Protein AF-A0A1Q5R7B0-F1 (afdb_monomer_lite)

Foldseek 3Di:
DDDDDDDDDPDDDAFKDWDWDWDADPVGDIDDIDGTDIDGDDAAFKDWALWDQQQPQQKTKWKIAAQAFAKKKKWKWKDAQQDPDTDTQDIDIDTYHNPAIDMDMDRRPPGHDANMWMKMWMAGPVGHIDAIETGEAEWEEAAQFWIFQQDADDPDQWKKKKKPPDDQPKDKPDFDQDPVRITIHIRDPSRRIIMHHHLPAAAKDWMWIWIWDQDPVRDIGIYTYIYIYGHHHPPAEIEADAHAHEYEYDPAAYEYEYEPPHAAYEYHPDDQVHYAYEYEPQPDDFVVVQLVQWAADPQQWIWRAGPPRYIYTYPPDHSVSHDRVRYHYNDFGEGEACEEHEQAASHEDEDTGEYQHLEEYEQHHDRIAGEDEAEHQGYAYDNQYEYEYEQDQNDEYEYSALNREDAAQAYEYEHAYEYHPQGYAYADQYHYEDAHQAEHEYHSNAHEHEYQHEDEYPHQNEYEDCEHYADPEEYEFAVYEYEYNHEAHYDYAYEYHAAGEYAYLDAYQHAYEYDQHYLYEYEYQPLQRHNHAYEHAEQNYKYWFAPAADDPQWDWWWDADPVQQWTWIWIHSPVDIGTHTYGHHADRPQWDWDHDPDGTIMIGGHRPPDD

Radius of gyration: 30.28 Å; chains: 1; bounding box: 70×100×82 Å

Structure (mmCIF, N/CA/C/O backbone):
data_AF-A0A1Q5R7B0-F1
#
_entry.id   AF-A0A1Q5R7B0-F1
#
loop_
_atom_site.group_PDB
_atom_site.id
_atom_site.type_symbol
_atom_site.label_atom_id
_atom_site.label_alt_id
_atom_site.label_comp_id
_atom_site.label_asym_id
_atom_site.label_entity_id
_atom_site.label_seq_id
_atom_site.pdbx_PDB_ins_code
_atom_site.Cartn_x
_atom_site.Cartn_y
_atom_site.Cartn_z
_atom_site.occupancy
_atom_site.B_iso_or_equiv
_atom_site.auth_seq_id
_atom_site.auth_comp_id
_atom_site.auth_asym_id
_atom_site.auth_atom_id
_atom_site.pdbx_PDB_model_num
ATOM 1 N N . GLY A 1 1 ? -16.618 59.163 -35.201 1.00 53.06 1 GLY A N 1
ATOM 2 C CA . GLY A 1 1 ? -17.010 57.828 -35.688 1.00 53.06 1 GLY A CA 1
ATOM 3 C C . GLY A 1 1 ? -16.347 56.794 -34.811 1.00 53.06 1 GLY A C 1
ATOM 4 O O . GLY A 1 1 ? -15.244 57.054 -34.352 1.00 53.06 1 GLY A O 1
ATOM 5 N N . SER A 1 2 ? -17.007 55.673 -34.539 1.00 63.25 2 SER A N 1
ATOM 6 C CA . SER A 1 2 ? -16.380 54.517 -33.893 1.00 63.25 2 SER A CA 1
ATOM 7 C C . SER A 1 2 ? -15.452 53.842 -34.904 1.00 63.25 2 SER A C 1
ATOM 9 O O . SER A 1 2 ? -15.922 53.328 -35.917 1.00 63.25 2 SER A O 1
ATOM 11 N N . GLY A 1 3 ? -14.141 53.915 -34.677 1.00 73.44 3 GLY A N 1
ATOM 12 C CA . GLY A 1 3 ? -13.150 53.211 -35.487 1.00 73.44 3 GLY A CA 1
ATOM 13 C C . GLY A 1 3 ? -12.804 51.879 -34.835 1.00 73.44 3 GLY A C 1
ATOM 14 O O . GLY A 1 3 ? -12.399 51.866 -33.676 1.00 73.44 3 GLY A O 1
ATOM 15 N N . ALA A 1 4 ? -12.961 50.776 -35.563 1.00 80.50 4 ALA A N 1
ATOM 16 C CA . ALA A 1 4 ? -12.333 49.516 -35.186 1.00 80.50 4 ALA A CA 1
ATOM 17 C C . ALA A 1 4 ? -10.851 49.576 -35.584 1.00 80.50 4 ALA A C 1
ATOM 19 O O . ALA A 1 4 ? -10.524 50.016 -36.687 1.00 80.50 4 ALA A O 1
ATOM 20 N N . PHE A 1 5 ? -9.967 49.149 -34.688 1.00 82.31 5 PHE A N 1
ATOM 21 C CA . PHE A 1 5 ? -8.540 48.997 -34.955 1.00 82.31 5 PHE A CA 1
ATOM 22 C C . PHE A 1 5 ? -8.116 47.569 -34.609 1.00 82.31 5 PHE A C 1
ATOM 24 O O . PHE A 1 5 ? -8.761 46.907 -33.800 1.00 82.31 5 PHE A O 1
ATOM 31 N N . SER A 1 6 ? -7.032 47.103 -35.222 1.00 84.81 6 SER A N 1
ATOM 32 C CA . SER A 1 6 ? -6.369 45.852 -34.860 1.00 84.81 6 SER A CA 1
ATOM 33 C C . SER A 1 6 ? -4.871 46.113 -34.786 1.00 84.81 6 SER A C 1
ATOM 35 O O . SER A 1 6 ? -4.316 46.767 -35.672 1.00 84.81 6 SER A O 1
ATOM 37 N N . ILE A 1 7 ? -4.241 45.664 -33.704 1.00 84.75 7 ILE A N 1
ATOM 38 C CA . ILE A 1 7 ? -2.798 45.752 -33.473 1.00 84.75 7 ILE A CA 1
ATOM 39 C C . ILE A 1 7 ? -2.354 44.382 -32.971 1.00 84.75 7 ILE A C 1
ATOM 41 O O . ILE A 1 7 ? -2.914 43.868 -32.006 1.00 84.75 7 ILE A O 1
ATOM 45 N N . THR A 1 8 ? -1.341 43.809 -33.611 1.00 86.69 8 THR A N 1
ATOM 46 C CA . THR A 1 8 ? -0.692 42.582 -33.143 1.00 86.69 8 THR A CA 1
ATOM 47 C C . THR A 1 8 ? 0.410 42.965 -32.164 1.00 86.69 8 THR A C 1
ATOM 49 O O . THR A 1 8 ? 1.262 43.797 -32.483 1.00 86.69 8 THR A O 1
ATOM 52 N N . THR A 1 9 ? 0.382 42.400 -30.961 1.00 85.31 9 THR A N 1
ATOM 53 C CA . THR A 1 9 ? 1.448 42.590 -29.973 1.00 85.31 9 THR A CA 1
ATOM 54 C C . THR A 1 9 ? 2.700 41.813 -30.383 1.00 85.31 9 THR A C 1
ATOM 56 O O . THR A 1 9 ? 2.652 40.929 -31.239 1.00 85.31 9 THR A O 1
ATOM 59 N N . SER A 1 10 ? 3.833 42.095 -29.740 1.00 88.56 10 SER A N 1
ATOM 60 C CA . SER A 1 10 ? 4.899 41.093 -29.666 1.00 88.56 10 SER A CA 1
ATOM 61 C C . SER A 1 10 ? 4.379 39.830 -28.971 1.00 88.56 10 SER A C 1
ATOM 63 O O . SER A 1 10 ? 3.390 39.896 -28.231 1.00 88.56 10 SER A O 1
ATOM 65 N N . ALA A 1 11 ? 5.052 38.696 -29.188 1.00 88.69 11 ALA A N 1
ATOM 66 C CA . ALA A 1 11 ? 4.774 37.481 -28.431 1.00 88.69 11 ALA A CA 1
ATOM 67 C C . ALA A 1 11 ? 4.838 37.795 -26.930 1.00 88.69 11 ALA A C 1
ATOM 69 O O . ALA A 1 11 ? 5.793 38.419 -26.457 1.00 88.69 11 ALA A O 1
ATOM 70 N N . LEU A 1 12 ? 3.778 37.429 -26.219 1.00 90.38 12 LEU A N 1
ATOM 71 C CA . LEU A 1 12 ? 3.705 37.555 -24.775 1.00 90.38 12 LEU A CA 1
ATOM 72 C C . LEU A 1 12 ? 4.335 36.302 -24.164 1.00 90.38 12 LEU A C 1
ATOM 74 O O . LEU A 1 12 ? 4.159 35.203 -24.683 1.00 90.38 12 LEU A O 1
ATOM 78 N N . THR A 1 13 ? 5.113 36.480 -23.104 1.00 92.19 13 THR A N 1
ATOM 79 C CA . THR A 1 13 ? 5.734 35.369 -22.369 1.00 92.19 13 THR A CA 1
ATOM 80 C C . THR A 1 13 ? 4.699 34.634 -21.523 1.00 92.19 13 THR A C 1
ATOM 82 O O . THR A 1 13 ? 3.622 35.175 -21.285 1.00 92.19 13 THR A O 1
ATOM 85 N N . GLN A 1 14 ? 5.045 33.456 -21.006 1.00 88.69 14 GLN A N 1
ATOM 86 C CA . GLN A 1 14 ? 4.242 32.742 -20.010 1.00 88.69 14 GLN A CA 1
ATOM 87 C C . GLN A 1 14 ? 3.795 33.661 -18.859 1.00 88.69 14 GLN A C 1
ATOM 89 O O . GLN A 1 14 ? 4.567 34.512 -18.400 1.00 88.69 14 GLN A O 1
ATOM 94 N N . GLY A 1 15 ? 2.563 33.468 -18.386 1.00 87.56 15 GLY A N 1
ATOM 95 C CA . GLY A 1 15 ? 2.024 34.102 -17.185 1.00 87.56 15 GLY A CA 1
ATOM 96 C C . GLY A 1 15 ? 1.007 35.214 -17.444 1.00 87.56 15 GLY A C 1
ATOM 97 O O . GLY A 1 15 ? 0.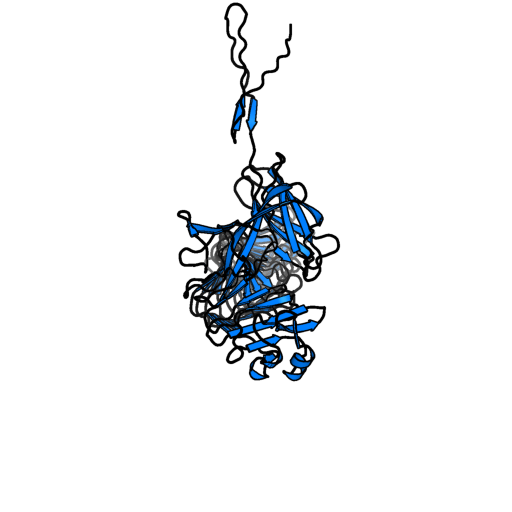485 35.388 -18.546 1.00 87.56 15 GLY A O 1
ATOM 98 N N . ALA A 1 16 ? 0.684 35.954 -16.382 1.00 90.50 16 ALA A N 1
ATOM 99 C CA . ALA A 1 16 ? -0.348 36.984 -16.404 1.00 90.50 16 ALA A CA 1
ATOM 100 C C . ALA A 1 16 ? 0.141 38.288 -17.053 1.00 90.50 16 ALA A C 1
ATOM 102 O O . ALA A 1 16 ? 1.164 38.859 -16.675 1.00 90.50 16 ALA A O 1
ATOM 103 N N . HIS A 1 17 ? -0.663 38.820 -17.970 1.00 93.12 17 HIS A N 1
ATOM 104 C CA . HIS A 1 17 ? -0.467 40.114 -18.616 1.00 93.12 17 HIS A CA 1
ATOM 105 C C . HIS A 1 17 ? -1.707 40.986 -18.454 1.00 93.12 17 HIS A C 1
ATOM 107 O O . HIS A 1 17 ? -2.837 40.512 -18.356 1.00 93.12 17 HIS A O 1
ATOM 113 N N . THR A 1 18 ? -1.502 42.302 -18.465 1.00 94.50 18 THR A N 1
ATOM 114 C CA . THR A 1 18 ? -2.594 43.281 -18.511 1.00 94.50 18 THR A CA 1
ATOM 115 C C . THR A 1 18 ? -2.427 44.170 -19.733 1.00 94.50 18 THR A C 1
ATOM 117 O O . THR A 1 18 ? -1.497 44.973 -19.817 1.00 94.50 18 THR A O 1
ATOM 120 N N . ILE A 1 19 ? -3.354 44.051 -20.679 1.00 92.19 19 ILE A N 1
ATOM 121 C CA . ILE A 1 19 ? -3.355 44.840 -21.909 1.00 92.19 19 ILE A CA 1
ATOM 122 C C . ILE A 1 19 ? -4.134 46.134 -21.667 1.00 92.19 19 ILE A C 1
ATOM 124 O O . ILE A 1 19 ? -5.277 46.117 -21.216 1.00 92.19 19 ILE A O 1
ATOM 128 N N . THR A 1 20 ? -3.524 47.274 -21.995 1.00 92.69 20 THR A N 1
ATOM 129 C CA . THR A 1 20 ? -4.192 48.584 -22.019 1.00 92.69 20 THR A CA 1
ATOM 130 C C . THR A 1 20 ? -3.933 49.281 -23.348 1.00 92.69 20 THR A C 1
ATOM 132 O O . THR A 1 20 ? -2.902 49.066 -23.984 1.00 92.69 20 THR A O 1
ATOM 135 N N . ALA A 1 21 ? -4.862 50.137 -23.769 1.00 89.88 21 ALA A N 1
ATOM 136 C CA . ALA A 1 21 ? -4.734 50.924 -24.990 1.00 89.88 21 ALA A CA 1
ATOM 137 C C . ALA A 1 21 ? -4.803 52.427 -24.691 1.00 89.88 21 ALA A C 1
ATOM 139 O O . ALA A 1 21 ? -5.573 52.865 -23.837 1.00 89.88 21 ALA A O 1
ATOM 140 N N . LYS A 1 22 ? -4.024 53.227 -25.426 1.00 90.88 22 LYS A N 1
ATOM 141 C CA . LYS A 1 22 ? -4.117 54.695 -25.464 1.00 90.88 22 LYS A CA 1
ATOM 142 C C . LYS A 1 22 ? -4.311 55.140 -26.907 1.00 90.88 22 LYS A C 1
ATOM 144 O O . LYS A 1 22 ? -3.739 54.547 -27.817 1.00 90.88 22 LYS A O 1
ATOM 149 N N . ALA A 1 23 ? -5.087 56.198 -27.103 1.00 88.69 23 ALA A N 1
ATOM 150 C CA . ALA A 1 23 ? -5.277 56.818 -28.408 1.00 88.69 23 ALA A CA 1
ATOM 151 C C . ALA A 1 23 ? -4.635 58.208 -28.424 1.00 88.69 23 ALA A C 1
ATOM 153 O O . ALA A 1 23 ? -4.812 58.974 -27.475 1.00 88.69 23 ALA A O 1
ATOM 154 N N . THR A 1 24 ? -3.932 58.532 -29.508 1.00 90.00 24 THR A N 1
ATOM 155 C CA . THR A 1 24 ? -3.346 59.854 -29.757 1.00 90.00 24 THR A CA 1
ATOM 156 C C . THR A 1 24 ? -3.970 60.442 -31.016 1.00 90.00 24 THR A C 1
ATOM 158 O O . THR A 1 24 ? -4.040 59.764 -32.041 1.00 90.00 24 THR A O 1
ATOM 161 N N . ASP A 1 25 ? -4.460 61.678 -30.946 1.00 88.25 25 ASP A N 1
ATOM 162 C CA . ASP A 1 25 ? -5.016 62.359 -32.118 1.00 88.25 25 ASP A CA 1
ATOM 163 C C . ASP A 1 25 ? -3.919 62.918 -33.051 1.00 88.25 25 ASP A C 1
ATOM 165 O O . ASP A 1 25 ? -2.729 62.920 -32.731 1.00 88.25 25 ASP A O 1
ATOM 169 N N . ALA A 1 26 ? -4.315 63.424 -34.225 1.00 88.50 26 ALA A N 1
ATOM 170 C CA . ALA A 1 26 ? -3.383 63.994 -35.205 1.00 88.50 26 ALA A CA 1
ATOM 171 C C . ALA A 1 26 ? -2.675 65.278 -34.722 1.00 88.50 26 ALA A C 1
ATOM 173 O O . ALA A 1 26 ? -1.684 65.688 -35.324 1.00 88.50 26 ALA A O 1
ATOM 174 N N . ALA A 1 27 ? -3.178 65.916 -33.660 1.00 93.19 27 ALA A N 1
ATOM 175 C CA . ALA A 1 27 ? -2.553 67.072 -33.027 1.00 93.19 27 ALA A CA 1
ATOM 176 C C . ALA A 1 27 ? -1.558 66.670 -31.919 1.00 93.19 27 ALA A C 1
ATOM 178 O O . ALA A 1 27 ? -0.901 67.541 -31.352 1.00 93.19 27 ALA A O 1
ATOM 179 N N . GLY A 1 28 ? -1.414 65.370 -31.633 1.00 93.12 28 GLY A N 1
ATOM 180 C CA . GLY A 1 28 ? -0.499 64.833 -30.627 1.00 93.12 28 GLY A CA 1
ATOM 181 C C . GLY A 1 28 ? -1.096 64.712 -29.222 1.00 93.12 28 GLY A C 1
ATOM 182 O O . GLY A 1 28 ? -0.357 64.423 -28.280 1.00 93.12 28 GLY A O 1
ATOM 183 N N . ASN A 1 29 ? -2.407 64.902 -29.044 1.00 92.44 29 ASN A N 1
ATOM 184 C CA . ASN A 1 29 ? -3.045 64.750 -27.736 1.00 92.44 29 ASN A CA 1
ATOM 185 C C . ASN A 1 29 ? -3.308 63.269 -27.451 1.00 92.44 29 ASN A C 1
ATOM 187 O O . ASN A 1 29 ? -4.067 62.626 -28.175 1.00 92.44 29 ASN A O 1
ATOM 191 N N . THR A 1 30 ? -2.713 62.733 -26.383 1.00 94.69 30 THR A N 1
ATOM 192 C CA . THR A 1 30 ? -2.916 61.340 -25.950 1.00 94.69 30 THR A CA 1
ATOM 193 C C . THR A 1 30 ? -3.956 61.267 -24.835 1.00 94.69 30 THR A C 1
ATOM 195 O O . THR A 1 30 ? -3.827 61.948 -23.818 1.00 94.69 30 THR A O 1
ATOM 198 N N . GLY A 1 31 ? -4.978 60.431 -25.014 1.00 93.62 31 GLY A N 1
ATOM 199 C CA . GLY A 1 31 ? -6.008 60.173 -24.008 1.00 93.62 31 GLY A CA 1
ATOM 200 C C . GLY A 1 31 ? -5.534 59.294 -22.843 1.00 93.62 31 GLY A C 1
ATOM 201 O O . GLY A 1 31 ? -4.419 58.766 -22.832 1.00 93.62 31 GLY A O 1
ATOM 202 N N . ALA A 1 32 ? -6.413 59.111 -21.854 1.00 93.38 32 ALA A N 1
ATOM 203 C CA . ALA A 1 32 ? -6.196 58.153 -20.772 1.00 93.38 32 ALA A CA 1
ATOM 204 C C . ALA A 1 32 ? -6.103 56.711 -21.308 1.00 93.38 32 ALA A C 1
ATOM 206 O O . ALA A 1 32 ? -6.630 56.402 -22.378 1.00 93.38 32 ALA A O 1
ATOM 207 N N . ALA A 1 33 ? -5.430 55.834 -20.557 1.00 93.75 33 ALA A N 1
ATOM 208 C CA . ALA A 1 33 ? -5.436 54.406 -20.859 1.00 93.75 33 ALA A CA 1
ATOM 209 C C . ALA A 1 33 ? -6.849 53.825 -20.690 1.00 93.75 33 ALA A C 1
ATOM 211 O O . ALA A 1 33 ? -7.617 54.293 -19.847 1.00 93.75 33 ALA A O 1
ATOM 212 N N . SER A 1 34 ? -7.172 52.794 -21.469 1.00 93.62 34 SER A N 1
ATOM 213 C CA . SER A 1 34 ? -8.351 51.960 -21.232 1.00 93.62 34 SER A CA 1
ATOM 214 C C . SER A 1 34 ? -8.287 51.281 -19.860 1.00 93.62 34 SER A C 1
ATOM 216 O O . SER A 1 34 ? -7.225 51.200 -19.237 1.00 93.62 34 SER A O 1
ATOM 218 N N . SER A 1 35 ? -9.410 50.705 -19.424 1.00 95.00 35 SER A N 1
ATOM 219 C CA . SER A 1 35 ? -9.365 49.655 -18.406 1.00 95.00 35 SER A CA 1
ATOM 220 C C . SER A 1 35 ? -8.443 48.524 -18.870 1.00 95.00 35 SER A C 1
ATOM 222 O O . SER A 1 35 ? -8.365 48.236 -20.071 1.00 95.00 35 SER A O 1
ATOM 224 N N . GLY A 1 36 ? -7.731 47.912 -17.925 1.00 94.12 36 GLY A N 1
ATOM 225 C CA . GLY A 1 36 ? -6.894 46.751 -18.202 1.00 94.12 36 GLY A CA 1
ATOM 226 C C . GLY A 1 36 ? -7.737 45.548 -18.611 1.00 94.12 36 GLY A C 1
ATOM 227 O O . GLY A 1 36 ? -8.756 45.270 -17.983 1.00 94.12 36 GLY A O 1
ATOM 228 N N . TYR A 1 37 ? -7.306 44.848 -19.655 1.00 93.00 37 TYR A N 1
ATOM 229 C CA . TYR A 1 37 ? -7.800 43.525 -20.013 1.00 93.00 37 TYR A CA 1
ATOM 230 C C . TYR A 1 37 ? -6.772 42.493 -19.554 1.00 93.00 37 TYR A C 1
ATOM 232 O O . TYR A 1 37 ? -5.640 42.493 -20.043 1.00 93.00 37 TYR A O 1
ATOM 240 N N . ALA A 1 38 ? -7.144 41.676 -18.572 1.00 92.50 38 ALA A N 1
ATOM 241 C CA . ALA A 1 38 ? -6.288 40.612 -18.071 1.00 92.50 38 ALA A CA 1
ATOM 242 C C . ALA A 1 38 ? -6.282 39.444 -19.065 1.00 92.50 38 ALA A C 1
ATOM 244 O O . ALA A 1 38 ? -7.339 39.020 -19.530 1.00 92.50 38 ALA A O 1
ATOM 245 N N . VAL A 1 39 ? -5.094 38.939 -19.383 1.00 91.12 39 VAL A N 1
ATOM 246 C CA . VAL A 1 39 ? -4.894 37.724 -20.176 1.00 91.12 39 VAL A CA 1
ATOM 247 C C . VAL A 1 39 ? -3.798 36.901 -19.519 1.00 91.12 39 VAL A C 1
ATOM 249 O O . VAL A 1 39 ? -2.779 37.452 -19.112 1.00 91.12 39 VAL A O 1
ATOM 252 N N . THR A 1 40 ? -3.999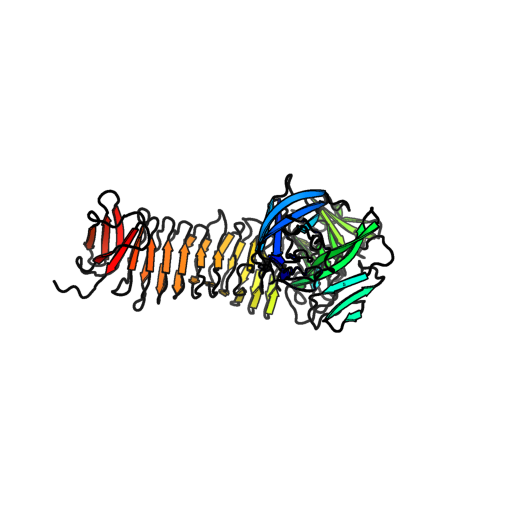 35.596 -19.424 1.00 88.94 40 THR A N 1
ATOM 253 C CA . THR A 1 40 ? -2.959 34.660 -19.000 1.00 88.94 40 THR A CA 1
ATOM 254 C C . THR A 1 40 ? -2.481 33.921 -20.234 1.00 88.94 40 THR A C 1
ATOM 256 O O . THR A 1 40 ? -3.296 33.433 -21.015 1.00 88.94 40 THR A O 1
ATOM 259 N N . ILE A 1 41 ? -1.171 33.917 -20.444 1.00 91.50 41 ILE A N 1
ATOM 260 C CA . ILE A 1 41 ? -0.542 33.148 -21.508 1.00 91.50 41 ILE A CA 1
ATOM 261 C C . ILE A 1 41 ? -0.048 31.857 -20.899 1.00 91.50 41 ILE A C 1
ATOM 263 O O . ILE A 1 41 ? 0.751 31.896 -19.960 1.00 91.50 41 ILE A O 1
ATOM 267 N N . ASP A 1 42 ? -0.531 30.760 -21.463 1.00 89.38 42 ASP A N 1
ATOM 268 C CA . ASP A 1 42 ? -0.159 29.423 -21.063 1.00 89.38 42 ASP A CA 1
ATOM 269 C C . ASP A 1 42 ? 0.371 28.631 -22.256 1.00 89.38 42 ASP A C 1
ATOM 271 O O . ASP A 1 42 ? -0.268 28.558 -23.305 1.00 89.38 42 ASP A O 1
ATOM 275 N N . THR A 1 43 ? 1.582 28.116 -22.101 1.00 89.19 43 THR A N 1
ATOM 276 C CA . THR A 1 43 ? 2.351 27.408 -23.125 1.00 89.19 43 THR A CA 1
ATOM 277 C C . THR A 1 43 ? 2.958 26.110 -22.599 1.00 89.19 43 THR A C 1
ATOM 279 O O . THR A 1 43 ? 3.727 25.469 -23.315 1.00 89.19 43 THR A O 1
ATOM 282 N N . THR A 1 44 ? 2.661 25.740 -21.353 1.00 88.12 44 THR A N 1
ATOM 283 C CA . THR A 1 44 ? 3.178 24.532 -20.707 1.00 88.12 44 THR A CA 1
ATOM 284 C C . THR A 1 44 ? 2.057 23.521 -20.604 1.00 88.12 44 THR A C 1
ATOM 286 O O . THR A 1 44 ? 1.014 23.866 -20.077 1.00 88.12 44 THR A O 1
ATOM 289 N N . GLY A 1 45 ? 2.267 22.302 -21.101 1.00 88.62 45 GLY A N 1
ATOM 290 C CA . GLY A 1 45 ? 1.315 21.217 -20.880 1.00 88.62 45 GLY A CA 1
ATOM 291 C C . GLY A 1 45 ? 1.367 20.679 -19.445 1.00 88.62 45 GLY A C 1
ATOM 292 O O . GLY A 1 45 ? 2.367 20.896 -18.753 1.00 88.62 45 GLY A O 1
ATOM 293 N N . PRO A 1 46 ? 0.325 19.945 -19.030 1.00 91.19 46 PRO A N 1
ATOM 294 C CA . PRO A 1 46 ? 0.261 19.293 -17.725 1.00 91.19 46 PRO A CA 1
ATOM 295 C C . PRO A 1 46 ? 1.241 18.112 -17.633 1.00 91.19 46 PRO A C 1
ATOM 297 O O . PRO A 1 46 ? 1.671 17.564 -18.651 1.00 91.19 46 PRO A O 1
ATOM 300 N N . SER A 1 47 ? 1.553 17.682 -16.414 1.00 87.19 47 SER A N 1
ATOM 301 C CA . SER A 1 47 ? 2.391 16.509 -16.134 1.00 87.19 47 SER A CA 1
ATOM 302 C C . SER A 1 47 ? 1.527 15.347 -15.656 1.00 87.19 47 SER A C 1
ATOM 304 O O . SER A 1 47 ? 0.678 15.535 -14.789 1.00 87.19 47 SER A O 1
ATOM 306 N N . VAL A 1 48 ? 1.751 14.153 -16.207 1.00 86.25 48 VAL A N 1
ATOM 307 C CA . VAL A 1 48 ? 1.161 12.901 -15.708 1.00 86.25 48 VAL A CA 1
ATOM 308 C C . VAL A 1 48 ? 2.269 12.096 -15.029 1.00 86.25 48 VAL A C 1
ATOM 310 O O . VAL A 1 48 ? 3.369 12.016 -15.576 1.00 86.25 48 VAL A O 1
ATOM 313 N N . SER A 1 49 ? 1.979 11.511 -13.871 1.00 81.38 49 SER A N 1
ATOM 314 C CA . SER A 1 49 ? 2.911 10.731 -13.044 1.00 81.38 49 SER A CA 1
ATOM 315 C C . SER A 1 49 ? 2.225 9.485 -12.471 1.00 81.38 49 SER A C 1
ATOM 317 O O . SER A 1 49 ? 1.004 9.336 -12.581 1.00 81.38 49 SER A O 1
ATOM 319 N N . GLY A 1 50 ? 3.015 8.551 -11.927 1.00 70.69 50 GLY A N 1
ATOM 320 C CA . GLY A 1 50 ? 2.505 7.362 -11.233 1.00 70.69 50 GLY A CA 1
ATOM 321 C C . GLY A 1 50 ? 1.560 6.482 -12.061 1.00 70.69 50 GLY A C 1
ATOM 322 O O . GLY A 1 50 ? 0.593 5.960 -11.512 1.00 70.69 50 GLY A O 1
ATOM 323 N N . LEU A 1 51 ? 1.770 6.353 -13.384 1.00 79.88 51 LEU A N 1
ATOM 324 C CA . LEU A 1 51 ? 0.883 5.541 -14.226 1.00 79.88 51 LEU A CA 1
ATOM 325 C C . LEU A 1 51 ? 0.935 4.077 -13.808 1.00 79.88 51 LEU A C 1
ATOM 327 O O . LEU A 1 51 ? 1.927 3.392 -14.023 1.00 79.88 51 LEU A O 1
ATOM 331 N N . GLN A 1 52 ? -0.185 3.584 -13.309 1.00 71.88 52 GLN A N 1
ATOM 332 C CA . GLN A 1 52 ? -0.391 2.187 -12.984 1.00 71.88 52 GLN A CA 1
ATOM 333 C C . GLN A 1 52 ? -1.464 1.601 -13.895 1.00 71.88 52 GLN A C 1
ATOM 335 O O . GLN A 1 52 ? -2.472 2.240 -14.213 1.00 71.88 52 GLN A O 1
ATOM 340 N N . ALA A 1 53 ? -1.248 0.359 -14.316 1.00 70.56 53 ALA A N 1
ATOM 341 C CA . ALA A 1 53 ? -2.201 -0.415 -15.091 1.00 70.56 53 ALA A CA 1
ATOM 342 C C . ALA A 1 53 ? -2.552 -1.685 -14.319 1.00 70.56 53 ALA A C 1
ATOM 344 O O . ALA A 1 53 ? -1.811 -2.662 -14.309 1.00 70.56 53 ALA A O 1
ATOM 345 N N . ALA A 1 54 ? -3.708 -1.676 -13.668 1.00 61.84 54 ALA A N 1
ATOM 346 C CA . ALA A 1 54 ? -4.212 -2.836 -12.961 1.00 61.84 54 ALA A CA 1
ATOM 347 C C . ALA A 1 54 ? -5.003 -3.724 -13.938 1.00 61.84 54 ALA A C 1
ATOM 349 O O . ALA A 1 54 ? -6.154 -3.450 -14.300 1.00 61.84 54 ALA A O 1
ATOM 350 N N . HIS A 1 55 ? -4.372 -4.812 -14.385 1.00 56.28 55 HIS A N 1
ATOM 351 C CA . HIS A 1 55 ? -4.970 -5.768 -15.326 1.00 56.28 55 HIS A CA 1
ATOM 352 C C . HIS A 1 55 ? -6.201 -6.483 -14.737 1.00 56.28 55 HIS A C 1
ATOM 354 O O . HIS A 1 55 ? -7.164 -6.769 -15.445 1.00 56.28 55 HIS A O 1
ATOM 360 N N . ASN A 1 56 ? -6.214 -6.723 -13.423 1.00 42.94 56 ASN A N 1
ATOM 361 C CA . ASN A 1 56 ? -7.279 -7.448 -12.719 1.00 42.94 56 ASN A CA 1
ATOM 362 C C . ASN A 1 56 ? -8.614 -6.674 -12.633 1.00 42.94 56 ASN A C 1
ATOM 364 O O . ASN A 1 56 ? -9.684 -7.285 -12.637 1.00 42.94 56 ASN A O 1
ATOM 368 N N . ASN A 1 57 ? -8.574 -5.342 -12.583 1.00 50.72 57 ASN A N 1
ATOM 369 C CA . ASN A 1 57 ? -9.748 -4.472 -12.479 1.00 50.72 57 ASN A CA 1
ATOM 370 C C . ASN A 1 57 ? -9.958 -3.607 -13.739 1.00 50.72 57 ASN A C 1
ATOM 372 O O . ASN A 1 57 ? -10.910 -2.823 -13.799 1.00 50.72 57 ASN A O 1
ATOM 376 N N . ASN A 1 58 ? -9.120 -3.800 -14.765 1.00 73.44 58 ASN A N 1
ATOM 377 C CA . ASN A 1 58 ? -9.135 -3.089 -16.042 1.00 73.44 58 ASN A CA 1
ATOM 378 C C . ASN A 1 58 ? -9.004 -1.564 -15.905 1.00 73.44 58 ASN A C 1
ATOM 380 O O . ASN A 1 58 ? -9.629 -0.822 -16.673 1.00 73.44 58 ASN A O 1
ATOM 384 N N . LYS A 1 59 ? -8.244 -1.078 -14.920 1.00 77.81 59 LYS A N 1
ATOM 385 C CA . LYS A 1 59 ? -8.046 0.357 -14.699 1.00 77.81 59 LYS A CA 1
ATOM 386 C C . LYS A 1 59 ? -6.636 0.797 -15.056 1.00 77.81 59 LYS A C 1
ATOM 388 O O . LYS A 1 59 ? -5.663 0.138 -14.715 1.00 77.81 59 LYS A O 1
ATOM 393 N N . ALA A 1 60 ? -6.568 1.953 -15.705 1.00 82.81 60 ALA A N 1
ATOM 394 C CA . ALA A 1 60 ? -5.391 2.804 -15.708 1.00 82.81 60 ALA A CA 1
ATOM 395 C C . ALA A 1 60 ? -5.609 3.914 -14.674 1.00 82.81 60 ALA A C 1
ATOM 397 O O . ALA A 1 60 ? -6.706 4.484 -14.609 1.00 82.81 60 ALA A O 1
ATOM 398 N N . SER A 1 61 ? -4.605 4.209 -13.866 1.00 80.75 61 SER A N 1
ATOM 399 C CA . SER A 1 61 ? -4.643 5.281 -12.871 1.00 80.75 61 SER A CA 1
ATOM 400 C C . SER A 1 61 ? -3.291 5.957 -12.751 1.00 80.75 61 SER A C 1
ATOM 402 O O . SER A 1 61 ? -2.297 5.448 -13.254 1.00 80.75 61 SER A O 1
ATOM 404 N N . GLY A 1 62 ? -3.276 7.111 -12.102 1.00 82.25 62 GLY A N 1
ATOM 405 C CA . GLY A 1 62 ? -2.067 7.835 -11.748 1.00 82.25 62 GLY A CA 1
ATOM 406 C C . GLY A 1 62 ? -2.418 9.224 -11.242 1.00 82.25 62 GLY A C 1
ATOM 407 O O . GLY A 1 62 ? -3.584 9.516 -10.963 1.00 82.25 62 GLY A O 1
ATOM 408 N N . SER A 1 63 ? -1.425 10.096 -11.226 1.00 83.88 63 SER A N 1
ATOM 409 C CA . SER A 1 63 ? -1.549 11.492 -10.825 1.00 83.88 63 SER A CA 1
ATOM 410 C C . SER A 1 63 ? -1.444 12.417 -12.031 1.00 83.88 63 SER A C 1
ATOM 412 O O . SER A 1 63 ? -0.847 12.090 -13.062 1.00 83.88 63 SER A O 1
ATOM 414 N N . VAL A 1 64 ? -2.073 13.585 -11.932 1.00 89.38 64 VAL A N 1
ATOM 415 C CA . VAL A 1 64 ? -1.918 14.667 -12.905 1.00 89.38 64 VAL A CA 1
ATOM 416 C C . VAL A 1 64 ? -1.771 16.004 -12.194 1.00 89.38 64 VAL A C 1
ATOM 418 O O . VAL A 1 64 ? -2.494 16.291 -11.243 1.00 89.38 64 VAL A O 1
ATOM 421 N N . SER A 1 65 ? -0.845 16.835 -12.661 1.00 87.56 65 SER A N 1
ATOM 422 C CA . SER A 1 65 ? -0.645 18.202 -12.179 1.00 87.56 65 SER A CA 1
ATOM 423 C C . SER A 1 65 ? -0.550 19.183 -13.344 1.00 87.56 65 SER A C 1
ATOM 425 O O . SER A 1 65 ? -0.234 18.820 -14.478 1.00 87.56 65 SER A O 1
ATOM 427 N N . ASP A 1 66 ? -0.849 20.447 -13.063 1.00 89.56 66 ASP A N 1
ATOM 428 C CA . ASP A 1 66 ? -0.700 21.554 -14.002 1.00 89.56 66 ASP A CA 1
ATOM 429 C C . ASP A 1 66 ? -0.269 22.808 -13.232 1.00 89.56 66 ASP A C 1
ATOM 431 O O . ASP A 1 66 ? -0.528 22.943 -12.037 1.00 89.56 66 ASP A O 1
ATOM 435 N N . ASN A 1 67 ? 0.366 23.749 -13.923 1.00 86.06 67 ASN A N 1
ATOM 436 C CA . ASN A 1 67 ? 0.773 25.037 -13.366 1.00 86.06 67 ASN A CA 1
ATOM 437 C C . ASN A 1 67 ? -0.407 26.010 -13.200 1.00 86.06 67 ASN A C 1
ATOM 439 O O . ASN A 1 67 ? -0.259 27.065 -12.575 1.00 86.06 67 ASN A O 1
ATOM 443 N N . PHE A 1 68 ? -1.564 25.705 -13.795 1.00 86.81 68 PHE A N 1
ATOM 444 C CA . PHE A 1 68 ? -2.776 26.512 -13.695 1.00 86.81 68 PHE A CA 1
ATOM 445 C C . PHE A 1 68 ? -3.945 25.693 -13.177 1.00 86.81 68 PHE A C 1
ATOM 447 O O . PHE A 1 68 ? -4.157 24.550 -13.562 1.00 86.81 68 PHE A O 1
ATOM 454 N N . ALA A 1 69 ? -4.760 26.328 -12.335 1.00 88.88 69 ALA A N 1
ATOM 455 C CA . ALA A 1 69 ? -6.031 25.755 -11.936 1.00 88.88 69 ALA A CA 1
ATOM 456 C C . ALA A 1 69 ? -6.947 25.623 -13.158 1.00 88.88 69 ALA A C 1
ATOM 458 O O . ALA A 1 69 ? -7.154 26.591 -13.901 1.00 88.88 69 ALA A O 1
ATOM 459 N N . GLY A 1 70 ? -7.544 24.452 -13.342 1.00 90.00 70 GLY A N 1
ATOM 460 C CA . GLY A 1 70 ? -8.366 24.194 -14.513 1.00 90.00 70 GLY A CA 1
ATOM 461 C C . GLY A 1 70 ? -8.791 22.744 -14.643 1.00 90.00 70 GLY A C 1
ATOM 462 O O . GLY A 1 70 ? -8.507 21.900 -13.797 1.00 90.00 70 GLY A O 1
ATOM 463 N N . THR A 1 71 ? -9.514 22.463 -15.724 1.00 93.62 71 THR A N 1
ATOM 464 C CA . THR A 1 71 ? -9.801 21.086 -16.116 1.00 93.62 71 THR A CA 1
ATOM 465 C C . THR A 1 71 ? -8.673 20.590 -17.004 1.00 93.62 71 THR A C 1
ATOM 467 O O . THR A 1 71 ? -8.384 21.200 -18.037 1.00 93.62 71 THR A O 1
ATOM 470 N N . VAL A 1 72 ? -8.095 19.462 -16.612 1.00 95.38 72 VAL A N 1
ATOM 471 C CA . VAL A 1 72 ? -7.121 18.704 -17.390 1.00 95.38 72 VAL A CA 1
ATOM 472 C C . VAL A 1 72 ? -7.798 17.438 -17.907 1.00 95.38 72 VAL A C 1
ATOM 474 O O . VAL A 1 72 ? -8.584 16.805 -17.201 1.00 95.38 72 VAL A O 1
ATOM 477 N N . THR A 1 73 ? -7.533 17.080 -19.161 1.00 96.00 73 THR A N 1
ATOM 478 C CA . THR A 1 73 ? -8.055 15.861 -19.794 1.00 96.00 73 THR A CA 1
ATOM 479 C C . THR A 1 73 ? -6.923 14.868 -19.999 1.00 96.00 73 THR A C 1
ATOM 481 O O . THR A 1 73 ? -6.005 15.142 -20.765 1.00 96.00 73 THR A O 1
ATOM 484 N N . VAL A 1 74 ? -7.002 13.717 -19.338 1.00 94.38 74 VAL A N 1
ATOM 485 C CA . VAL A 1 74 ? -6.064 12.601 -19.488 1.00 94.38 74 VAL A CA 1
ATOM 486 C C . VAL A 1 74 ? -6.570 11.671 -20.588 1.00 94.38 74 VAL A C 1
ATOM 488 O O . VAL A 1 74 ? -7.726 11.251 -20.562 1.00 94.38 74 VAL A O 1
ATOM 491 N N . HIS A 1 75 ? -5.706 11.347 -21.544 1.00 92.12 75 HIS A N 1
ATOM 492 C CA . HIS A 1 75 ? -5.910 10.360 -22.600 1.00 92.12 75 HIS A CA 1
ATOM 493 C C . HIS A 1 75 ? -5.199 9.060 -22.234 1.00 92.12 75 HIS A C 1
ATOM 495 O O . HIS A 1 75 ? -4.028 9.099 -21.866 1.00 92.12 75 HIS A O 1
ATOM 501 N N . VAL A 1 76 ? -5.885 7.922 -22.375 1.00 90.00 76 VAL A N 1
ATOM 502 C CA . VAL A 1 76 ? -5.326 6.589 -22.106 1.00 90.00 76 VAL A CA 1
ATOM 503 C C . VAL A 1 76 ? -5.220 5.811 -23.408 1.00 90.00 76 VAL A C 1
ATOM 505 O O . VAL A 1 76 ? -6.215 5.584 -24.100 1.00 90.00 76 VAL A O 1
ATOM 508 N N . LEU A 1 77 ? -4.013 5.363 -23.733 1.00 87.44 77 LEU A N 1
ATOM 509 C CA . LEU A 1 77 ? -3.716 4.577 -24.918 1.00 87.44 77 LEU A CA 1
ATOM 510 C C . LEU A 1 77 ? -3.298 3.170 -24.510 1.00 87.44 77 LEU A C 1
ATOM 512 O O . LEU A 1 77 ? -2.609 2.978 -23.517 1.00 87.44 77 LEU A O 1
ATOM 516 N N . VAL A 1 78 ? -3.709 2.173 -25.288 1.00 83.00 78 VAL A N 1
ATOM 517 C CA . VAL A 1 78 ? -3.376 0.771 -25.017 1.00 83.00 78 VAL A CA 1
ATOM 518 C C . VAL A 1 78 ? -2.808 0.118 -26.262 1.00 83.00 78 VAL A C 1
ATOM 520 O O . VAL A 1 78 ? -3.396 0.210 -27.346 1.00 83.00 78 VAL A O 1
ATOM 523 N N . SER A 1 79 ? -1.685 -0.568 -26.091 1.00 77.62 79 SER A N 1
ATOM 524 C CA . SER A 1 79 ? -1.168 -1.535 -27.050 1.00 77.62 79 SER A CA 1
ATOM 525 C C . SER A 1 79 ? -1.510 -2.945 -26.587 1.00 77.62 79 SER A C 1
ATOM 527 O O . SER A 1 79 ? -1.291 -3.288 -25.430 1.00 77.62 79 SER A O 1
ATOM 529 N N . THR A 1 80 ? -2.049 -3.765 -27.489 1.00 69.88 80 THR A N 1
ATOM 530 C CA . THR A 1 80 ? -2.459 -5.136 -27.162 1.00 69.88 80 THR A CA 1
ATOM 531 C C . THR A 1 80 ? -1.344 -6.144 -27.420 1.00 69.88 80 THR A C 1
ATOM 533 O O . THR A 1 80 ? -0.743 -6.094 -28.499 1.00 69.88 80 THR A O 1
ATOM 536 N N . ASN A 1 81 ? -1.145 -7.105 -26.511 1.00 59.81 81 ASN A N 1
ATOM 537 C CA . ASN A 1 81 ? -0.157 -8.195 -26.631 1.00 59.81 81 ASN A CA 1
ATOM 538 C C . ASN A 1 81 ? 1.274 -7.708 -26.955 1.00 59.81 81 ASN A C 1
ATOM 540 O O . ASN A 1 81 ? 1.908 -8.210 -27.887 1.00 59.81 81 ASN A O 1
ATOM 544 N N . GLY A 1 82 ? 1.757 -6.668 -26.270 1.00 52.53 82 GLY A N 1
ATOM 545 C CA . GLY A 1 82 ? 3.124 -6.163 -26.452 1.00 52.53 82 GLY A CA 1
ATOM 546 C C . GLY A 1 82 ? 3.448 -5.580 -27.838 1.00 52.53 82 GLY A C 1
ATOM 547 O O . GLY A 1 82 ? 4.621 -5.398 -28.170 1.00 52.53 82 GLY A O 1
ATOM 548 N N . GLY A 1 83 ? 2.442 -5.278 -28.669 1.00 57.12 83 GLY A N 1
ATOM 549 C CA . GLY A 1 83 ? 2.648 -4.636 -29.969 1.00 57.12 83 GLY A CA 1
ATOM 550 C C . GLY A 1 83 ? 3.261 -3.230 -29.853 1.00 57.12 83 GLY A C 1
ATOM 551 O O . GLY A 1 83 ? 3.222 -2.594 -28.804 1.00 57.12 83 GLY A O 1
ATOM 552 N N . SER A 1 84 ? 3.792 -2.688 -30.951 1.00 56.72 84 SER A N 1
ATOM 553 C CA . SER A 1 84 ? 4.333 -1.312 -30.978 1.00 56.72 84 SER A CA 1
ATOM 554 C C . SER A 1 84 ? 3.286 -0.239 -31.311 1.00 56.72 84 SER A C 1
ATOM 556 O O . SER A 1 84 ? 3.638 0.917 -31.524 1.00 56.72 84 SER A O 1
ATOM 558 N N . THR A 1 85 ? 2.007 -0.609 -31.437 1.00 68.31 85 THR A N 1
ATOM 559 C CA . THR A 1 85 ? 0.927 0.303 -31.842 1.00 68.31 85 THR A CA 1
ATOM 560 C C . THR A 1 85 ? -0.041 0.548 -30.697 1.00 68.31 85 THR A C 1
ATOM 562 O O . THR A 1 85 ? -0.821 -0.339 -30.351 1.00 68.31 85 THR A O 1
ATOM 565 N N . TYR A 1 86 ? -0.048 1.773 -30.183 1.00 79.25 86 TYR A N 1
ATOM 566 C CA . TYR A 1 86 ? -0.991 2.220 -29.165 1.00 79.25 86 TYR A CA 1
ATOM 567 C C . TYR A 1 86 ? -2.272 2.769 -29.796 1.00 79.25 86 TYR A C 1
ATOM 569 O O . TYR A 1 86 ? -2.242 3.506 -30.783 1.00 79.25 86 TYR A O 1
ATOM 577 N N . THR A 1 87 ? -3.416 2.385 -29.233 1.00 81.25 87 THR A N 1
ATOM 578 C CA . THR A 1 87 ? -4.742 2.873 -29.630 1.00 81.25 87 THR A CA 1
ATOM 579 C C . THR A 1 87 ? -5.357 3.648 -28.475 1.00 81.25 87 THR A C 1
ATOM 581 O O . THR A 1 87 ? -5.450 3.106 -27.378 1.00 81.25 87 THR A O 1
ATOM 584 N N . ASP A 1 88 ? -5.822 4.874 -28.723 1.00 86.88 88 ASP A N 1
ATOM 585 C CA . ASP A 1 88 ? -6.578 5.659 -27.739 1.00 86.88 88 ASP A CA 1
ATOM 586 C C . ASP A 1 88 ? -7.873 4.914 -27.352 1.00 86.88 88 ASP A C 1
ATOM 588 O O . ASP A 1 88 ? -8.698 4.568 -28.209 1.00 86.88 88 ASP A O 1
ATOM 592 N N . LYS A 1 89 ? -8.012 4.608 -26.060 1.00 88.62 89 LYS A N 1
ATOM 593 C CA . LYS A 1 89 ? -9.151 3.896 -25.468 1.00 88.62 89 LYS A CA 1
ATOM 594 C C . LYS A 1 89 ? -10.174 4.838 -24.840 1.00 88.62 89 LYS A C 1
ATOM 596 O O . LYS A 1 89 ? -11.267 4.381 -24.498 1.00 88.62 89 LYS A O 1
ATOM 601 N N . GLY A 1 90 ? -9.857 6.122 -24.721 1.00 91.25 90 GLY A N 1
ATOM 602 C CA . GLY A 1 90 ? -10.727 7.150 -24.177 1.00 91.25 90 GLY A CA 1
ATOM 603 C C . GLY A 1 90 ? -10.006 8.092 -23.220 1.00 91.25 90 GLY A C 1
ATOM 604 O O . GLY A 1 90 ? -8.789 8.058 -23.049 1.00 91.25 90 GLY A O 1
ATOM 605 N N . THR A 1 91 ? -10.807 8.952 -22.594 1.00 93.31 91 THR A N 1
ATOM 606 C CA . THR A 1 91 ? -10.322 10.047 -21.756 1.00 93.31 91 THR A CA 1
ATOM 607 C C . THR A 1 91 ? -11.032 10.100 -20.410 1.00 93.31 91 THR A C 1
ATOM 609 O O . THR A 1 91 ? -12.219 9.774 -20.322 1.00 93.31 91 THR A O 1
ATOM 612 N N . THR A 1 92 ? -10.349 10.622 -19.395 1.00 94.31 92 THR A N 1
ATOM 613 C CA . THR A 1 92 ? -10.947 11.085 -18.133 1.00 94.31 92 THR A CA 1
ATOM 614 C C . THR A 1 92 ? -10.555 12.540 -17.879 1.00 94.31 92 THR A C 1
ATOM 616 O O . THR A 1 92 ? -9.525 12.996 -18.371 1.00 94.31 92 THR A O 1
ATOM 619 N N . SER A 1 93 ? -11.380 13.298 -17.159 1.00 93.25 93 SER A N 1
ATOM 620 C CA . SER A 1 93 ? -11.104 14.706 -16.856 1.00 93.25 93 SER A CA 1
ATOM 621 C C . SER A 1 93 ? -11.019 14.914 -15.355 1.00 93.25 93 SER A C 1
ATOM 623 O O . SER A 1 93 ? -11.885 14.446 -14.617 1.00 93.25 93 SER A O 1
ATOM 625 N N . VAL A 1 94 ? -10.004 15.657 -14.926 1.00 91.31 94 VAL A N 1
ATOM 626 C CA . VAL A 1 94 ? -9.732 15.962 -13.520 1.00 91.31 94 VAL A CA 1
ATOM 627 C C . VAL A 1 94 ? -9.611 17.471 -13.345 1.00 91.31 94 VAL A C 1
ATOM 629 O O . VAL A 1 94 ? -9.178 18.186 -14.250 1.00 91.31 94 VAL A O 1
ATOM 632 N N . SER A 1 95 ? -10.073 17.971 -12.201 1.00 91.62 95 SER A N 1
ATOM 633 C CA . SER A 1 95 ? -9.880 19.366 -11.811 1.00 91.62 95 SER A CA 1
ATOM 634 C C . SER A 1 95 ? -8.604 19.464 -10.993 1.00 91.62 95 SER A C 1
ATOM 636 O O . SER A 1 95 ? -8.519 18.817 -9.957 1.00 91.62 95 SER A O 1
ATOM 638 N N . VAL A 1 96 ? -7.669 20.300 -11.428 1.00 89.50 96 VAL A N 1
ATOM 639 C CA . VAL A 1 96 ? -6.416 20.579 -10.713 1.00 89.50 96 VAL A CA 1
ATOM 640 C C . VAL A 1 96 ? -6.436 22.004 -10.162 1.00 89.50 96 VAL A C 1
ATOM 642 O O . VAL A 1 96 ? -7.108 22.883 -10.715 1.00 89.50 96 VAL A O 1
ATOM 645 N N . ASP A 1 97 ? -5.724 22.246 -9.061 1.00 83.44 97 ASP A N 1
ATOM 646 C CA . ASP A 1 97 ? -5.689 23.546 -8.370 1.00 83.44 97 ASP A CA 1
ATOM 647 C C . ASP A 1 97 ? -4.546 24.474 -8.835 1.00 83.44 97 ASP A C 1
ATOM 649 O O . ASP A 1 97 ? -4.481 25.635 -8.422 1.00 83.44 97 ASP A O 1
ATOM 653 N N . GLY A 1 98 ? -3.685 23.988 -9.735 1.00 80.06 98 GLY A N 1
ATOM 654 C CA . GLY A 1 98 ? -2.524 24.712 -10.254 1.00 80.06 98 GLY A CA 1
ATOM 655 C C . GLY A 1 98 ? -1.266 24.625 -9.382 1.00 80.06 98 GLY A C 1
ATOM 656 O O . GLY A 1 98 ? -0.331 25.398 -9.597 1.00 80.06 98 GLY A O 1
ATOM 657 N N . SER A 1 99 ? -1.257 23.772 -8.355 1.00 70.62 99 SER A N 1
ATOM 658 C CA . SER A 1 99 ? -0.165 23.672 -7.380 1.00 70.62 99 SER A CA 1
ATOM 659 C C . SER A 1 99 ? 0.091 22.276 -6.808 1.00 70.62 99 SER A C 1
ATOM 661 O O . SER A 1 99 ? 1.207 22.035 -6.354 1.00 70.62 99 SER A O 1
ATOM 663 N N . SER A 1 100 ? -0.893 21.376 -6.827 1.00 74.38 100 SER A N 1
ATOM 664 C CA . SER A 1 100 ? -0.792 19.994 -6.350 1.00 74.38 100 SER A CA 1
ATOM 665 C C . SER A 1 100 ? -1.127 18.986 -7.456 1.00 74.38 100 SER A C 1
ATOM 667 O O . SER A 1 100 ? -1.735 19.333 -8.477 1.00 74.38 100 SER A O 1
ATOM 669 N N . SER A 1 101 ? -0.688 17.740 -7.276 1.00 79.88 101 SER A N 1
ATOM 670 C CA . SER A 1 101 ? -1.154 16.607 -8.072 1.00 79.88 101 SER A CA 1
ATOM 671 C C . SER A 1 101 ? -2.585 16.236 -7.684 1.00 79.88 101 SER A C 1
ATOM 673 O O . SER A 1 101 ? -3.081 16.540 -6.601 1.00 79.88 101 SER A O 1
ATOM 675 N N . THR A 1 102 ? -3.303 15.613 -8.611 1.00 80.88 102 THR A N 1
ATOM 676 C CA . THR A 1 102 ? -4.626 15.052 -8.352 1.00 80.88 102 THR A CA 1
ATOM 677 C C . THR A 1 102 ? -4.739 13.693 -9.020 1.00 80.88 102 THR A C 1
ATOM 679 O O . THR A 1 102 ? -4.417 13.548 -10.202 1.00 80.88 102 THR A O 1
ATOM 682 N N . ASN A 1 103 ? -5.251 12.714 -8.280 1.00 82.38 103 ASN A N 1
ATOM 683 C CA . ASN A 1 103 ? -5.439 11.362 -8.785 1.00 82.38 103 ASN A CA 1
ATOM 684 C C . ASN A 1 103 ? -6.488 11.292 -9.895 1.00 82.38 103 ASN A C 1
ATOM 686 O O . ASN A 1 103 ? -7.538 11.944 -9.867 1.00 82.38 103 ASN A O 1
ATOM 690 N N . TRP A 1 104 ? -6.228 10.423 -10.865 1.00 88.69 104 TRP A N 1
ATOM 691 C CA . TRP A 1 104 ? -7.150 10.059 -11.923 1.00 88.69 104 TRP A CA 1
ATOM 692 C C . TRP A 1 104 ? -7.266 8.539 -12.027 1.00 88.69 104 TRP A C 1
ATOM 694 O O . TRP A 1 104 ? -6.333 7.782 -11.776 1.00 88.69 104 TRP A O 1
ATOM 704 N N . SER A 1 105 ? -8.445 8.074 -12.432 1.00 84.31 105 SER A N 1
ATOM 705 C CA . SER A 1 105 ? -8.685 6.673 -12.764 1.00 84.31 105 SER A CA 1
ATOM 706 C C . SER A 1 105 ? -9.551 6.597 -14.011 1.00 84.31 105 SER A C 1
ATOM 708 O O . SER A 1 105 ? -10.490 7.379 -14.195 1.00 84.31 105 SER A O 1
ATOM 710 N N . PHE A 1 106 ? -9.239 5.639 -14.872 1.00 88.69 106 PHE A N 1
ATOM 711 C CA . PHE A 1 106 ? -9.957 5.361 -16.100 1.00 88.69 106 PHE A CA 1
ATOM 712 C C . PHE A 1 106 ? -10.143 3.853 -16.258 1.00 88.69 106 PHE A C 1
ATOM 714 O O . PHE A 1 106 ? -9.185 3.086 -16.265 1.00 88.69 106 PHE A O 1
ATOM 721 N N . THR A 1 107 ? -11.392 3.409 -16.394 1.00 87.44 107 THR A N 1
ATOM 722 C CA . THR A 1 107 ? -11.695 2.007 -16.709 1.00 87.44 107 THR A CA 1
ATOM 723 C C . THR A 1 107 ? -11.593 1.794 -18.212 1.00 87.44 107 THR A C 1
ATOM 725 O O . THR A 1 107 ? -12.362 2.385 -18.970 1.00 87.44 107 THR A O 1
ATOM 728 N N . VAL A 1 108 ? -10.671 0.933 -18.636 1.00 85.00 108 VAL A N 1
ATOM 729 C CA . VAL A 1 108 ? -10.362 0.679 -20.043 1.00 85.00 108 VAL A CA 1
ATOM 730 C C . VAL A 1 108 ? -11.508 -0.099 -20.709 1.00 85.00 108 VAL A C 1
ATOM 732 O O . VAL A 1 108 ? -11.768 -1.254 -20.353 1.00 85.00 108 VAL A O 1
ATOM 735 N N . PRO A 1 109 ? -12.211 0.482 -21.705 1.00 83.31 109 PRO A N 1
ATOM 736 C CA . PRO A 1 109 ? -13.300 -0.209 -22.384 1.00 83.31 109 PRO A CA 1
ATOM 737 C C . PRO A 1 109 ? -12.803 -1.447 -23.138 1.00 83.31 109 PRO A C 1
ATOM 739 O O . PRO A 1 109 ? -11.923 -1.366 -23.996 1.00 83.31 109 PRO A O 1
ATOM 742 N N . GLY A 1 110 ? -13.425 -2.592 -22.849 1.00 77.44 110 GLY A N 1
ATOM 743 C CA . GLY A 1 110 ? -13.034 -3.889 -23.410 1.00 77.44 110 GLY A CA 1
ATOM 744 C C . GLY A 1 110 ? -12.013 -4.663 -22.572 1.00 77.44 110 GLY A C 1
ATOM 745 O O . GLY A 1 110 ? -11.736 -5.806 -22.921 1.00 77.44 110 GLY A O 1
ATOM 746 N N . GLY A 1 111 ? -11.538 -4.085 -21.465 1.00 77.38 111 GLY A N 1
ATOM 747 C CA . GLY A 1 111 ? -10.592 -4.708 -20.543 1.00 77.38 111 GLY A CA 1
ATOM 748 C C . GLY A 1 111 ? -9.122 -4.504 -20.918 1.00 77.38 111 GLY A C 1
ATOM 749 O O . GLY A 1 111 ? -8.816 -3.998 -21.999 1.00 77.38 111 GLY A O 1
ATOM 750 N N . LEU A 1 112 ? -8.241 -4.902 -20.000 1.00 70.44 112 LEU A N 1
ATOM 751 C CA . LEU A 1 112 ? -6.802 -5.063 -20.186 1.00 70.44 112 LEU A CA 1
ATOM 752 C C . LEU A 1 112 ? -6.486 -6.565 -20.142 1.00 70.44 112 LEU A C 1
ATOM 754 O O . LEU A 1 112 ? -6.808 -7.246 -19.171 1.00 70.44 112 LEU A O 1
ATOM 758 N N . GLY A 1 113 ? -5.902 -7.093 -21.213 1.00 59.84 113 GLY A N 1
ATOM 759 C CA . GLY A 1 113 ? -5.367 -8.453 -21.260 1.00 59.84 113 GLY A CA 1
ATOM 760 C C . GLY A 1 113 ? -3.986 -8.551 -20.608 1.00 59.84 113 GLY A C 1
ATOM 761 O O . GLY A 1 113 ? -3.351 -7.535 -20.325 1.00 59.84 113 GLY A O 1
ATOM 762 N N . ASN A 1 114 ? -3.510 -9.780 -20.389 1.00 55.28 114 ASN A N 1
ATOM 763 C CA . ASN A 1 114 ? -2.132 -10.009 -19.951 1.00 55.28 114 ASN A CA 1
ATOM 764 C C . ASN A 1 114 ? -1.153 -9.576 -21.062 1.00 55.28 114 ASN A C 1
ATOM 766 O O . ASN A 1 114 ? -1.368 -9.924 -22.226 1.00 55.28 114 ASN A O 1
ATOM 770 N N . GLY A 1 115 ? -0.118 -8.804 -20.721 1.00 55.12 115 GLY A N 1
ATOM 771 C CA . GLY A 1 115 ? 0.837 -8.238 -21.688 1.00 55.12 115 GLY A CA 1
ATOM 772 C C . GLY A 1 115 ? 0.333 -7.025 -22.492 1.00 55.12 115 GLY A C 1
ATOM 773 O O . GLY A 1 115 ? 0.992 -6.594 -23.447 1.00 55.12 115 GLY A O 1
ATOM 774 N N . ASP A 1 116 ? -0.833 -6.462 -22.156 1.00 68.50 116 ASP A N 1
ATOM 775 C CA . ASP A 1 116 ? -1.242 -5.151 -22.672 1.00 68.50 116 ASP A CA 1
ATOM 776 C C . ASP A 1 116 ? -0.364 -4.047 -22.059 1.00 68.50 116 ASP A C 1
ATOM 778 O O . ASP A 1 116 ? -0.058 -4.068 -20.873 1.00 68.50 116 ASP A O 1
ATOM 782 N N . LYS A 1 117 ? 0.030 -3.055 -22.860 1.00 75.56 117 LYS A N 1
ATOM 783 C CA . LYS A 1 117 ? 0.825 -1.905 -22.399 1.00 75.56 117 LYS A CA 1
ATOM 784 C C . LYS A 1 117 ? -0.038 -0.659 -22.395 1.00 75.56 117 LYS A C 1
ATOM 786 O O . LYS A 1 117 ? -0.729 -0.399 -23.384 1.00 75.56 117 LYS A O 1
ATOM 791 N N . VAL A 1 118 ? 0.015 0.108 -21.312 1.00 79.62 118 VAL A N 1
ATOM 792 C CA . VAL A 1 118 ? -0.754 1.346 -21.153 1.00 79.62 118 VAL A CA 1
ATOM 793 C C . VAL A 1 118 ? 0.177 2.546 -21.259 1.00 79.62 118 VAL A C 1
ATOM 795 O O . VAL A 1 118 ? 1.235 2.572 -20.645 1.00 79.62 118 VAL A O 1
ATOM 798 N N . GLU A 1 119 ? -0.241 3.531 -22.045 1.00 86.62 119 GLU A N 1
ATOM 799 C CA . GLU A 1 119 ? 0.355 4.860 -22.127 1.00 86.62 119 GLU A CA 1
ATOM 800 C C . GLU A 1 119 ? -0.683 5.908 -21.720 1.00 86.62 119 GLU A C 1
ATOM 802 O O . GLU A 1 119 ? -1.888 5.716 -21.921 1.00 86.62 119 GLU A O 1
ATOM 807 N N . ALA A 1 120 ? -0.225 7.041 -21.195 1.00 88.69 120 ALA A N 1
ATOM 808 C CA . ALA A 1 120 ? -1.095 8.173 -20.906 1.00 88.69 120 ALA A CA 1
ATOM 809 C C . ALA A 1 120 ? -0.440 9.513 -21.253 1.00 88.69 120 ALA A C 1
ATOM 811 O O . ALA A 1 120 ? 0.775 9.660 -21.217 1.00 88.69 120 ALA A O 1
ATOM 812 N N . TYR A 1 121 ? -1.247 10.515 -21.584 1.00 91.19 121 TYR A N 1
ATOM 813 C CA . TYR A 1 121 ? -0.822 11.917 -21.616 1.00 91.19 121 TYR A CA 1
ATOM 814 C C . TYR A 1 121 ? -1.990 12.809 -21.218 1.00 91.19 121 TYR A C 1
ATOM 816 O O . TYR A 1 121 ? -3.144 12.386 -21.270 1.00 91.19 121 TYR A O 1
ATOM 824 N N . ALA A 1 122 ? -1.712 14.057 -20.858 1.00 93.12 122 ALA A N 1
ATOM 825 C CA . ALA A 1 122 ? -2.743 15.010 -20.480 1.00 93.12 122 ALA A CA 1
ATOM 826 C C . ALA A 1 122 ? -2.735 16.267 -21.359 1.00 93.12 122 ALA A C 1
ATOM 828 O O . ALA A 1 122 ? -1.706 16.645 -21.921 1.00 93.12 122 ALA A O 1
ATOM 829 N N . VAL A 1 123 ? -3.901 16.900 -21.485 1.00 93.31 123 VAL A N 1
ATOM 830 C CA . VAL A 1 123 ? -4.117 18.162 -22.202 1.00 93.31 123 VAL A CA 1
ATOM 831 C C . VAL A 1 123 ? -4.827 19.144 -21.275 1.00 93.31 123 VAL A C 1
ATOM 833 O O . VAL A 1 123 ? -5.861 18.805 -20.692 1.00 93.31 123 VAL A O 1
ATOM 836 N N . ASP A 1 124 ? -4.281 20.349 -21.134 1.00 93.94 124 ASP A N 1
ATOM 837 C CA . ASP A 1 124 ? -4.867 21.408 -20.305 1.00 93.94 124 ASP A CA 1
ATOM 838 C C . ASP A 1 124 ? -6.038 22.138 -21.001 1.00 93.94 124 ASP A C 1
ATOM 840 O O . ASP A 1 124 ? -6.430 21.859 -22.140 1.00 93.94 124 ASP A O 1
ATOM 844 N N . SER A 1 125 ? -6.603 23.132 -20.312 1.00 90.25 125 SER A N 1
ATOM 845 C CA . SER A 1 125 ? -7.684 23.976 -20.841 1.00 90.25 125 SER A CA 1
ATOM 846 C C . SER A 1 125 ? -7.240 24.955 -21.943 1.00 90.25 125 SER A C 1
ATOM 848 O O . SER A 1 125 ? -8.090 25.472 -22.676 1.00 90.25 125 SER A O 1
ATOM 850 N N . ALA A 1 126 ? -5.940 25.234 -22.069 1.00 89.31 126 ALA A N 1
ATOM 851 C CA . ALA A 1 126 ? -5.357 26.034 -23.146 1.00 89.31 126 ALA A CA 1
ATOM 852 C C . ALA A 1 126 ? -5.068 25.197 -24.413 1.00 89.31 126 ALA A C 1
ATOM 854 O O . ALA A 1 126 ? -4.853 25.764 -25.489 1.00 89.31 126 ALA A O 1
ATOM 855 N N . GLY A 1 127 ? -5.148 23.868 -24.310 1.00 90.94 127 GLY A N 1
ATOM 856 C CA . GLY A 1 127 ? -4.871 22.907 -25.369 1.00 90.94 127 GLY A CA 1
ATOM 857 C C . GLY A 1 127 ? -3.402 22.491 -25.459 1.00 90.94 127 GLY A C 1
ATOM 858 O O . GLY A 1 127 ? -3.021 21.908 -26.477 1.00 90.94 127 GLY A O 1
ATOM 859 N N . ASN A 1 128 ? -2.573 22.789 -24.453 1.00 89.12 128 ASN A N 1
ATOM 860 C CA . ASN A 1 128 ? -1.198 22.303 -24.423 1.00 89.12 128 ASN A CA 1
ATOM 861 C C . ASN A 1 128 ? -1.183 20.839 -23.970 1.00 89.12 128 ASN A C 1
ATOM 863 O O . ASN A 1 128 ? -1.850 20.462 -23.007 1.00 89.12 128 ASN A O 1
ATOM 867 N N . GLN A 1 129 ? -0.412 20.015 -24.677 1.00 92.12 129 GLN A N 1
ATOM 868 C CA . GLN A 1 129 ? -0.238 18.599 -24.368 1.00 92.12 129 GLN A CA 1
ATOM 869 C C . GLN A 1 129 ? 1.034 18.390 -23.537 1.00 92.12 129 GLN A C 1
ATOM 871 O O . GLN A 1 129 ? 2.087 18.940 -23.865 1.00 92.12 129 GLN A O 1
ATOM 876 N N . GLY A 1 130 ? 0.923 17.579 -22.488 1.00 87.31 130 GLY A N 1
ATOM 877 C CA . GLY A 1 130 ? 2.036 17.091 -21.681 1.00 87.31 130 GLY A CA 1
ATOM 878 C C . GLY A 1 130 ? 2.883 16.019 -22.368 1.00 87.31 130 GLY A C 1
ATOM 879 O O . GLY A 1 130 ? 2.594 15.576 -23.484 1.00 87.31 130 GLY A O 1
ATOM 880 N N . ALA A 1 131 ? 3.922 15.559 -21.671 1.00 84.44 131 ALA A N 1
ATOM 881 C CA . ALA A 1 131 ? 4.658 14.369 -22.087 1.00 84.44 131 ALA A CA 1
ATOM 882 C C . ALA A 1 131 ? 3.727 13.144 -22.120 1.00 84.44 131 ALA A C 1
ATOM 884 O O . ALA A 1 131 ? 2.792 13.035 -21.326 1.00 84.44 131 ALA A O 1
ATOM 885 N N . THR A 1 132 ? 3.986 12.223 -23.050 1.00 84.94 132 THR A N 1
ATOM 886 C CA . THR A 1 132 ? 3.380 10.888 -22.982 1.00 84.94 132 THR A CA 1
ATOM 887 C C . THR A 1 132 ? 4.213 10.038 -22.036 1.00 84.94 132 THR A C 1
ATOM 889 O O . THR A 1 132 ? 5.443 10.030 -22.145 1.00 84.94 132 THR A O 1
ATOM 892 N N . ILE A 1 133 ? 3.547 9.360 -21.109 1.00 79.19 133 ILE A N 1
ATOM 893 C CA . ILE A 1 133 ? 4.152 8.413 -20.181 1.00 79.19 133 ILE A CA 1
ATOM 894 C C . ILE A 1 133 ? 3.842 6.979 -20.624 1.00 79.19 133 ILE A C 1
ATOM 896 O O . ILE A 1 133 ? 2.702 6.668 -20.972 1.00 79.19 133 ILE A O 1
ATOM 900 N N . GLY A 1 134 ? 4.889 6.158 -20.681 1.00 76.25 134 GLY A N 1
ATOM 901 C CA . GLY A 1 134 ? 4.922 4.744 -21.058 1.00 76.25 134 GLY A CA 1
ATOM 902 C C . GLY A 1 134 ? 4.470 3.795 -19.950 1.00 76.25 134 GLY A C 1
ATOM 903 O O . GLY A 1 134 ? 4.291 4.239 -18.816 1.00 76.25 134 GLY A O 1
ATOM 904 N N . PRO A 1 135 ? 4.342 2.488 -20.253 1.00 67.75 135 PRO A N 1
ATOM 905 C CA . PRO A 1 135 ? 4.183 1.478 -19.215 1.00 67.75 135 PRO A CA 1
ATOM 906 C C . PRO A 1 135 ? 5.389 1.519 -18.275 1.00 67.75 135 PRO A C 1
ATOM 908 O O . PRO A 1 135 ? 6.519 1.702 -18.733 1.00 67.75 135 PRO A O 1
ATOM 911 N N . VAL A 1 136 ? 5.134 1.330 -16.983 1.00 65.12 136 VAL A N 1
ATOM 912 C CA . VAL A 1 136 ? 6.189 1.204 -15.978 1.00 65.12 136 VAL A CA 1
ATOM 913 C C . VAL A 1 136 ? 6.922 -0.112 -16.212 1.00 65.12 136 VAL A C 1
ATOM 915 O O . VAL A 1 136 ? 6.289 -1.164 -16.306 1.00 65.12 136 VAL A O 1
ATOM 918 N N . THR A 1 137 ? 8.242 -0.053 -16.353 1.00 70.19 137 THR A N 1
ATOM 919 C CA . THR A 1 137 ? 9.094 -1.241 -16.237 1.00 70.19 137 THR A CA 1
ATOM 920 C C . THR A 1 137 ? 9.368 -1.493 -14.755 1.00 70.19 137 THR A C 1
ATOM 922 O O . THR A 1 137 ? 9.526 -0.541 -13.995 1.00 70.19 137 THR A O 1
ATOM 925 N N . ALA A 1 138 ? 9.369 -2.758 -14.331 1.00 80.25 138 ALA A N 1
ATOM 926 C CA . ALA A 1 138 ? 9.621 -3.155 -12.942 1.00 80.25 138 ALA A CA 1
ATOM 927 C C . ALA A 1 138 ? 10.877 -4.039 -12.862 1.00 80.25 138 ALA A C 1
ATOM 929 O O . ALA A 1 138 ? 10.789 -5.267 -12.780 1.00 80.25 138 ALA A O 1
ATOM 930 N N . PRO A 1 139 ? 12.076 -3.455 -13.013 1.00 91.94 139 PRO A N 1
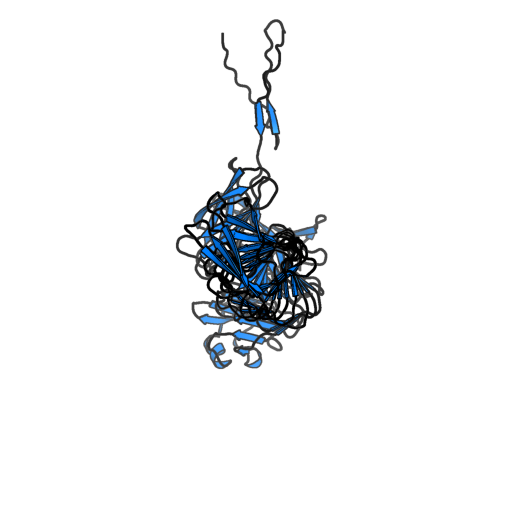ATOM 931 C CA . PRO A 1 139 ? 13.308 -4.191 -12.850 1.00 91.94 139 PRO A CA 1
ATOM 932 C C . PRO A 1 139 ? 13.598 -4.426 -11.371 1.00 91.94 139 PRO A C 1
ATOM 934 O O . PRO A 1 139 ? 13.646 -3.498 -10.562 1.00 91.94 139 PRO A O 1
ATOM 937 N N . ALA A 1 140 ? 13.877 -5.677 -11.037 1.00 96.69 140 ALA A N 1
ATOM 938 C CA . ALA A 1 140 ? 14.161 -6.094 -9.679 1.00 96.69 140 ALA A CA 1
ATOM 939 C C . ALA A 1 140 ? 15.516 -6.784 -9.578 1.00 96.69 140 ALA A C 1
ATOM 941 O O . ALA A 1 140 ? 15.964 -7.473 -10.495 1.00 96.69 140 ALA A O 1
ATOM 942 N N . GLY A 1 141 ? 16.180 -6.638 -8.439 1.00 97.75 141 GLY A N 1
ATOM 943 C CA . GLY A 1 141 ? 17.421 -7.347 -8.174 1.00 97.75 141 GLY A CA 1
ATOM 944 C C . GLY A 1 141 ? 17.963 -7.083 -6.784 1.00 97.75 141 GLY A C 1
ATOM 945 O O . GLY A 1 141 ? 17.222 -6.775 -5.852 1.00 97.75 141 GLY A O 1
ATOM 946 N N . VAL A 1 142 ? 19.276 -7.225 -6.632 1.00 98.19 142 VAL A N 1
ATOM 947 C CA . VAL A 1 142 ? 19.930 -7.178 -5.322 1.00 98.19 142 VAL A CA 1
ATOM 948 C C . VAL A 1 142 ? 20.693 -5.873 -5.131 1.00 98.19 142 VAL A C 1
ATOM 950 O O . VAL A 1 142 ? 21.515 -5.474 -5.957 1.00 98.19 142 VAL A O 1
ATOM 953 N N . ALA A 1 143 ? 20.483 -5.232 -3.987 1.00 97.56 143 ALA A N 1
ATOM 954 C CA . ALA A 1 143 ? 21.204 -4.038 -3.582 1.00 97.56 143 ALA A CA 1
ATOM 955 C C . ALA A 1 143 ? 22.729 -4.231 -3.621 1.00 97.56 143 ALA A C 1
ATOM 957 O O . ALA A 1 143 ? 23.271 -5.208 -3.097 1.00 97.56 143 ALA A O 1
ATOM 958 N N . GLY A 1 144 ? 23.446 -3.266 -4.206 1.00 97.44 144 GLY A N 1
ATOM 959 C CA . GLY A 1 144 ? 24.900 -3.329 -4.376 1.00 97.44 144 GLY A CA 1
ATOM 960 C C . GLY A 1 144 ? 25.377 -4.137 -5.586 1.00 97.44 144 GLY A C 1
ATOM 961 O O . GLY A 1 144 ? 26.587 -4.187 -5.816 1.00 97.44 144 GLY A O 1
ATOM 962 N N . TYR A 1 145 ? 24.464 -4.734 -6.353 1.00 97.94 145 TYR A N 1
ATOM 963 C CA . TYR A 1 145 ? 24.743 -5.431 -7.606 1.00 97.94 145 TYR A CA 1
ATOM 964 C C . TYR A 1 145 ? 24.037 -4.744 -8.774 1.00 97.94 145 TYR A C 1
ATOM 966 O O . TYR A 1 145 ? 23.192 -3.871 -8.584 1.00 97.94 145 TYR A O 1
ATOM 974 N N . ASP A 1 146 ? 24.442 -5.100 -9.988 1.00 97.50 146 ASP A N 1
ATOM 975 C CA . ASP A 1 146 ? 23.831 -4.570 -11.200 1.00 97.50 146 ASP A CA 1
ATOM 976 C C . ASP A 1 146 ? 22.412 -5.126 -11.358 1.00 97.50 146 ASP A C 1
ATOM 978 O O . ASP A 1 146 ? 22.209 -6.333 -11.276 1.00 97.50 146 ASP A O 1
ATOM 982 N N . ILE A 1 147 ? 21.458 -4.242 -11.638 1.00 97.56 147 ILE A N 1
ATOM 983 C CA . ILE A 1 147 ? 20.066 -4.541 -11.969 1.00 97.56 147 ILE A CA 1
ATOM 984 C C . ILE A 1 147 ? 19.834 -4.097 -13.412 1.00 97.56 147 ILE A C 1
ATOM 986 O O . ILE A 1 147 ? 20.093 -2.940 -13.757 1.00 97.56 147 ILE A O 1
ATOM 990 N N . ASN A 1 148 ? 19.394 -5.013 -14.276 1.00 94.75 148 ASN A N 1
ATOM 991 C CA . ASN A 1 148 ? 19.032 -4.686 -15.653 1.00 94.75 148 ASN A CA 1
ATOM 992 C C . ASN A 1 148 ? 17.718 -3.905 -15.670 1.00 94.75 148 ASN A C 1
ATOM 994 O O . ASN A 1 148 ? 16.737 -4.363 -15.105 1.00 94.75 148 ASN A O 1
ATOM 998 N N . LEU A 1 149 ? 17.703 -2.756 -16.348 1.00 89.25 149 LEU A N 1
ATOM 999 C CA . LEU A 1 149 ? 16.539 -1.868 -16.420 1.00 89.25 149 LEU A CA 1
ATOM 1000 C C . LEU A 1 149 ? 15.397 -2.387 -17.315 1.00 89.25 149 LEU A C 1
ATOM 1002 O O . LEU A 1 149 ? 14.378 -1.728 -17.469 1.00 89.25 149 LEU A O 1
ATOM 1006 N N . GLY A 1 150 ? 15.580 -3.507 -18.023 1.00 84.50 150 GLY A N 1
ATOM 1007 C CA . GLY A 1 150 ? 14.543 -4.072 -18.898 1.00 84.50 150 GLY A CA 1
ATOM 1008 C C . GLY A 1 150 ? 14.192 -3.199 -20.115 1.00 84.50 150 GLY A C 1
ATOM 1009 O O . GLY A 1 150 ? 13.227 -3.471 -20.834 1.00 84.50 150 GLY A O 1
ATOM 1010 N N . LEU A 1 151 ? 14.972 -2.144 -20.387 1.00 81.19 151 LEU A N 1
ATOM 1011 C CA . LEU A 1 151 ? 14.682 -1.188 -21.454 1.00 81.19 151 LEU A CA 1
ATOM 1012 C C . LEU A 1 151 ? 14.800 -1.842 -22.832 1.00 81.19 151 LEU A C 1
ATOM 1014 O O . LEU A 1 151 ? 15.857 -2.309 -23.250 1.00 81.19 151 LEU A O 1
ATOM 1018 N N . VAL A 1 152 ? 13.738 -1.794 -23.627 1.00 71.31 152 VAL A N 1
ATOM 1019 C CA . VAL A 1 152 ? 13.779 -2.348 -24.985 1.00 71.31 152 VAL A CA 1
ATOM 1020 C C . VAL A 1 152 ? 14.493 -1.404 -25.955 1.00 71.31 152 VAL A C 1
ATOM 1022 O O . VAL A 1 152 ? 14.144 -0.231 -26.104 1.00 71.31 152 VAL A O 1
ATOM 1025 N N . SER A 1 153 ? 15.492 -1.920 -26.678 1.00 62.97 153 SER A N 1
ATOM 1026 C CA . SER A 1 153 ? 16.138 -1.145 -27.741 1.00 62.97 153 SER A CA 1
ATOM 1027 C C . SER A 1 153 ? 15.154 -0.892 -28.886 1.00 62.97 153 SER A C 1
ATOM 1029 O O . SER A 1 153 ? 14.658 -1.821 -29.527 1.00 62.97 153 SER A O 1
ATOM 1031 N N . SER A 1 154 ? 14.861 0.378 -29.171 1.00 54.88 154 SER A N 1
ATOM 1032 C CA . SER A 1 154 ? 14.191 0.711 -30.427 1.00 54.88 154 SER A CA 1
ATOM 1033 C C . SER A 1 154 ? 15.178 0.466 -31.574 1.00 54.88 154 SER A C 1
ATOM 1035 O O . SER A 1 154 ? 16.374 0.722 -31.447 1.00 54.88 154 SER A O 1
ATOM 1037 N N . THR A 1 155 ? 14.712 0.001 -32.734 1.00 46.19 155 THR A N 1
ATOM 1038 C CA . THR A 1 155 ? 15.564 -0.226 -33.922 1.00 46.19 155 THR A CA 1
ATOM 1039 C C . THR A 1 155 ? 16.196 1.063 -34.490 1.00 46.19 155 THR A C 1
ATOM 1041 O O . THR A 1 155 ? 16.744 1.057 -35.594 1.00 46.19 155 THR A O 1
ATOM 1044 N N . GLN A 1 156 ? 16.086 2.195 -33.787 1.00 49.94 156 GLN A N 1
ATOM 1045 C CA . GLN A 1 156 ? 16.582 3.500 -34.196 1.00 49.94 156 GLN A CA 1
ATOM 1046 C C . GLN A 1 156 ? 18.015 3.706 -33.684 1.00 49.94 156 GLN A C 1
ATOM 1048 O O . GLN A 1 156 ? 18.268 3.954 -32.508 1.00 49.94 156 GLN A O 1
ATOM 1053 N N . SER A 1 157 ? 18.980 3.630 -34.602 1.00 49.84 157 SER A N 1
ATOM 1054 C CA . SER A 1 157 ? 20.369 4.019 -34.340 1.00 49.84 157 SER A CA 1
ATOM 1055 C C . SER A 1 157 ? 20.432 5.484 -33.890 1.00 49.84 157 SER A C 1
ATOM 1057 O O . SER A 1 157 ? 20.019 6.362 -34.644 1.00 49.84 157 SER A O 1
ATOM 1059 N N . GLY A 1 158 ? 21.017 5.755 -32.719 1.00 56.84 158 GLY A N 1
ATOM 1060 C CA . GLY A 1 158 ? 21.226 7.122 -32.220 1.00 56.84 158 GLY A CA 1
ATOM 1061 C C . GLY A 1 158 ? 20.378 7.540 -31.017 1.00 56.84 158 GLY A C 1
ATOM 1062 O O . GLY A 1 158 ? 20.323 8.733 -30.726 1.00 56.84 158 GLY A O 1
ATOM 1063 N N . GLN A 1 159 ? 19.712 6.601 -30.334 1.00 68.69 159 GLN A N 1
ATOM 1064 C CA . GLN A 1 159 ? 18.911 6.911 -29.149 1.00 68.69 159 GLN A CA 1
ATOM 1065 C C . GLN A 1 159 ? 19.783 7.526 -28.039 1.00 68.69 159 GLN A C 1
ATOM 1067 O O . GLN A 1 159 ? 20.885 7.051 -27.740 1.00 68.69 159 GLN A O 1
ATOM 1072 N N . VAL A 1 160 ? 19.278 8.614 -27.459 1.00 78.12 160 VAL A N 1
ATOM 1073 C CA . VAL A 1 160 ? 19.801 9.231 -26.240 1.00 78.12 160 VAL A CA 1
ATOM 1074 C C . VAL A 1 160 ? 18.724 9.083 -25.181 1.00 78.12 160 VAL A C 1
ATOM 1076 O O . VAL A 1 160 ? 17.572 9.443 -25.429 1.00 78.12 160 VAL A O 1
ATOM 1079 N N . VAL A 1 161 ? 19.116 8.538 -24.038 1.00 84.19 161 VAL A N 1
ATOM 1080 C CA . VAL A 1 161 ? 18.270 8.387 -22.861 1.00 84.19 161 VAL A CA 1
ATOM 1081 C C . VAL A 1 161 ? 18.784 9.325 -21.778 1.00 84.19 161 VAL A C 1
ATOM 1083 O O . VAL A 1 161 ? 19.992 9.385 -21.533 1.00 84.19 161 VAL A O 1
ATOM 1086 N N . THR A 1 162 ? 17.874 10.062 -21.152 1.00 88.44 162 THR A N 1
ATOM 1087 C CA . THR A 1 162 ? 18.164 10.845 -19.949 1.00 88.44 162 THR A CA 1
ATOM 1088 C C . THR A 1 162 ? 17.405 10.233 -18.787 1.00 88.44 162 THR A C 1
ATOM 1090 O O . THR A 1 162 ? 16.194 10.079 -18.885 1.00 88.44 162 THR A O 1
ATOM 1093 N N . ILE A 1 163 ? 18.105 9.912 -17.706 1.00 89.75 163 ILE A N 1
ATOM 1094 C CA . ILE A 1 163 ? 17.535 9.306 -16.502 1.00 89.75 163 ILE A CA 1
ATOM 1095 C C . ILE A 1 163 ? 17.587 10.335 -15.379 1.00 89.75 163 ILE A C 1
ATOM 1097 O O . ILE A 1 163 ? 18.648 10.915 -15.124 1.00 89.75 163 ILE A O 1
ATOM 1101 N N . GLN A 1 164 ? 16.450 10.590 -14.745 1.00 89.62 164 GLN A N 1
ATOM 1102 C CA . GLN A 1 164 ? 16.314 11.511 -13.615 1.00 89.62 164 GLN A CA 1
ATOM 1103 C C . GLN A 1 164 ? 15.841 10.764 -12.362 1.00 89.62 164 GLN A C 1
ATOM 1105 O O . GLN A 1 164 ? 15.625 9.555 -12.404 1.00 89.62 164 GLN A O 1
ATOM 1110 N N . ASN A 1 165 ? 15.755 11.484 -11.240 1.00 88.38 165 ASN A N 1
ATOM 1111 C CA . ASN A 1 165 ? 15.409 10.951 -9.913 1.00 88.38 165 ASN A CA 1
ATOM 1112 C C . ASN A 1 165 ? 16.349 9.836 -9.419 1.00 88.38 165 ASN A C 1
ATOM 1114 O O . ASN A 1 165 ? 15.997 9.037 -8.561 1.00 88.38 165 ASN A O 1
ATOM 1118 N N . VAL A 1 166 ? 17.583 9.812 -9.931 1.00 93.38 166 VAL A N 1
ATOM 1119 C CA . VAL A 1 166 ? 18.604 8.839 -9.537 1.00 93.38 166 VAL A CA 1
ATOM 1120 C C . VAL A 1 166 ? 19.120 9.175 -8.131 1.00 93.38 166 VAL A C 1
ATOM 1122 O O . VAL A 1 166 ? 19.637 10.280 -7.929 1.00 93.38 166 VAL A O 1
ATOM 1125 N N . PRO A 1 167 ? 19.053 8.245 -7.160 1.00 94.06 167 PRO A N 1
ATOM 1126 C CA . PRO A 1 167 ? 19.674 8.443 -5.854 1.00 94.06 167 PRO A CA 1
ATOM 1127 C C . PRO A 1 167 ? 21.186 8.689 -5.973 1.00 94.06 167 PRO A C 1
ATOM 1129 O O . PRO A 1 167 ? 21.869 8.087 -6.800 1.00 94.06 167 PRO A O 1
ATOM 1132 N N . THR A 1 168 ? 21.744 9.561 -5.127 1.00 90.00 168 THR A N 1
ATOM 1133 C CA . THR A 1 168 ? 23.097 10.129 -5.323 1.00 90.00 168 THR A CA 1
ATOM 1134 C C . THR A 1 168 ? 24.241 9.116 -5.375 1.00 90.00 168 THR A C 1
ATOM 1136 O O . THR A 1 168 ? 25.279 9.407 -5.968 1.00 90.00 168 THR A O 1
ATOM 1139 N N . ASP A 1 169 ? 24.065 7.950 -4.752 1.00 90.88 169 ASP A N 1
ATOM 1140 C CA . ASP A 1 169 ? 25.099 6.918 -4.613 1.00 90.88 169 ASP A CA 1
ATOM 1141 C C . ASP A 1 169 ? 24.892 5.738 -5.576 1.00 90.88 169 ASP A C 1
ATOM 1143 O O . ASP A 1 169 ? 25.572 4.717 -5.466 1.00 90.88 169 ASP A O 1
ATOM 1147 N N . TRP A 1 170 ? 23.949 5.862 -6.511 1.00 96.31 170 TRP A N 1
ATOM 1148 C CA . TRP A 1 170 ? 23.705 4.860 -7.541 1.00 96.31 170 TRP A CA 1
ATOM 1149 C C . TRP A 1 170 ? 24.570 5.133 -8.769 1.00 96.31 170 TRP A C 1
ATOM 1151 O O . TRP A 1 170 ? 24.879 6.278 -9.116 1.00 96.31 170 TRP A O 1
ATOM 1161 N N . THR A 1 171 ? 24.974 4.064 -9.447 1.00 96.25 171 THR A N 1
ATOM 1162 C CA . THR A 1 171 ? 25.803 4.151 -10.654 1.00 96.25 171 THR A CA 1
ATOM 1163 C C . THR A 1 171 ? 25.180 3.385 -11.801 1.00 96.25 171 THR A C 1
ATOM 1165 O O . THR A 1 171 ? 24.480 2.412 -11.573 1.00 96.25 171 THR A O 1
ATOM 1168 N N . PHE A 1 172 ? 25.482 3.777 -13.036 1.00 95.25 172 PHE A N 1
ATOM 1169 C CA . PHE A 1 172 ? 25.119 3.006 -14.225 1.00 95.25 172 PHE A CA 1
ATOM 1170 C C . PHE A 1 172 ? 26.364 2.401 -14.867 1.00 95.25 172 PHE A C 1
ATOM 1172 O O . PHE A 1 172 ? 27.451 2.989 -14.815 1.00 95.25 172 PHE A O 1
ATOM 1179 N N . ASN A 1 173 ? 26.209 1.258 -15.539 1.00 92.94 173 ASN A N 1
ATOM 1180 C CA . ASN A 1 173 ? 27.312 0.622 -16.271 1.00 92.94 173 ASN A CA 1
ATOM 1181 C C . ASN A 1 173 ? 27.801 1.441 -17.485 1.00 92.94 173 ASN A C 1
ATOM 1183 O O . ASN A 1 173 ? 28.876 1.181 -18.036 1.00 92.94 173 ASN A O 1
ATOM 1187 N N . SER A 1 174 ? 27.027 2.441 -17.913 1.00 90.38 174 SER A N 1
ATOM 1188 C CA . SER A 1 174 ? 27.355 3.352 -19.003 1.00 90.38 174 SER A CA 1
ATOM 1189 C C . SER A 1 174 ? 26.687 4.717 -18.821 1.00 90.38 174 SER A C 1
ATOM 1191 O O . SER A 1 174 ? 25.750 4.871 -18.047 1.00 90.38 174 SER A O 1
ATOM 1193 N N . GLY A 1 175 ? 27.145 5.713 -19.582 1.00 89.50 175 GLY A N 1
ATOM 1194 C CA . GLY A 1 175 ? 26.596 7.071 -19.568 1.00 89.50 175 GLY A CA 1
ATOM 1195 C C . GLY A 1 175 ? 27.461 8.101 -18.844 1.00 89.50 175 GLY A C 1
ATOM 1196 O O . GLY A 1 175 ? 28.579 7.829 -18.404 1.00 89.50 175 GLY A O 1
ATOM 1197 N N . ILE A 1 176 ? 26.949 9.328 -18.795 1.00 92.50 176 ILE A N 1
ATOM 1198 C CA . ILE A 1 176 ? 27.580 10.490 -18.165 1.00 92.50 176 ILE A CA 1
ATOM 1199 C C . ILE A 1 176 ? 26.675 10.965 -17.030 1.00 92.50 176 ILE A C 1
ATOM 1201 O O . ILE A 1 176 ? 25.522 11.307 -17.282 1.00 92.50 176 ILE A O 1
ATOM 1205 N N . HIS A 1 177 ? 27.217 11.035 -15.813 1.00 94.69 177 HIS A N 1
ATOM 1206 C CA . HIS A 1 177 ? 26.569 11.686 -14.675 1.00 94.69 177 HIS A CA 1
ATOM 1207 C C . HIS A 1 177 ? 26.696 13.211 -14.799 1.00 94.69 177 HIS A C 1
ATOM 1209 O O . HIS A 1 177 ? 27.806 13.753 -14.882 1.00 94.69 177 HIS A O 1
ATOM 1215 N N . ASN A 1 178 ? 25.561 13.898 -14.846 1.00 94.56 178 ASN A N 1
ATOM 1216 C CA . ASN A 1 178 ? 25.463 15.338 -15.032 1.00 94.56 178 ASN A CA 1
ATOM 1217 C C . ASN A 1 178 ? 25.535 16.086 -13.691 1.00 94.56 178 ASN A C 1
ATOM 1219 O O . ASN A 1 178 ? 25.374 15.522 -12.613 1.00 94.56 178 ASN A O 1
ATOM 1223 N N . ALA A 1 179 ? 25.780 17.398 -13.748 1.00 92.94 179 ALA A N 1
ATOM 1224 C CA . ALA A 1 179 ? 25.908 18.230 -12.547 1.00 92.94 179 ALA A CA 1
ATOM 1225 C C . ALA A 1 179 ? 24.586 18.426 -11.780 1.00 92.94 179 ALA A C 1
ATOM 1227 O O . ALA A 1 179 ? 24.617 18.860 -10.631 1.00 92.94 179 ALA A O 1
ATOM 1228 N N . ASP A 1 180 ? 23.451 18.148 -12.421 1.00 90.12 180 ASP A N 1
ATOM 1229 C CA . ASP A 1 180 ? 22.110 18.201 -11.836 1.00 90.12 180 ASP A CA 1
ATOM 1230 C C . ASP A 1 180 ? 21.660 16.859 -11.226 1.00 90.12 180 ASP A C 1
ATOM 1232 O O . ASP A 1 180 ? 20.535 16.770 -10.750 1.00 90.12 180 ASP A O 1
ATOM 1236 N N . GLY A 1 181 ? 22.523 15.833 -11.219 1.00 91.44 181 GLY A N 1
ATOM 1237 C CA . GLY A 1 181 ? 22.215 14.492 -10.706 1.00 91.44 181 GLY A CA 1
ATOM 1238 C C . GLY A 1 181 ? 21.618 13.533 -11.744 1.00 91.44 181 GLY A C 1
ATOM 1239 O O . GLY A 1 181 ? 21.545 12.333 -11.497 1.00 91.44 181 GLY A O 1
ATOM 1240 N N . SER A 1 182 ? 21.228 14.025 -12.924 1.00 92.88 182 SER A N 1
ATOM 1241 C CA . SER A 1 182 ? 20.721 13.170 -14.003 1.00 92.88 182 SER A CA 1
ATOM 1242 C C . SER A 1 182 ? 21.839 12.383 -14.693 1.00 92.88 182 SER A C 1
ATOM 1244 O O . SER A 1 182 ? 23.015 12.751 -14.640 1.00 92.88 182 SER A O 1
ATOM 1246 N N . TRP A 1 183 ? 21.474 11.324 -15.411 1.00 93.25 183 TRP A N 1
ATOM 1247 C CA . TRP A 1 183 ? 22.391 10.558 -16.254 1.00 93.25 183 TRP A CA 1
ATOM 1248 C C . TRP A 1 183 ? 22.001 10.660 -17.724 1.00 93.25 183 TRP A C 1
ATOM 1250 O O . TRP A 1 183 ? 20.838 10.498 -18.074 1.00 93.25 183 TRP A O 1
ATOM 1260 N N . THR A 1 184 ? 22.970 10.899 -18.608 1.00 91.19 184 THR A N 1
ATOM 1261 C CA . THR A 1 184 ? 22.757 10.836 -20.063 1.00 91.19 184 THR A CA 1
ATOM 1262 C C . THR A 1 184 ? 23.489 9.643 -20.659 1.00 91.19 184 THR A C 1
ATOM 1264 O O . THR A 1 184 ? 24.717 9.547 -20.589 1.00 91.19 184 THR A O 1
ATOM 1267 N N . VAL A 1 185 ? 22.741 8.763 -21.317 1.00 87.56 185 VAL A N 1
ATOM 1268 C CA . VAL A 1 185 ? 23.246 7.574 -22.003 1.00 87.56 185 VAL A CA 1
ATOM 1269 C C . VAL A 1 185 ? 23.038 7.755 -23.509 1.00 87.56 185 VAL A C 1
ATOM 1271 O O . VAL A 1 185 ? 21.910 7.828 -23.986 1.00 87.56 185 VAL A O 1
ATOM 1274 N N . ALA A 1 186 ? 24.125 7.861 -24.281 1.00 79.75 186 ALA A N 1
ATOM 1275 C CA . ALA A 1 186 ? 24.074 8.121 -25.724 1.00 79.75 186 ALA A CA 1
ATOM 1276 C C . ALA A 1 186 ? 24.569 6.923 -26.544 1.00 79.75 186 ALA A C 1
ATOM 1278 O O . ALA A 1 186 ? 25.627 6.370 -26.246 1.00 79.75 186 ALA A O 1
ATOM 1279 N N . ASN A 1 187 ? 23.863 6.587 -27.633 1.00 66.00 187 ASN A N 1
ATOM 1280 C CA . ASN A 1 187 ? 24.227 5.505 -28.564 1.00 66.00 187 ASN A CA 1
ATOM 1281 C C . ASN A 1 187 ? 24.421 4.133 -27.888 1.00 66.00 187 ASN A C 1
ATOM 1283 O O . ASN A 1 187 ? 25.216 3.320 -28.366 1.00 66.00 187 ASN A O 1
ATOM 1287 N N . ALA A 1 188 ? 23.742 3.882 -26.769 1.00 59.56 188 ALA A N 1
ATOM 1288 C CA . ALA A 1 188 ? 23.869 2.626 -26.045 1.00 59.56 188 ALA A CA 1
ATOM 1289 C C . ALA A 1 188 ? 22.936 1.554 -26.614 1.00 59.56 188 ALA A C 1
ATOM 1291 O O . ALA A 1 188 ? 21.847 1.848 -27.108 1.00 59.56 188 ALA A O 1
ATOM 1292 N N . ASN A 1 189 ? 23.356 0.294 -26.486 1.00 75.62 189 ASN A N 1
ATOM 1293 C CA . ASN A 1 189 ? 22.400 -0.801 -26.415 1.00 75.62 189 ASN A CA 1
ATOM 1294 C C . ASN A 1 189 ? 21.641 -0.643 -25.091 1.00 75.62 189 ASN A C 1
ATOM 1296 O O . ASN A 1 189 ? 22.111 -1.122 -24.063 1.00 75.62 189 ASN A O 1
ATOM 1300 N N . VAL A 1 190 ? 20.527 0.090 -25.108 1.00 79.25 190 VAL A N 1
ATOM 1301 C CA . VAL A 1 190 ? 19.755 0.400 -23.893 1.00 79.25 190 VAL A CA 1
ATOM 1302 C C . VAL A 1 190 ? 19.228 -0.855 -23.190 1.00 79.25 190 VAL A C 1
ATOM 1304 O O . VAL A 1 190 ? 19.084 -0.826 -21.980 1.00 79.25 190 VAL A O 1
ATOM 1307 N N . ALA A 1 191 ? 19.085 -1.977 -23.906 1.00 81.94 191 ALA A N 1
ATOM 1308 C CA . ALA A 1 191 ? 18.715 -3.276 -23.329 1.00 81.94 191 ALA A CA 1
ATOM 1309 C C . ALA A 1 191 ? 19.810 -3.936 -22.479 1.00 81.94 191 ALA A C 1
ATOM 1311 O O . ALA A 1 191 ? 19.557 -4.926 -21.805 1.00 81.94 191 ALA A O 1
ATOM 1312 N N . ALA A 1 192 ? 21.036 -3.412 -22.526 1.00 86.56 192 ALA A N 1
ATOM 1313 C CA . ALA A 1 192 ? 22.131 -3.830 -21.656 1.00 86.56 192 ALA A CA 1
ATOM 1314 C C . ALA A 1 192 ? 22.444 -2.782 -20.575 1.00 86.56 192 ALA A C 1
ATOM 1316 O O . ALA A 1 192 ? 23.479 -2.882 -19.915 1.00 86.56 192 ALA A O 1
ATOM 1317 N N . LEU A 1 193 ? 21.624 -1.733 -20.443 1.00 90.69 193 LEU A N 1
ATOM 1318 C CA . LEU A 1 193 ? 21.824 -0.715 -19.421 1.00 90.69 193 LEU A CA 1
ATOM 1319 C C . LEU A 1 193 ? 21.450 -1.301 -18.058 1.00 90.69 193 LEU A C 1
ATOM 1321 O O . LEU A 1 193 ? 20.348 -1.814 -17.877 1.00 90.69 193 LEU A O 1
ATOM 1325 N N . THR A 1 194 ? 22.382 -1.212 -17.115 1.00 94.44 194 THR A N 1
ATOM 1326 C CA . THR A 1 194 ? 22.170 -1.635 -15.731 1.00 94.44 194 THR A CA 1
ATOM 1327 C C . THR A 1 194 ? 22.383 -0.464 -14.787 1.00 94.44 194 THR A C 1
ATOM 1329 O O . THR A 1 194 ? 23.185 0.439 -15.068 1.00 94.44 194 THR A O 1
ATOM 1332 N N . VAL A 1 195 ? 21.675 -0.500 -13.663 1.00 96.50 195 VAL A N 1
ATOM 1333 C CA . VAL A 1 195 ? 21.886 0.376 -12.511 1.00 96.50 195 VAL A CA 1
ATOM 1334 C C . VAL A 1 195 ? 22.417 -0.443 -11.342 1.00 96.50 195 VAL A C 1
ATOM 1336 O O . VAL A 1 195 ? 22.002 -1.575 -11.140 1.00 96.50 195 VAL A O 1
ATOM 1339 N N . THR A 1 196 ? 23.336 0.117 -10.569 1.00 97.88 196 THR A N 1
ATOM 1340 C CA . THR A 1 196 ? 23.863 -0.477 -9.340 1.00 97.88 196 THR A CA 1
ATOM 1341 C C . THR A 1 196 ? 23.362 0.363 -8.164 1.00 97.88 196 THR A C 1
ATOM 1343 O O . THR A 1 196 ? 23.910 1.449 -7.921 1.00 97.88 196 THR A O 1
ATOM 1346 N N . PRO A 1 197 ? 22.324 -0.083 -7.432 1.00 97.75 197 PRO A N 1
ATOM 1347 C CA . PRO A 1 197 ? 21.904 0.573 -6.204 1.00 97.75 197 PRO A CA 1
ATOM 1348 C C . PRO A 1 197 ? 23.010 0.559 -5.152 1.00 97.75 197 PRO A C 1
ATOM 1350 O O . PRO A 1 197 ? 23.846 -0.348 -5.108 1.00 97.75 197 PRO A O 1
ATOM 1353 N N . ALA A 1 198 ? 22.996 1.536 -4.247 1.00 97.38 198 ALA A N 1
ATOM 1354 C CA . ALA A 1 198 ? 23.892 1.522 -3.096 1.00 97.38 198 ALA A CA 1
ATOM 1355 C C . ALA A 1 198 ? 23.690 0.233 -2.275 1.00 97.38 198 ALA A C 1
ATOM 1357 O O . ALA A 1 198 ? 22.563 -0.157 -1.996 1.00 97.38 198 ALA A O 1
ATOM 1358 N N . ALA A 1 199 ? 24.773 -0.403 -1.819 1.00 95.00 199 ALA A N 1
ATOM 1359 C CA . ALA A 1 199 ? 24.700 -1.694 -1.118 1.00 95.00 199 ALA A CA 1
ATOM 1360 C C . ALA A 1 199 ? 23.887 -1.679 0.195 1.00 95.00 199 ALA A C 1
ATOM 1362 O O . ALA A 1 199 ? 23.529 -2.734 0.705 1.00 95.00 199 ALA A O 1
ATOM 1363 N N . GLY A 1 200 ? 23.650 -0.496 0.771 1.00 94.19 200 GLY A N 1
ATOM 1364 C CA . GLY A 1 200 ? 22.815 -0.321 1.963 1.00 94.19 200 GLY A CA 1
ATOM 1365 C C . GLY A 1 200 ? 21.372 0.094 1.673 1.00 94.19 200 GLY A C 1
ATOM 1366 O O . GLY A 1 200 ? 20.624 0.292 2.622 1.00 94.19 200 GLY A O 1
ATOM 1367 N N . PHE A 1 201 ? 20.999 0.282 0.406 1.00 97.50 201 PHE A N 1
ATOM 1368 C CA . PHE A 1 201 ? 19.636 0.622 0.016 1.00 97.50 201 PHE A CA 1
ATOM 1369 C C . PHE A 1 201 ? 18.811 -0.655 -0.138 1.00 97.50 201 PHE A C 1
ATOM 1371 O O . PHE A 1 201 ? 19.246 -1.573 -0.818 1.00 97.50 201 PHE A O 1
ATOM 1378 N N . VAL A 1 202 ? 17.627 -0.703 0.464 1.00 98.38 202 VAL A N 1
ATOM 1379 C CA . VAL A 1 202 ? 16.647 -1.777 0.272 1.00 98.38 202 VAL A CA 1
ATOM 1380 C C . VAL A 1 202 ? 15.294 -1.114 0.059 1.00 98.38 202 VAL A C 1
ATOM 1382 O O . VAL A 1 202 ? 14.970 -0.169 0.776 1.00 98.38 202 VAL A O 1
ATOM 1385 N N . GLY A 1 203 ? 14.510 -1.598 -0.898 1.00 98.06 203 GLY A N 1
ATOM 1386 C CA . GLY A 1 203 ? 13.187 -1.071 -1.221 1.00 98.06 203 GLY A CA 1
ATOM 1387 C C . GLY A 1 203 ? 13.064 -0.689 -2.692 1.00 98.06 203 GLY A C 1
ATOM 1388 O O . GLY A 1 203 ? 13.668 -1.352 -3.532 1.00 98.06 203 GLY A O 1
ATOM 1389 N N . ALA A 1 204 ? 12.288 0.346 -3.010 1.00 96.25 204 ALA A N 1
ATOM 1390 C CA . ALA A 1 204 ? 11.977 0.713 -4.391 1.00 96.25 204 ALA A CA 1
ATOM 1391 C C . ALA A 1 204 ? 12.101 2.217 -4.666 1.00 96.25 204 ALA A C 1
ATOM 1393 O O . ALA A 1 204 ? 11.838 3.044 -3.789 1.00 96.25 204 ALA A O 1
ATOM 1394 N N . VAL A 1 205 ? 12.500 2.565 -5.893 1.00 92.69 205 VAL A N 1
ATOM 1395 C CA . VAL A 1 205 ? 12.596 3.949 -6.387 1.00 92.69 205 VAL A CA 1
ATOM 1396 C C . VAL A 1 205 ? 12.066 4.028 -7.812 1.00 92.69 205 VAL A C 1
ATOM 1398 O O . VAL A 1 205 ? 12.468 3.237 -8.663 1.00 92.69 205 VAL A O 1
ATOM 1401 N N . LEU A 1 206 ? 11.242 5.038 -8.090 1.00 87.25 206 LEU A N 1
ATOM 1402 C CA . LEU A 1 206 ? 10.812 5.370 -9.441 1.00 87.25 206 LEU A CA 1
ATOM 1403 C C . LEU A 1 206 ? 11.851 6.273 -10.125 1.00 87.25 206 LEU A C 1
ATOM 1405 O O . LEU A 1 206 ? 12.111 7.397 -9.688 1.00 87.25 206 LEU A O 1
ATOM 1409 N N . LEU A 1 207 ? 12.455 5.790 -11.208 1.00 87.19 207 LEU A N 1
ATOM 1410 C CA . LEU A 1 207 ? 13.335 6.577 -12.066 1.00 87.19 207 LEU A CA 1
ATOM 1411 C C . LEU A 1 207 ? 12.575 7.100 -13.278 1.00 87.19 207 LEU A C 1
ATOM 1413 O O . LEU A 1 207 ? 11.840 6.370 -13.935 1.00 87.19 207 LEU A O 1
ATOM 1417 N N . ASP A 1 208 ? 12.838 8.347 -13.652 1.00 84.56 208 ASP A N 1
ATOM 1418 C CA . ASP A 1 208 ? 12.259 8.920 -14.863 1.00 84.56 208 ASP A CA 1
ATOM 1419 C C . ASP A 1 208 ? 13.187 8.687 -16.057 1.00 84.56 208 ASP A C 1
ATOM 1421 O O . ASP A 1 208 ? 14.225 9.349 -16.184 1.00 84.56 208 ASP A O 1
ATOM 1425 N N . VAL A 1 209 ? 12.815 7.775 -16.960 1.00 84.50 209 VAL A N 1
ATOM 1426 C CA . VAL A 1 209 ? 13.596 7.472 -18.168 1.00 84.50 209 VAL A CA 1
ATOM 1427 C C . VAL A 1 209 ? 13.014 8.201 -19.375 1.00 84.50 209 VAL A C 1
ATOM 1429 O O . VAL A 1 209 ? 12.013 7.802 -19.966 1.00 84.50 209 VAL A O 1
ATOM 1432 N N . TYR A 1 210 ? 13.669 9.279 -19.796 1.00 81.56 210 TYR A N 1
ATOM 1433 C CA . TYR A 1 210 ? 13.276 10.046 -20.973 1.00 81.56 210 TYR A CA 1
ATOM 1434 C C . TYR A 1 210 ? 13.974 9.535 -22.230 1.00 81.56 210 TYR A C 1
ATOM 1436 O O . TYR A 1 210 ? 15.205 9.518 -22.311 1.00 81.56 210 TYR A O 1
ATOM 1444 N N . SER A 1 211 ? 13.190 9.222 -23.259 1.00 78.75 211 SER A N 1
ATOM 1445 C CA . SER A 1 211 ? 13.676 8.905 -24.602 1.00 78.75 211 SER A CA 1
ATOM 1446 C C . SER A 1 211 ? 13.061 9.835 -25.649 1.00 78.75 211 SER A C 1
ATOM 1448 O O . SER A 1 211 ? 11.930 10.300 -25.521 1.00 78.75 211 SER A O 1
ATOM 1450 N N . MET A 1 212 ? 13.810 10.125 -26.713 1.00 72.94 212 MET A N 1
ATOM 1451 C CA . MET A 1 212 ? 13.283 10.864 -27.864 1.00 72.94 212 MET A CA 1
ATOM 1452 C C . MET A 1 212 ? 12.782 9.871 -28.909 1.00 72.94 212 MET A C 1
ATOM 1454 O O . MET A 1 212 ? 13.571 9.103 -29.462 1.00 72.94 212 MET A O 1
ATOM 1458 N N . GLN A 1 213 ? 11.486 9.905 -29.206 1.00 63.38 213 GLN A N 1
ATOM 1459 C CA . GLN A 1 213 ? 10.882 9.118 -30.276 1.00 63.38 213 GLN A CA 1
ATOM 1460 C C . GLN A 1 213 ? 10.517 10.008 -31.452 1.00 63.38 213 GLN A C 1
ATOM 1462 O O . GLN A 1 213 ? 10.007 11.104 -31.273 1.00 63.38 213 GLN A O 1
ATOM 1467 N N . THR A 1 214 ? 10.753 9.537 -32.674 1.00 59.59 214 THR A N 1
ATOM 1468 C CA . THR A 1 214 ? 10.206 10.178 -33.875 1.00 59.59 214 THR A CA 1
ATOM 1469 C C . THR A 1 214 ? 9.047 9.339 -34.388 1.00 59.59 214 THR A C 1
ATOM 1471 O O . THR A 1 214 ? 9.231 8.155 -34.673 1.00 59.59 214 THR A O 1
ATOM 1474 N N . ASP A 1 215 ? 7.861 9.937 -34.479 1.00 53.62 215 ASP A N 1
ATOM 1475 C CA . ASP A 1 215 ? 6.665 9.264 -34.974 1.00 53.62 215 ASP A CA 1
ATOM 1476 C C . ASP A 1 215 ? 6.745 8.978 -36.487 1.00 53.62 215 ASP A C 1
ATOM 1478 O O . ASP A 1 215 ? 7.623 9.457 -37.212 1.00 53.62 215 ASP A O 1
ATOM 1482 N N . GLY A 1 216 ? 5.795 8.188 -36.999 1.00 43.50 216 GLY A N 1
ATOM 1483 C CA . GLY A 1 216 ? 5.708 7.859 -38.427 1.00 43.50 216 GLY A CA 1
ATOM 1484 C C . GLY A 1 216 ? 5.437 9.059 -39.349 1.00 43.50 216 GLY A C 1
ATOM 1485 O O . GLY A 1 216 ? 5.552 8.920 -40.568 1.00 43.50 216 GLY A O 1
ATOM 1486 N N . ALA A 1 217 ? 5.088 10.226 -38.795 1.00 50.69 217 ALA A N 1
ATOM 1487 C CA . ALA A 1 217 ? 4.911 11.489 -39.508 1.00 50.69 217 ALA A CA 1
ATOM 1488 C C . ALA A 1 217 ? 6.172 12.380 -39.470 1.00 50.69 217 ALA A C 1
ATOM 1490 O O . ALA A 1 217 ? 6.212 13.410 -40.148 1.00 50.69 217 ALA A O 1
ATOM 1491 N N . GLY A 1 218 ? 7.217 11.966 -38.745 1.00 48.84 218 GLY A N 1
ATOM 1492 C CA . GLY A 1 218 ? 8.493 12.664 -38.630 1.00 48.84 218 GLY A CA 1
ATOM 1493 C C . GLY A 1 218 ? 8.552 13.710 -37.513 1.00 48.84 218 GLY A C 1
ATOM 1494 O O . GLY A 1 218 ? 9.530 14.458 -37.469 1.00 48.84 218 GLY A O 1
ATOM 1495 N N . ALA A 1 219 ? 7.545 13.797 -36.638 1.00 52.16 219 ALA A N 1
ATOM 1496 C CA . ALA A 1 219 ? 7.604 14.653 -35.457 1.00 52.16 219 ALA A CA 1
ATOM 1497 C C . ALA A 1 219 ? 8.326 13.928 -34.316 1.00 52.16 219 ALA A C 1
ATOM 1499 O O . ALA A 1 219 ? 8.105 12.741 -34.082 1.00 52.16 219 ALA A O 1
ATOM 1500 N N . THR A 1 220 ? 9.215 14.639 -33.624 1.00 58.31 220 THR A N 1
ATOM 1501 C CA . THR A 1 220 ? 9.929 14.104 -32.464 1.00 58.31 220 THR A CA 1
ATOM 1502 C C . THR A 1 220 ? 9.177 14.463 -31.190 1.00 58.31 220 THR A C 1
ATOM 1504 O O . THR A 1 220 ? 8.914 15.639 -30.947 1.00 58.31 220 THR A O 1
ATOM 1507 N N . HIS A 1 221 ? 8.876 13.456 -30.380 1.00 64.00 221 HIS A N 1
ATOM 1508 C CA . HIS A 1 221 ? 8.230 13.563 -29.080 1.00 64.00 221 HIS A CA 1
ATOM 1509 C C . HIS A 1 221 ? 9.163 13.010 -28.009 1.00 64.00 221 HIS A C 1
ATOM 1511 O O . HIS A 1 221 ? 9.948 12.092 -28.259 1.00 64.00 221 HIS A O 1
ATOM 1517 N N . GLN A 1 222 ? 9.078 13.580 -26.816 1.00 72.12 222 GLN A N 1
ATOM 1518 C CA . GLN A 1 222 ? 9.731 13.031 -25.640 1.00 72.12 222 GLN A CA 1
ATOM 1519 C C . GLN A 1 222 ? 8.764 12.028 -25.001 1.00 72.12 222 GLN A C 1
ATOM 1521 O O . GLN A 1 222 ? 7.641 12.396 -24.659 1.00 72.12 222 GLN A O 1
ATOM 1526 N N . LEU A 1 223 ? 9.189 10.772 -24.887 1.00 73.25 223 LEU A N 1
ATOM 1527 C CA . LEU A 1 223 ? 8.486 9.744 -24.127 1.00 73.25 223 LEU A CA 1
ATOM 1528 C C . LEU A 1 223 ? 9.179 9.607 -22.772 1.00 73.25 223 LEU A C 1
ATOM 1530 O O . LEU A 1 223 ? 10.396 9.417 -22.730 1.00 73.25 223 LEU A O 1
ATOM 1534 N N . LEU A 1 224 ? 8.410 9.695 -21.694 1.00 74.19 224 LEU A N 1
ATOM 1535 C CA . LEU A 1 224 ? 8.845 9.304 -20.358 1.00 74.19 224 LEU A CA 1
ATOM 1536 C C . LEU A 1 224 ? 8.424 7.850 -20.132 1.00 74.19 224 LEU A C 1
ATOM 1538 O O . LEU A 1 224 ? 7.281 7.491 -20.373 1.00 74.19 224 LEU A O 1
ATOM 1542 N N . THR A 1 225 ? 9.336 6.993 -19.705 1.00 76.69 225 THR A N 1
ATOM 1543 C CA . THR A 1 225 ? 9.054 5.615 -19.299 1.00 76.69 225 THR A CA 1
ATOM 1544 C C . THR A 1 225 ? 9.520 5.497 -17.858 1.00 76.69 225 THR A C 1
ATOM 1546 O O . THR A 1 225 ? 10.722 5.379 -17.637 1.00 76.69 225 THR A O 1
ATOM 1549 N N . PRO A 1 226 ? 8.627 5.658 -16.872 1.00 76.75 226 PRO A N 1
ATOM 1550 C CA . PRO A 1 226 ? 9.023 5.501 -15.484 1.00 76.75 226 PRO A CA 1
ATOM 1551 C C . PRO A 1 226 ? 9.509 4.069 -15.249 1.00 76.75 226 PRO A C 1
ATOM 1553 O O . PRO A 1 226 ? 8.944 3.123 -15.799 1.00 76.75 226 PRO A O 1
ATOM 1556 N N . ASP A 1 227 ? 10.562 3.927 -14.463 1.00 83.38 227 ASP A N 1
ATOM 1557 C CA . ASP A 1 227 ? 11.228 2.655 -14.218 1.00 83.38 227 ASP A CA 1
ATOM 1558 C C . ASP A 1 227 ? 11.276 2.408 -12.710 1.00 83.38 227 ASP A C 1
ATOM 1560 O O . ASP A 1 227 ? 11.944 3.135 -11.972 1.00 83.38 227 ASP A O 1
ATOM 1564 N N . ASN A 1 228 ? 10.494 1.439 -12.243 1.00 88.44 228 ASN A N 1
ATOM 1565 C CA . ASN A 1 228 ? 10.326 1.115 -10.835 1.00 88.44 228 ASN A CA 1
ATOM 1566 C C . ASN A 1 228 ? 11.416 0.138 -10.394 1.00 88.44 228 ASN A C 1
ATOM 1568 O O . ASN A 1 228 ? 11.258 -1.074 -10.504 1.00 88.44 228 ASN A O 1
ATOM 1572 N N . ILE A 1 229 ? 12.541 0.673 -9.925 1.00 93.56 229 ILE A N 1
ATOM 1573 C CA . ILE A 1 229 ? 13.690 -0.145 -9.548 1.00 93.56 229 ILE A CA 1
ATOM 1574 C C . ILE A 1 229 ? 13.474 -0.731 -8.160 1.00 93.56 229 ILE A C 1
ATOM 1576 O O . ILE A 1 229 ? 13.454 0.008 -7.175 1.00 93.56 229 ILE A O 1
ATOM 1580 N N . GLU A 1 230 ? 13.414 -2.055 -8.079 1.00 96.69 230 GLU A N 1
ATOM 1581 C CA . GLU A 1 230 ? 13.264 -2.816 -6.842 1.00 96.69 230 GLU A CA 1
ATOM 1582 C C . GLU A 1 230 ? 14.613 -3.423 -6.433 1.00 96.69 230 GLU A C 1
ATOM 1584 O O . GLU A 1 230 ? 15.224 -4.211 -7.157 1.00 96.69 230 GLU A O 1
ATOM 1589 N N . ALA A 1 231 ? 15.110 -3.053 -5.255 1.00 98.00 231 ALA A N 1
ATOM 1590 C CA . ALA A 1 231 ? 16.381 -3.528 -4.725 1.00 98.00 231 ALA A CA 1
ATOM 1591 C C . ALA A 1 231 ? 16.166 -4.272 -3.405 1.00 98.00 231 ALA A C 1
ATOM 1593 O O . ALA A 1 231 ? 15.885 -3.677 -2.361 1.00 98.00 231 ALA A O 1
ATOM 1594 N N . TYR A 1 232 ? 16.355 -5.585 -3.439 1.00 98.25 232 TYR A N 1
ATOM 1595 C CA . TYR A 1 232 ? 16.269 -6.458 -2.276 1.00 98.25 232 TYR A CA 1
ATOM 1596 C C . TYR A 1 232 ? 17.626 -6.593 -1.581 1.00 98.25 232 TYR A C 1
ATOM 1598 O O . TYR A 1 232 ? 18.688 -6.487 -2.200 1.00 98.25 232 TYR A O 1
ATOM 1606 N N . ALA A 1 233 ? 17.616 -6.833 -0.269 1.00 97.38 233 ALA A N 1
ATOM 1607 C CA . ALA A 1 233 ? 18.852 -7.073 0.468 1.00 97.38 233 ALA A CA 1
ATOM 1608 C C . ALA A 1 233 ? 19.526 -8.375 -0.014 1.00 97.38 233 ALA A C 1
ATOM 1610 O O . ALA A 1 233 ? 18.821 -9.338 -0.323 1.00 97.38 233 ALA A O 1
ATOM 1611 N N . PRO A 1 234 ? 20.870 -8.468 -0.015 1.00 96.38 234 PRO A N 1
ATOM 1612 C CA . PRO A 1 234 ? 21.565 -9.705 -0.367 1.00 96.38 234 PRO A CA 1
ATOM 1613 C C . PRO A 1 234 ? 21.040 -10.930 0.394 1.00 96.38 234 PRO A C 1
ATOM 1615 O O . PRO A 1 234 ? 20.998 -10.926 1.625 1.00 96.38 234 PRO A O 1
ATOM 1618 N N . GLY A 1 235 ? 20.673 -11.979 -0.347 1.00 94.94 235 GLY A N 1
ATOM 1619 C CA . GLY A 1 235 ? 20.101 -13.219 0.191 1.00 94.94 235 GLY A CA 1
ATOM 1620 C C . GLY A 1 235 ? 18.600 -13.168 0.502 1.00 94.94 235 GLY A C 1
ATOM 1621 O O . GLY A 1 235 ? 18.070 -14.156 1.003 1.00 94.94 235 GLY A O 1
ATOM 1622 N N . SER A 1 236 ? 17.921 -12.051 0.230 1.00 97.38 236 SER A N 1
ATOM 1623 C CA . SER A 1 236 ? 16.454 -11.996 0.238 1.00 97.38 236 SER A CA 1
ATOM 1624 C C . SER A 1 236 ? 15.889 -12.527 -1.083 1.00 97.38 236 SER A C 1
ATOM 1626 O O . SER A 1 236 ? 16.569 -12.428 -2.107 1.00 97.38 236 SER A O 1
ATOM 1628 N N . PRO A 1 237 ? 14.653 -13.054 -1.092 1.00 97.69 237 PRO A N 1
ATOM 1629 C CA . PRO A 1 237 ? 13.979 -13.402 -2.334 1.00 97.69 237 PRO A CA 1
ATOM 1630 C C . PRO A 1 237 ? 13.764 -12.172 -3.229 1.00 97.69 237 PRO A C 1
ATOM 1632 O O . PRO A 1 237 ? 13.491 -11.080 -2.731 1.00 97.69 237 PRO A O 1
ATOM 1635 N N . ILE A 1 238 ? 13.864 -12.376 -4.541 1.00 98.06 238 ILE A N 1
ATOM 1636 C CA . ILE A 1 238 ? 13.523 -11.408 -5.586 1.00 98.06 238 ILE A CA 1
ATOM 1637 C C . ILE A 1 238 ? 12.155 -11.818 -6.127 1.00 98.06 238 ILE A C 1
ATOM 1639 O O . ILE A 1 238 ? 11.987 -12.950 -6.586 1.00 98.06 238 ILE A O 1
ATOM 1643 N N . PHE A 1 239 ? 11.170 -10.930 -6.041 1.00 95.00 239 PHE A N 1
ATOM 1644 C CA . PHE A 1 239 ? 9.785 -11.252 -6.374 1.00 95.00 239 PHE A CA 1
ATOM 1645 C C . PHE A 1 239 ? 9.445 -10.810 -7.796 1.00 95.00 239 PHE A C 1
ATOM 1647 O O . PHE A 1 239 ? 9.751 -9.689 -8.182 1.00 95.00 239 PHE A O 1
ATOM 1654 N N . ALA A 1 240 ? 8.787 -11.685 -8.554 1.00 89.75 240 ALA A N 1
ATOM 1655 C CA . ALA A 1 240 ? 8.078 -11.298 -9.766 1.00 89.75 240 ALA A CA 1
ATOM 1656 C C . ALA A 1 240 ? 6.711 -10.700 -9.403 1.00 89.75 240 ALA A C 1
ATOM 1658 O O . ALA A 1 240 ? 6.021 -11.196 -8.501 1.00 89.75 240 ALA A O 1
ATOM 1659 N N . TRP A 1 241 ? 6.307 -9.659 -10.116 1.00 77.94 241 TRP A N 1
ATOM 1660 C CA . TRP A 1 241 ? 4.980 -9.077 -10.039 1.00 77.94 241 TRP A CA 1
ATOM 1661 C C . TRP A 1 241 ? 4.019 -9.771 -11.028 1.00 77.94 241 TRP A C 1
ATOM 1663 O O . TRP A 1 241 ? 4.332 -10.743 -11.712 1.00 77.94 241 TRP A O 1
ATOM 1673 N N . SER A 1 242 ? 2.765 -9.320 -11.061 1.00 66.75 242 SER A N 1
ATOM 1674 C CA . SER A 1 242 ? 1.802 -9.717 -12.079 1.00 66.75 242 SER A CA 1
ATOM 1675 C C . SER A 1 242 ? 2.041 -8.864 -13.326 1.00 66.75 242 SER A C 1
ATOM 1677 O O . SER A 1 242 ? 1.415 -7.816 -13.486 1.00 66.75 242 SER A O 1
ATOM 1679 N N . GLY A 1 243 ? 2.961 -9.279 -14.190 1.00 74.50 243 GLY A N 1
ATOM 1680 C CA . GLY A 1 243 ? 3.343 -8.520 -15.381 1.00 74.50 243 GLY A CA 1
ATOM 1681 C C . GLY A 1 243 ? 4.550 -9.128 -16.083 1.00 74.50 243 GLY A C 1
ATOM 1682 O O . GLY A 1 243 ? 4.947 -10.233 -15.750 1.00 74.50 243 GLY A O 1
ATOM 1683 N N . ASP A 1 244 ? 5.079 -8.432 -17.091 1.00 80.56 244 ASP A N 1
ATOM 1684 C CA . ASP A 1 244 ? 6.372 -8.783 -17.688 1.00 80.56 244 ASP A CA 1
ATOM 1685 C C . ASP A 1 244 ? 7.485 -8.156 -16.826 1.00 80.56 244 ASP A C 1
ATOM 1687 O O . ASP A 1 244 ? 7.692 -6.940 -16.882 1.00 80.56 244 ASP A O 1
ATOM 1691 N N . ASP A 1 245 ? 8.208 -8.970 -16.063 1.00 86.38 245 ASP A N 1
ATOM 1692 C CA . ASP A 1 245 ? 9.240 -8.509 -15.136 1.00 86.38 245 ASP A CA 1
ATOM 1693 C C . ASP A 1 245 ? 10.662 -8.716 -15.670 1.00 86.38 245 ASP A C 1
ATOM 1695 O O . ASP A 1 245 ? 10.957 -9.624 -16.455 1.00 86.38 245 ASP A O 1
ATOM 1699 N N . THR A 1 246 ? 11.587 -7.871 -15.209 1.00 92.19 246 THR A N 1
ATOM 1700 C CA . THR A 1 246 ? 13.028 -8.031 -15.458 1.00 92.19 246 THR A CA 1
ATOM 1701 C C . THR A 1 246 ? 13.747 -8.249 -14.135 1.00 92.19 246 THR A C 1
ATOM 1703 O O . THR A 1 246 ? 14.058 -7.303 -13.419 1.00 92.19 246 THR A O 1
ATOM 1706 N N . LEU A 1 247 ? 14.036 -9.503 -13.802 1.00 97.38 247 LEU A N 1
ATOM 1707 C CA . LEU A 1 247 ? 14.702 -9.860 -12.551 1.00 97.38 247 LEU A CA 1
ATOM 1708 C C . LEU A 1 247 ? 16.201 -10.046 -12.792 1.00 97.38 247 LEU A C 1
ATOM 1710 O O . LEU A 1 247 ? 16.606 -10.627 -13.795 1.00 97.38 247 LEU A O 1
ATOM 1714 N N . THR A 1 248 ? 17.047 -9.583 -11.878 1.00 98.25 248 THR A N 1
ATOM 1715 C CA . THR A 1 248 ? 18.506 -9.690 -11.999 1.00 98.25 248 THR A CA 1
ATOM 1716 C C . THR A 1 248 ? 19.121 -10.279 -10.736 1.00 98.25 248 THR A C 1
ATOM 1718 O O . THR A 1 248 ? 19.014 -9.702 -9.654 1.00 98.25 248 THR A O 1
ATOM 1721 N N . GLY A 1 249 ? 19.788 -11.423 -10.892 1.00 97.81 249 GLY A N 1
ATOM 1722 C CA . GLY A 1 249 ? 20.568 -12.061 -9.835 1.00 97.81 249 GLY A CA 1
ATOM 1723 C C . GLY A 1 249 ? 21.840 -11.297 -9.475 1.00 97.81 249 GLY A C 1
ATOM 1724 O O . GLY A 1 249 ? 22.334 -10.443 -10.217 1.00 97.81 249 GLY A O 1
ATOM 1725 N N . SER A 1 250 ? 22.387 -11.635 -8.318 1.00 96.75 250 SER A N 1
ATOM 1726 C CA . SER A 1 250 ? 23.679 -11.189 -7.821 1.00 96.75 250 SER A CA 1
ATOM 1727 C C . SER A 1 250 ? 24.759 -12.247 -8.084 1.00 96.75 250 SER A C 1
ATOM 1729 O O . SER A 1 250 ? 24.599 -13.154 -8.890 1.00 96.75 250 SER A O 1
ATOM 1731 N N . SER A 1 251 ? 25.921 -12.121 -7.437 1.00 93.25 251 SER A N 1
ATOM 1732 C CA . SER A 1 251 ? 26.902 -13.219 -7.376 1.00 93.25 251 SER A CA 1
ATOM 1733 C C . SER A 1 251 ? 26.704 -14.140 -6.164 1.00 93.25 251 SER A C 1
ATOM 1735 O O . SER A 1 251 ? 27.559 -14.988 -5.885 1.00 93.25 251 SER A O 1
ATOM 1737 N N . GLY A 1 252 ? 25.642 -13.903 -5.390 1.00 93.12 252 GLY A N 1
ATOM 1738 C CA . GLY A 1 252 ? 25.234 -14.694 -4.240 1.00 93.12 252 GLY A CA 1
ATOM 1739 C C . GLY A 1 252 ? 24.418 -15.924 -4.632 1.00 93.12 252 GLY A C 1
ATOM 1740 O O . GLY A 1 252 ? 24.453 -16.371 -5.766 1.00 93.12 252 GLY A O 1
ATOM 1741 N N . HIS A 1 253 ? 23.735 -16.504 -3.644 1.00 95.25 253 HIS A N 1
ATOM 1742 C CA . HIS A 1 253 ? 22.692 -17.497 -3.886 1.00 95.25 253 HIS A CA 1
ATOM 1743 C C . HIS A 1 253 ? 21.365 -16.755 -3.915 1.00 95.25 253 HIS A C 1
ATOM 1745 O O . HIS A 1 253 ? 20.905 -16.311 -2.858 1.00 95.25 253 HIS A O 1
ATOM 1751 N N . ASP A 1 254 ? 20.781 -16.616 -5.096 1.00 98.38 254 ASP A N 1
ATOM 1752 C CA . ASP A 1 254 ? 19.552 -15.854 -5.271 1.00 98.38 254 ASP A CA 1
ATOM 1753 C C . ASP A 1 254 ? 18.334 -16.775 -5.385 1.00 98.38 254 ASP A C 1
ATOM 1755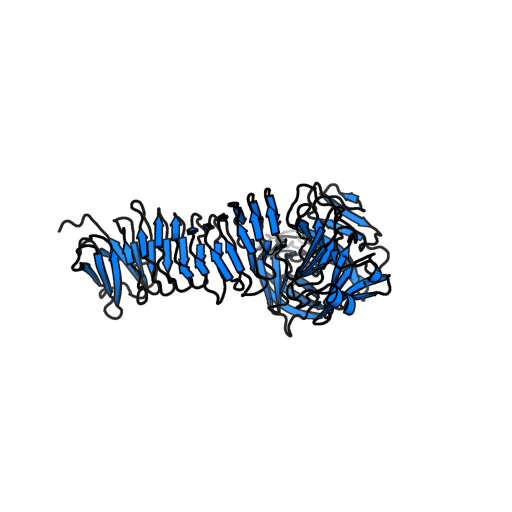 O O . ASP A 1 254 ? 18.409 -17.909 -5.867 1.00 98.38 254 ASP A O 1
ATOM 1759 N N . THR A 1 255 ? 17.195 -16.297 -4.883 1.00 98.25 255 THR A N 1
ATOM 1760 C CA . THR A 1 255 ? 15.902 -16.982 -4.987 1.00 98.25 255 THR A CA 1
ATOM 1761 C C . THR A 1 255 ? 14.938 -16.089 -5.747 1.00 98.25 255 THR A C 1
ATOM 1763 O O . THR A 1 255 ? 14.599 -15.010 -5.267 1.00 98.25 255 THR A O 1
ATOM 1766 N N . PHE A 1 256 ? 14.493 -16.541 -6.915 1.00 98.31 256 PHE A N 1
ATOM 1767 C CA . PHE A 1 256 ? 13.506 -15.851 -7.741 1.00 98.31 256 PHE A CA 1
ATOM 1768 C C . PHE A 1 256 ? 12.130 -16.457 -7.488 1.00 98.31 256 PHE A C 1
ATOM 1770 O O . PHE A 1 256 ? 11.931 -17.653 -7.703 1.00 98.31 256 PHE A O 1
ATOM 1777 N N . VAL A 1 257 ? 11.187 -15.648 -7.019 1.00 96.81 257 VAL A N 1
ATOM 1778 C CA . VAL A 1 257 ? 9.856 -16.103 -6.611 1.00 96.81 257 VAL A CA 1
ATOM 1779 C C . VAL A 1 257 ? 8.838 -15.716 -7.670 1.00 96.81 257 VAL A C 1
ATOM 1781 O O . VAL A 1 257 ? 8.595 -14.532 -7.893 1.00 96.81 257 VAL A O 1
ATOM 1784 N N . PHE A 1 258 ? 8.194 -16.717 -8.268 1.00 93.69 258 PHE A N 1
ATOM 1785 C CA . PHE A 1 258 ? 7.119 -16.519 -9.235 1.00 93.69 258 PHE A CA 1
ATOM 1786 C C . PHE A 1 258 ? 5.812 -17.087 -8.692 1.00 93.69 258 PHE A C 1
ATOM 1788 O O . PHE A 1 258 ? 5.716 -18.271 -8.359 1.00 93.69 258 PHE A O 1
ATOM 1795 N N . SER A 1 259 ? 4.771 -16.256 -8.664 1.00 87.62 259 SER A N 1
ATOM 1796 C CA . SER A 1 259 ? 3.431 -16.648 -8.222 1.00 87.62 259 SER A CA 1
ATOM 1797 C C . SER A 1 259 ? 2.395 -16.366 -9.298 1.00 87.62 259 SER A C 1
ATOM 1799 O O . SER A 1 259 ? 2.410 -15.297 -9.896 1.00 87.62 259 SER A O 1
ATOM 1801 N N . GLN A 1 260 ? 1.496 -17.316 -9.564 1.00 78.31 260 GLN A N 1
ATOM 1802 C CA . GLN A 1 260 ? 0.481 -17.111 -10.599 1.00 78.31 260 GLN A CA 1
ATOM 1803 C C . GLN A 1 260 ? -0.494 -15.965 -10.262 1.00 78.31 260 GLN A C 1
ATOM 1805 O O . GLN A 1 260 ? -0.989 -15.913 -9.132 1.00 78.31 260 GLN A O 1
ATOM 1810 N N . PRO A 1 261 ? -0.900 -15.153 -11.259 1.00 75.06 261 PRO A N 1
ATOM 1811 C CA . PRO A 1 261 ? -0.400 -15.118 -12.639 1.00 75.06 261 PRO A CA 1
ATOM 1812 C C . PRO A 1 261 ? 0.857 -14.243 -12.789 1.00 75.06 261 PRO A C 1
ATOM 1814 O O . PRO A 1 261 ? 0.965 -13.213 -12.132 1.00 75.06 261 PRO A O 1
ATOM 1817 N N . ILE A 1 262 ? 1.725 -14.608 -13.736 1.00 79.81 262 ILE A N 1
ATOM 1818 C CA . ILE A 1 262 ? 2.851 -13.770 -14.194 1.00 79.81 262 ILE A CA 1
ATOM 1819 C C . ILE A 1 262 ? 2.655 -13.336 -15.659 1.00 79.81 262 ILE A C 1
ATOM 1821 O O . ILE A 1 262 ? 1.623 -13.640 -16.276 1.00 79.81 262 ILE A O 1
ATOM 1825 N N . GLY A 1 263 ? 3.613 -12.617 -16.233 1.00 81.75 263 GLY A N 1
ATOM 1826 C CA . GLY A 1 263 ? 3.679 -12.283 -17.654 1.00 81.75 263 GLY A CA 1
ATOM 1827 C C . GLY A 1 263 ? 4.752 -13.090 -18.382 1.00 81.75 263 GLY A C 1
ATOM 1828 O O . GLY A 1 263 ? 4.789 -14.324 -18.313 1.00 81.75 263 GLY A O 1
ATOM 1829 N N . ASN A 1 264 ? 5.564 -12.391 -19.168 1.00 86.38 264 ASN A N 1
ATOM 1830 C CA . ASN A 1 264 ? 6.739 -12.911 -19.851 1.00 86.38 264 ASN A CA 1
ATOM 1831 C C . ASN A 1 264 ? 7.985 -12.316 -19.207 1.00 86.38 264 ASN A C 1
ATOM 1833 O O . ASN A 1 264 ? 8.467 -11.255 -19.605 1.00 86.38 264 ASN A O 1
ATOM 1837 N N . ASP A 1 265 ? 8.508 -13.037 -18.233 1.00 91.62 265 ASP A N 1
ATOM 1838 C CA . ASP A 1 265 ? 9.579 -12.553 -17.385 1.00 91.62 265 ASP A CA 1
ATOM 1839 C C . ASP A 1 265 ? 10.937 -12.938 -17.947 1.00 91.62 265 ASP A C 1
ATOM 1841 O O . ASP A 1 265 ? 11.117 -13.994 -18.575 1.00 91.62 265 ASP A O 1
ATOM 1845 N N . VAL A 1 266 ? 11.920 -12.086 -17.688 1.00 94.38 266 VAL A N 1
ATOM 1846 C CA . VAL A 1 266 ? 13.318 -12.337 -18.021 1.00 94.38 266 VAL A CA 1
ATOM 1847 C C . VAL A 1 266 ? 14.141 -12.295 -16.746 1.00 94.38 266 VAL A C 1
ATOM 1849 O O . VAL A 1 266 ? 14.133 -11.306 -16.019 1.00 94.38 266 VAL A O 1
ATOM 1852 N N . VAL A 1 267 ? 14.886 -13.368 -16.499 1.00 98.06 267 VAL A N 1
ATOM 1853 C CA . VAL A 1 267 ? 15.874 -13.448 -15.426 1.00 98.06 267 VAL A CA 1
ATOM 1854 C C . VAL A 1 267 ? 17.262 -13.284 -16.029 1.00 98.06 267 VAL A C 1
ATOM 1856 O O . VAL A 1 267 ? 17.710 -14.111 -16.827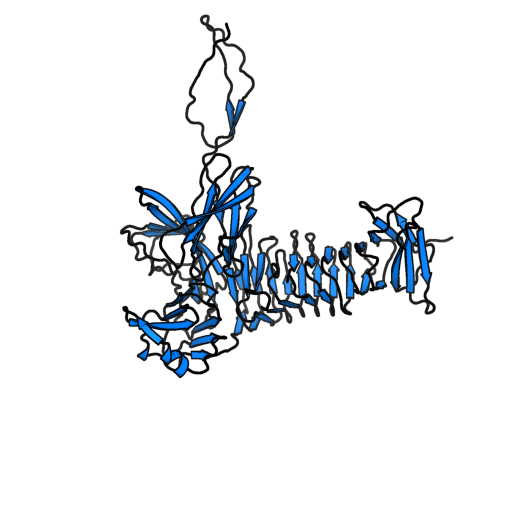 1.00 98.06 267 VAL A O 1
ATOM 1859 N N . HIS A 1 268 ? 17.956 -12.226 -15.629 1.00 97.44 268 HIS A N 1
ATOM 1860 C CA . HIS A 1 268 ? 19.361 -11.992 -15.927 1.00 97.44 268 HIS A CA 1
ATOM 1861 C C . HIS A 1 268 ? 20.252 -12.485 -14.788 1.00 97.44 268 HIS A C 1
ATOM 1863 O O . HIS A 1 268 ? 19.862 -12.486 -13.621 1.00 97.44 268 HIS A O 1
ATOM 1869 N N . SER A 1 269 ? 21.488 -12.850 -15.135 1.00 96.62 269 SER A N 1
ATOM 1870 C CA . SER A 1 269 ? 22.519 -13.263 -14.173 1.00 96.62 269 SER A CA 1
ATOM 1871 C C . SER A 1 269 ? 22.129 -14.473 -13.311 1.00 96.62 269 SER A C 1
ATOM 1873 O O . SER A 1 269 ? 22.581 -14.573 -12.180 1.00 96.62 269 SER A O 1
ATOM 1875 N N . PHE A 1 270 ? 21.318 -15.397 -13.841 1.00 98.31 270 PHE A N 1
ATOM 1876 C CA . PHE A 1 270 ? 20.987 -16.643 -13.147 1.00 98.31 270 PHE A CA 1
ATOM 1877 C C . PHE A 1 270 ? 22.197 -17.588 -13.107 1.00 98.31 270 PHE A C 1
ATOM 1879 O O . PHE A 1 270 ? 22.667 -18.065 -14.146 1.00 98.31 270 PHE A O 1
ATOM 1886 N N . GLU A 1 271 ? 22.686 -17.904 -11.913 1.00 97.62 271 GLU A N 1
ATOM 1887 C CA . GLU A 1 271 ? 23.823 -18.790 -11.698 1.00 97.62 271 GLU A CA 1
ATOM 1888 C C . GLU A 1 271 ? 23.344 -20.222 -11.412 1.00 97.62 271 GLU A C 1
ATOM 1890 O O . GLU A 1 271 ? 22.954 -20.591 -10.305 1.00 97.62 271 GLU A O 1
ATOM 1895 N N . VAL A 1 272 ? 23.436 -21.086 -12.429 1.00 97.19 272 VAL A N 1
ATOM 1896 C CA . VAL A 1 272 ? 22.964 -22.487 -12.390 1.00 97.19 272 VAL A CA 1
ATOM 1897 C C . VAL A 1 272 ? 23.561 -23.292 -11.226 1.00 97.19 272 VAL A C 1
ATOM 1899 O O . VAL A 1 272 ? 22.975 -24.281 -10.782 1.00 97.19 272 VAL A O 1
ATOM 1902 N N . SER A 1 273 ? 24.734 -22.902 -10.724 1.00 96.06 273 SER A N 1
ATOM 1903 C CA . SER A 1 273 ? 25.391 -23.603 -9.622 1.00 96.06 273 SER A CA 1
ATOM 1904 C C . SER A 1 273 ? 24.847 -23.267 -8.225 1.00 96.06 273 SER A C 1
ATOM 1906 O O . SER A 1 273 ? 25.111 -24.039 -7.296 1.00 96.06 273 SER A O 1
ATOM 1908 N N . SER A 1 274 ? 24.093 -22.174 -8.068 1.00 95.38 274 SER A N 1
ATOM 1909 C CA . SER A 1 274 ? 23.678 -21.635 -6.765 1.00 95.38 274 SER A CA 1
ATOM 1910 C C . SER A 1 274 ? 22.215 -21.226 -6.665 1.00 95.38 274 SER A C 1
ATOM 1912 O O . SER A 1 274 ? 21.661 -21.356 -5.570 1.00 95.38 274 SER A O 1
ATOM 1914 N N . ASP A 1 275 ? 21.627 -20.738 -7.754 1.00 98.56 275 ASP A N 1
ATOM 1915 C CA . ASP A 1 275 ? 20.366 -20.005 -7.717 1.00 98.56 275 ASP A CA 1
ATOM 1916 C C . ASP A 1 275 ? 19.156 -20.917 -7.874 1.00 98.56 275 ASP A C 1
ATOM 1918 O O . ASP A 1 275 ? 19.221 -22.011 -8.460 1.00 98.56 275 ASP A O 1
ATOM 1922 N N . VAL A 1 276 ? 18.035 -20.435 -7.340 1.00 98.31 276 VAL A N 1
ATOM 1923 C CA . VAL A 1 276 ? 16.778 -21.171 -7.230 1.00 98.31 276 VAL A CA 1
ATOM 1924 C C . VAL A 1 276 ? 15.623 -20.342 -7.780 1.00 98.31 276 VAL A C 1
ATOM 1926 O O . VAL A 1 276 ? 15.531 -19.139 -7.552 1.00 98.31 276 VAL A O 1
ATOM 1929 N N . ILE A 1 277 ? 14.715 -21.011 -8.485 1.00 98.19 277 ILE A N 1
ATOM 1930 C CA . ILE A 1 277 ? 13.413 -20.493 -8.898 1.00 98.19 277 ILE A CA 1
ATOM 1931 C C . ILE A 1 277 ? 12.351 -21.193 -8.055 1.00 98.19 277 ILE A C 1
ATOM 1933 O O . ILE A 1 277 ? 12.213 -22.415 -8.133 1.00 98.19 277 ILE A O 1
ATOM 1937 N N . ASP A 1 278 ? 11.591 -20.436 -7.275 1.00 96.44 278 ASP A N 1
ATOM 1938 C CA . ASP A 1 278 ? 10.425 -20.945 -6.561 1.00 96.44 278 ASP A CA 1
ATOM 1939 C C . ASP A 1 278 ? 9.159 -20.691 -7.386 1.00 96.44 278 ASP A C 1
ATOM 1941 O O . ASP A 1 278 ? 8.812 -19.549 -7.700 1.00 96.44 278 ASP A O 1
ATOM 1945 N N . LEU A 1 279 ? 8.489 -21.777 -7.776 1.00 94.44 279 LEU A N 1
ATOM 1946 C CA . LEU A 1 279 ? 7.263 -21.745 -8.568 1.00 94.44 279 LEU A CA 1
ATOM 1947 C C . LEU A 1 279 ? 6.065 -22.027 -7.669 1.00 94.44 279 LEU A C 1
ATOM 1949 O O . LEU A 1 279 ? 5.792 -23.178 -7.315 1.00 94.44 279 LEU A O 1
ATOM 1953 N N . ILE A 1 280 ? 5.302 -20.980 -7.360 1.00 90.94 280 ILE A N 1
ATOM 1954 C CA . ILE A 1 280 ? 4.195 -21.062 -6.413 1.00 90.94 280 ILE A CA 1
ATOM 1955 C C . ILE A 1 280 ? 2.841 -21.047 -7.128 1.00 90.94 280 ILE A C 1
ATOM 1957 O O . ILE A 1 280 ? 2.535 -20.182 -7.949 1.00 90.94 280 ILE A O 1
ATOM 1961 N N . SER A 1 281 ? 1.991 -22.005 -6.764 1.00 87.44 281 SER A N 1
ATOM 1962 C CA . SER A 1 281 ? 0.622 -22.204 -7.249 1.00 87.44 281 SER A CA 1
ATOM 1963 C C . SER A 1 281 ? 0.500 -22.608 -8.725 1.00 87.44 281 SER A C 1
ATOM 1965 O O . SER A 1 281 ? -0.571 -22.488 -9.309 1.00 87.44 281 SER A O 1
ATOM 1967 N N . TYR A 1 282 ? 1.554 -23.182 -9.318 1.00 86.88 282 TYR A N 1
ATOM 1968 C CA . TYR A 1 282 ? 1.534 -23.724 -10.691 1.00 86.88 282 TYR A CA 1
ATOM 1969 C C . TYR A 1 282 ? 1.022 -25.173 -10.783 1.00 86.88 282 TYR A C 1
ATOM 1971 O O . TYR A 1 282 ? 0.795 -25.696 -11.876 1.00 86.88 282 TYR A O 1
ATOM 1979 N N . GLY A 1 283 ? 0.860 -25.859 -9.645 1.00 87.88 283 GLY A N 1
ATOM 1980 C CA . GLY A 1 283 ? 0.470 -27.274 -9.589 1.00 87.88 283 GLY A CA 1
ATOM 1981 C C . GLY A 1 283 ? 1.564 -28.249 -10.044 1.00 87.88 283 GLY A C 1
ATOM 1982 O O . GLY A 1 283 ? 1.318 -29.455 -10.124 1.00 87.88 283 GLY A O 1
ATOM 1983 N N . TRP A 1 284 ? 2.763 -27.746 -10.334 1.00 91.25 284 TRP A N 1
ATOM 1984 C CA . TRP A 1 284 ? 3.960 -28.545 -10.579 1.00 91.25 284 TRP A CA 1
ATOM 1985 C C . TRP A 1 284 ? 4.539 -29.027 -9.252 1.00 91.25 284 TRP A C 1
ATOM 1987 O O . TRP A 1 284 ? 4.359 -28.387 -8.222 1.00 91.25 284 TRP A O 1
ATOM 1997 N N . GLN A 1 285 ? 5.168 -30.200 -9.256 1.00 91.81 285 GLN A N 1
ATOM 1998 C CA . GLN A 1 285 ? 5.646 -30.845 -8.025 1.00 91.81 285 GLN A CA 1
ATOM 1999 C C . GLN A 1 285 ? 7.091 -31.335 -8.153 1.00 91.81 285 GLN A C 1
ATOM 2001 O O . GLN A 1 285 ? 7.643 -31.928 -7.224 1.00 91.81 285 GLN A O 1
ATOM 2006 N N . SER A 1 286 ? 7.698 -31.176 -9.330 1.00 95.50 286 SER A N 1
ATOM 2007 C CA . SER A 1 286 ? 9.028 -31.686 -9.607 1.00 95.50 286 SER A CA 1
ATOM 2008 C C . SER A 1 286 ? 9.693 -30.977 -10.780 1.00 95.50 286 SER A C 1
ATOM 2010 O O . SER A 1 286 ? 9.042 -30.496 -11.705 1.00 95.50 286 SER A O 1
ATOM 2012 N N . PHE A 1 287 ? 11.023 -31.034 -10.811 1.00 97.12 287 PHE A N 1
ATOM 2013 C CA . PHE A 1 287 ? 11.803 -30.589 -11.965 1.00 97.12 287 PHE A CA 1
ATOM 2014 C C . PHE A 1 287 ? 11.441 -31.323 -13.264 1.00 97.12 287 PHE A C 1
ATOM 2016 O O . PHE A 1 287 ? 11.582 -30.763 -14.343 1.00 97.12 287 PHE A O 1
ATOM 2023 N N . ALA A 1 288 ? 10.945 -32.563 -13.186 1.00 97.00 288 ALA A N 1
ATOM 2024 C CA . ALA A 1 288 ? 10.478 -33.266 -14.376 1.00 97.00 288 ALA A CA 1
ATOM 2025 C C . ALA A 1 288 ? 9.289 -32.539 -15.024 1.00 97.00 288 ALA A C 1
ATOM 2027 O O . ALA A 1 288 ? 9.225 -32.478 -16.250 1.00 97.00 288 ALA A O 1
ATOM 2028 N N . ASP A 1 289 ? 8.394 -31.952 -14.222 1.00 94.69 289 ASP A N 1
ATOM 2029 C CA . ASP A 1 289 ? 7.267 -31.162 -14.725 1.00 94.69 289 ASP A CA 1
ATOM 2030 C C . ASP A 1 289 ? 7.781 -29.916 -15.456 1.00 94.69 289 ASP A C 1
ATOM 2032 O O . ASP A 1 289 ? 7.421 -29.705 -16.617 1.00 94.69 289 ASP A O 1
ATOM 2036 N N . VAL A 1 290 ? 8.708 -29.176 -14.833 1.00 96.06 290 VAL A N 1
ATOM 2037 C CA . VAL A 1 290 ? 9.381 -28.008 -15.434 1.00 96.06 290 VAL A CA 1
ATOM 2038 C C . VAL A 1 290 ? 10.039 -28.392 -16.756 1.00 96.06 290 VAL A C 1
ATOM 2040 O O . VAL A 1 290 ? 9.738 -27.808 -17.790 1.00 96.06 290 VAL A O 1
ATOM 2043 N N . GLN A 1 291 ? 10.858 -29.447 -16.755 1.00 96.31 291 GLN A N 1
ATOM 2044 C CA . GLN A 1 291 ? 11.629 -29.882 -17.917 1.00 96.31 291 GLN A CA 1
ATOM 2045 C C . GLN A 1 291 ? 10.746 -30.228 -19.125 1.00 96.31 291 GLN A C 1
ATOM 2047 O O . GLN A 1 291 ? 11.163 -30.029 -20.265 1.00 96.31 291 GLN A O 1
ATOM 2052 N N . THR A 1 292 ? 9.521 -30.727 -18.912 1.00 95.88 292 THR A N 1
ATOM 2053 C CA . THR A 1 292 ? 8.584 -30.972 -20.027 1.00 95.88 292 THR A CA 1
ATOM 2054 C C . THR A 1 292 ? 8.039 -29.700 -20.679 1.00 95.88 292 THR A C 1
ATOM 2056 O O . THR A 1 292 ? 7.513 -29.775 -21.790 1.00 95.88 292 THR A O 1
ATOM 2059 N N . HIS A 1 293 ? 8.204 -28.554 -20.022 1.00 95.69 293 HIS A N 1
ATOM 2060 C CA . HIS A 1 293 ? 7.757 -27.237 -20.462 1.00 95.69 293 HIS A CA 1
ATOM 2061 C C . HIS A 1 293 ? 8.918 -26.272 -20.753 1.00 95.69 293 HIS A C 1
ATOM 2063 O O . HIS A 1 293 ? 8.675 -25.105 -21.056 1.00 95.69 293 HIS A O 1
ATOM 2069 N N . THR A 1 294 ? 10.168 -26.739 -20.685 1.00 97.62 294 THR A N 1
ATOM 2070 C CA . THR A 1 294 ? 11.357 -25.920 -20.950 1.00 97.62 294 THR A CA 1
ATOM 2071 C C . THR A 1 294 ? 11.977 -26.260 -22.301 1.00 97.62 294 THR A C 1
ATOM 2073 O O . THR A 1 294 ? 12.201 -27.429 -22.622 1.00 97.62 294 THR A O 1
ATOM 2076 N N . ALA A 1 295 ? 12.305 -25.236 -23.083 1.00 97.75 295 ALA A N 1
ATOM 2077 C CA . ALA A 1 295 ? 13.082 -25.367 -24.311 1.00 97.75 295 ALA A CA 1
ATOM 2078 C C . ALA A 1 295 ? 13.992 -24.151 -24.509 1.00 97.75 295 ALA A C 1
ATOM 2080 O O . ALA A 1 295 ? 13.690 -23.075 -24.004 1.00 97.75 295 ALA A O 1
ATOM 2081 N N . ASP A 1 296 ? 15.076 -24.315 -25.266 1.00 98.38 296 ASP A N 1
ATOM 2082 C CA . ASP A 1 296 ? 15.904 -23.177 -25.670 1.00 98.38 296 ASP A CA 1
ATOM 2083 C C . ASP A 1 296 ? 15.194 -22.345 -26.751 1.00 98.38 296 ASP A C 1
ATOM 2085 O O . ASP A 1 296 ? 14.615 -22.894 -27.699 1.00 98.38 296 ASP A O 1
ATOM 2089 N N . ASP A 1 297 ? 15.274 -21.021 -26.635 1.00 96.81 297 ASP A N 1
ATOM 2090 C CA . ASP A 1 297 ? 14.862 -20.088 -27.680 1.00 96.81 297 ASP A CA 1
ATOM 2091 C C . ASP A 1 297 ? 15.890 -20.015 -28.833 1.00 96.81 297 ASP A C 1
ATOM 2093 O O . ASP A 1 297 ? 16.860 -20.773 -28.918 1.00 96.81 297 ASP A O 1
ATOM 2097 N N . ALA A 1 298 ? 15.684 -19.083 -29.769 1.00 96.00 298 ALA A N 1
ATOM 2098 C CA . ALA A 1 298 ? 16.596 -18.889 -30.898 1.00 96.00 298 ALA A CA 1
ATOM 2099 C C . ALA A 1 298 ? 17.981 -18.340 -30.500 1.00 96.00 298 ALA A C 1
ATOM 2101 O O . ALA A 1 298 ? 18.926 -18.466 -31.284 1.00 96.00 298 ALA A O 1
ATOM 2102 N N . ASN A 1 299 ? 18.095 -17.729 -29.321 1.00 93.75 299 ASN A N 1
ATOM 2103 C CA . ASN A 1 299 ? 19.330 -17.185 -28.763 1.00 93.75 299 ASN A CA 1
ATOM 2104 C C . ASN A 1 299 ? 20.051 -18.199 -27.860 1.00 93.75 299 ASN A C 1
ATOM 2106 O O . ASN A 1 299 ? 21.213 -17.986 -27.521 1.00 93.75 299 ASN A O 1
ATOM 2110 N N . GLY A 1 300 ? 19.404 -19.326 -27.548 1.00 95.69 300 GLY A N 1
ATOM 2111 C CA . GLY A 1 300 ? 19.914 -20.358 -26.654 1.00 95.69 300 GLY A CA 1
ATOM 2112 C C . GLY A 1 300 ? 19.490 -20.175 -25.197 1.00 95.69 300 GLY A C 1
ATOM 2113 O O . GLY A 1 300 ? 19.994 -20.899 -24.351 1.00 95.69 300 GLY A O 1
ATOM 2114 N N . ASN A 1 301 ? 18.585 -19.247 -24.903 1.00 98.00 301 ASN A N 1
ATOM 2115 C CA . ASN A 1 301 ? 18.079 -19.010 -23.558 1.00 98.00 301 ASN A CA 1
ATOM 2116 C C . ASN A 1 301 ? 17.014 -20.052 -23.207 1.00 98.00 301 ASN A C 1
ATOM 2118 O O . ASN A 1 301 ? 16.137 -20.340 -24.022 1.00 98.00 301 ASN A O 1
ATOM 2122 N N . ALA A 1 302 ? 17.054 -20.586 -21.991 1.00 98.50 302 ALA A N 1
ATOM 2123 C CA . ALA A 1 302 ? 16.048 -21.498 -21.481 1.00 98.50 302 ALA A CA 1
ATOM 2124 C C . ALA A 1 302 ? 14.738 -20.735 -21.276 1.00 98.50 302 ALA A C 1
ATOM 2126 O O . ALA A 1 302 ? 14.685 -19.778 -20.507 1.00 98.50 302 ALA A O 1
ATOM 2127 N N . VAL A 1 303 ? 13.674 -21.180 -21.938 1.00 98.44 303 VAL A N 1
ATOM 2128 C CA . VAL A 1 303 ? 12.327 -20.623 -21.807 1.00 98.44 303 VAL A CA 1
ATOM 2129 C C . VAL A 1 303 ? 11.421 -21.671 -21.188 1.00 98.44 303 VAL A C 1
ATOM 2131 O O . VAL A 1 303 ? 11.161 -22.719 -21.785 1.00 98.44 303 VAL A O 1
ATOM 2134 N N . ILE A 1 304 ? 10.933 -21.384 -19.986 1.00 97.06 304 ILE A N 1
ATOM 2135 C CA . ILE A 1 304 ? 9.928 -22.176 -19.283 1.00 97.06 304 ILE A CA 1
ATOM 2136 C C . ILE A 1 304 ? 8.561 -21.641 -19.701 1.00 97.06 304 ILE A C 1
ATOM 2138 O O . ILE A 1 304 ? 8.212 -20.513 -19.371 1.00 97.06 304 ILE A O 1
ATOM 2142 N N . THR A 1 305 ? 7.789 -22.436 -20.442 1.00 94.06 305 THR A N 1
ATOM 2143 C CA . THR A 1 305 ? 6.425 -22.064 -20.848 1.00 94.06 305 THR A CA 1
ATOM 2144 C C . THR A 1 305 ? 5.425 -22.483 -19.777 1.00 94.06 305 THR A C 1
ATOM 2146 O O . THR A 1 305 ? 5.349 -23.652 -19.406 1.00 94.06 305 THR A O 1
ATOM 2149 N N . LEU A 1 306 ? 4.628 -21.539 -19.302 1.00 86.88 306 LEU A N 1
ATOM 2150 C CA . LEU A 1 306 ? 3.644 -21.739 -18.245 1.00 86.88 306 LEU A CA 1
ATOM 2151 C C . LEU A 1 306 ? 2.221 -21.718 -18.837 1.00 86.88 306 LEU A C 1
ATOM 2153 O O . LEU A 1 306 ? 2.027 -21.759 -20.058 1.00 86.88 306 LEU A O 1
ATOM 2157 N N . ALA A 1 307 ? 1.199 -21.728 -17.979 1.00 77.12 307 ALA A N 1
ATOM 2158 C CA . ALA A 1 307 ? -0.191 -21.640 -18.425 1.00 77.12 307 ALA A CA 1
ATOM 2159 C C . ALA A 1 307 ? -0.476 -20.300 -19.136 1.00 77.12 307 ALA A C 1
ATOM 2161 O O . ALA A 1 307 ? 0.221 -19.311 -18.933 1.00 77.12 307 ALA A O 1
ATOM 2162 N N . ASP A 1 308 ? -1.494 -20.280 -20.002 1.00 73.75 308 ASP A N 1
ATOM 2163 C CA . ASP A 1 308 ? -2.005 -19.065 -20.661 1.00 73.75 308 ASP A CA 1
ATOM 2164 C C . ASP A 1 308 ? -0.975 -18.236 -21.461 1.00 73.75 308 ASP A C 1
ATOM 2166 O O . ASP A 1 308 ? -1.201 -17.065 -21.756 1.00 73.75 308 ASP A O 1
ATOM 2170 N N . GLY A 1 309 ? 0.123 -18.868 -21.893 1.00 75.62 309 GLY A N 1
ATOM 2171 C CA . GLY A 1 309 ? 1.153 -18.246 -22.732 1.00 75.62 309 GLY A CA 1
ATOM 2172 C C . GLY A 1 309 ? 2.219 -17.460 -21.970 1.00 75.62 309 GLY A C 1
ATOM 2173 O O . GLY A 1 309 ? 3.033 -16.816 -22.619 1.00 75.62 309 GLY A O 1
ATOM 2174 N N . GLN A 1 310 ? 2.219 -17.534 -20.638 1.00 86.44 310 GLN A N 1
ATOM 2175 C CA . GLN A 1 310 ? 3.230 -16.946 -19.756 1.00 86.44 310 GLN A CA 1
ATOM 2176 C C . GLN A 1 310 ? 4.581 -17.650 -19.915 1.00 86.44 310 GLN A C 1
ATOM 2178 O O . GLN A 1 310 ? 4.628 -18.854 -20.205 1.00 86.44 310 GLN A O 1
ATOM 2183 N N . THR A 1 311 ? 5.680 -16.932 -19.691 1.00 92.75 311 THR A N 1
ATOM 2184 C CA . THR A 1 311 ? 7.024 -17.510 -19.811 1.00 92.75 311 THR A CA 1
ATOM 2185 C C . THR A 1 311 ? 7.993 -16.962 -18.785 1.00 92.75 311 THR A C 1
ATOM 2187 O O . THR A 1 311 ? 7.963 -15.774 -18.511 1.00 92.75 311 THR A O 1
ATOM 2190 N N . ILE A 1 312 ? 8.931 -17.798 -18.344 1.00 96.69 312 ILE A N 1
ATOM 2191 C CA . ILE A 1 312 ? 10.154 -17.352 -17.668 1.00 96.69 312 ILE A CA 1
ATOM 2192 C C . ILE A 1 312 ? 11.324 -17.644 -18.605 1.00 96.69 312 ILE A C 1
ATOM 2194 O O . ILE A 1 312 ? 11.554 -18.801 -18.969 1.00 96.69 312 ILE A O 1
ATOM 2198 N N . THR A 1 313 ? 12.053 -16.608 -19.003 1.00 97.56 313 THR A N 1
ATOM 2199 C CA . THR A 1 313 ? 13.260 -16.714 -19.830 1.00 97.56 313 THR A CA 1
ATOM 2200 C C . THR A 1 313 ? 14.495 -16.524 -18.962 1.00 97.56 313 THR A C 1
ATOM 2202 O O . THR A 1 313 ? 14.641 -15.489 -18.324 1.00 97.56 313 THR A O 1
ATOM 2205 N N . LEU A 1 314 ? 15.412 -17.490 -18.964 1.00 98.44 314 LEU A N 1
ATOM 2206 C CA . LEU A 1 314 ? 16.702 -17.377 -18.280 1.00 98.44 314 LEU A CA 1
ATOM 2207 C C . LEU A 1 314 ? 17.765 -16.934 -19.285 1.00 98.44 314 LEU A C 1
ATOM 2209 O O . LEU A 1 314 ? 18.225 -17.722 -20.117 1.00 98.44 314 LEU A O 1
ATOM 2213 N N . ASP A 1 315 ? 18.123 -15.654 -19.240 1.00 96.50 315 ASP A N 1
ATOM 2214 C CA . ASP A 1 315 ? 19.046 -15.055 -20.196 1.00 96.50 315 ASP A CA 1
ATOM 2215 C C . ASP A 1 315 ? 20.469 -15.601 -20.012 1.00 96.50 315 ASP A C 1
ATOM 2217 O O . ASP A 1 315 ? 21.052 -15.540 -18.929 1.00 96.50 315 ASP A O 1
ATOM 2221 N N . GLY A 1 316 ? 21.035 -16.159 -21.083 1.00 96.25 316 GLY A N 1
ATOM 2222 C CA . GLY A 1 316 ? 22.367 -16.761 -21.085 1.00 96.25 316 GLY A CA 1
ATOM 2223 C C . GLY A 1 316 ? 22.459 -18.169 -20.485 1.00 96.25 316 GLY A C 1
ATOM 2224 O O . GLY A 1 316 ? 23.569 -18.697 -20.389 1.00 96.25 316 GLY A O 1
ATOM 2225 N N . VAL A 1 317 ? 21.338 -18.798 -20.115 1.00 98.25 317 VAL A N 1
ATOM 2226 C CA . VAL A 1 317 ? 21.296 -20.152 -19.535 1.00 98.25 317 VAL A CA 1
ATOM 2227 C C . VAL A 1 317 ? 20.645 -21.123 -20.510 1.00 98.25 317 VAL A C 1
ATOM 2229 O O . VAL A 1 317 ? 19.558 -20.849 -20.999 1.00 98.25 317 VAL A O 1
ATOM 2232 N N . HIS A 1 318 ? 21.254 -22.285 -20.759 1.00 98.19 318 HIS A N 1
ATOM 2233 C CA . HIS A 1 318 ? 20.639 -23.335 -21.576 1.00 98.19 318 HIS A CA 1
ATOM 2234 C C . HIS A 1 318 ? 19.733 -24.253 -20.747 1.00 98.19 318 HIS A C 1
ATOM 2236 O O . HIS A 1 318 ? 20.060 -24.640 -19.624 1.00 98.19 318 HIS A O 1
ATOM 2242 N N . ALA A 1 319 ? 18.639 -24.725 -21.343 1.00 97.94 319 ALA A N 1
ATOM 2243 C CA . ALA A 1 319 ? 17.687 -25.635 -20.706 1.00 97.94 319 ALA A CA 1
ATOM 2244 C C . ALA A 1 319 ? 18.336 -26.954 -20.248 1.00 97.94 319 ALA A C 1
ATOM 2246 O O . ALA A 1 319 ? 17.883 -27.580 -19.292 1.00 97.94 319 ALA A O 1
ATOM 2247 N N . ALA A 1 320 ? 19.400 -27.389 -20.931 1.00 97.62 320 ALA A N 1
ATOM 2248 C CA . ALA A 1 320 ? 20.139 -28.606 -20.601 1.00 97.62 320 ALA A CA 1
ATOM 2249 C C . ALA A 1 320 ? 21.026 -28.481 -19.350 1.00 97.62 320 ALA A C 1
ATOM 2251 O O . ALA A 1 320 ? 21.422 -29.513 -18.802 1.00 97.62 320 ALA A O 1
ATOM 2252 N N . ASP A 1 321 ? 21.339 -27.256 -18.922 1.00 98.12 321 ASP A N 1
ATOM 2253 C CA . ASP A 1 321 ? 22.188 -27.000 -17.756 1.00 98.12 321 ASP A CA 1
ATOM 2254 C C . ASP A 1 321 ? 21.374 -26.976 -16.454 1.00 98.12 321 ASP A C 1
ATOM 2256 O O . ASP A 1 321 ? 21.914 -27.236 -15.380 1.00 98.12 321 ASP A O 1
ATOM 2260 N N . LEU A 1 322 ? 20.062 -26.746 -16.553 1.00 98.50 322 LEU A N 1
ATOM 2261 C CA . LEU A 1 322 ? 19.150 -26.738 -15.417 1.00 98.50 322 LEU A CA 1
ATOM 2262 C C . LEU A 1 322 ? 19.028 -28.116 -14.761 1.00 98.50 322 LEU A C 1
ATOM 2264 O O . LEU A 1 322 ? 18.975 -29.164 -15.413 1.00 98.50 322 LEU A O 1
ATOM 2268 N N . THR A 1 323 ? 18.919 -28.108 -13.436 1.00 97.94 323 THR A N 1
ATOM 2269 C CA . THR A 1 323 ? 18.752 -29.315 -12.628 1.00 97.94 323 THR A CA 1
ATOM 2270 C C . THR A 1 323 ? 17.653 -29.141 -11.590 1.00 97.94 323 THR A C 1
ATOM 2272 O O . THR A 1 323 ? 17.185 -28.040 -11.327 1.00 97.94 323 THR A O 1
ATOM 2275 N N . ALA A 1 324 ? 17.292 -30.233 -10.913 1.00 97.88 324 ALA A N 1
ATOM 2276 C CA . ALA A 1 324 ? 16.342 -30.176 -9.808 1.00 97.88 324 ALA A CA 1
ATOM 2277 C C . ALA A 1 324 ? 16.802 -29.320 -8.615 1.00 97.88 324 ALA A C 1
ATOM 2279 O O . ALA A 1 324 ? 15.973 -29.001 -7.777 1.00 97.88 324 ALA A O 1
ATOM 2280 N N . ALA A 1 325 ? 18.090 -28.966 -8.518 1.00 97.88 325 ALA A N 1
ATOM 2281 C CA . ALA A 1 325 ? 18.578 -28.062 -7.477 1.00 97.88 325 ALA A CA 1
ATOM 2282 C C . ALA A 1 325 ? 18.219 -26.591 -7.745 1.00 97.88 325 ALA A C 1
ATOM 2284 O O . ALA A 1 325 ? 18.293 -25.790 -6.826 1.00 97.88 325 ALA A O 1
ATOM 2285 N N . ASN A 1 326 ? 17.828 -26.252 -8.977 1.00 98.38 326 ASN A N 1
ATOM 2286 C CA . ASN A 1 326 ? 17.475 -24.891 -9.376 1.00 98.38 326 ASN A CA 1
ATOM 2287 C C . ASN A 1 326 ? 15.996 -24.559 -9.156 1.00 98.38 326 ASN A C 1
ATOM 2289 O O . ASN A 1 326 ? 15.566 -23.482 -9.551 1.00 98.38 326 ASN A O 1
ATOM 2293 N N . PHE A 1 327 ? 15.207 -25.481 -8.597 1.00 98.19 327 PHE A N 1
ATOM 2294 C CA . PHE A 1 327 ? 13.762 -25.318 -8.485 1.00 98.19 327 PHE A CA 1
ATOM 2295 C C . PHE A 1 327 ? 13.245 -25.713 -7.111 1.00 98.19 327 PHE A C 1
ATOM 2297 O O . PHE A 1 327 ? 13.500 -26.819 -6.627 1.00 98.19 327 PHE A O 1
ATOM 2304 N N . GLU A 1 328 ? 12.438 -24.824 -6.557 1.00 97.00 328 GLU A N 1
ATOM 2305 C CA . GLU A 1 328 ? 11.557 -25.058 -5.425 1.00 97.00 328 GLU A CA 1
ATOM 2306 C C . GLU A 1 328 ? 10.098 -24.916 -5.888 1.00 97.00 328 GLU A C 1
ATOM 2308 O O . GLU A 1 328 ? 9.811 -24.363 -6.954 1.00 97.00 328 GLU A O 1
ATOM 2313 N N . PHE A 1 329 ? 9.177 -25.531 -5.148 1.00 95.56 329 PHE A N 1
ATOM 2314 C CA . PHE A 1 329 ? 7.761 -25.566 -5.507 1.00 95.56 329 PHE A CA 1
ATOM 2315 C C . PHE A 1 329 ? 6.919 -25.295 -4.273 1.00 95.56 329 PHE A C 1
ATOM 2317 O O . PHE A 1 329 ? 7.026 -26.032 -3.286 1.00 95.56 329 PHE A O 1
ATOM 2324 N N . ASP A 1 330 ? 6.051 -24.289 -4.368 1.00 93.75 330 ASP A N 1
ATOM 2325 C CA . ASP A 1 330 ? 5.129 -23.890 -3.303 1.00 93.75 330 ASP A CA 1
ATOM 2326 C C . ASP A 1 330 ? 5.834 -23.638 -1.953 1.00 93.75 330 ASP A C 1
ATOM 2328 O O . ASP A 1 330 ? 5.281 -23.938 -0.887 1.00 93.75 330 ASP A O 1
ATOM 2332 N N . VAL A 1 331 ? 7.063 -23.106 -1.974 1.00 94.88 331 VAL A N 1
ATOM 2333 C CA . VAL A 1 331 ? 7.753 -22.700 -0.747 1.00 94.88 331 VAL A CA 1
ATOM 2334 C C . VAL A 1 331 ? 7.234 -21.323 -0.324 1.00 94.88 331 VAL A C 1
ATOM 2336 O O . VAL A 1 331 ? 6.858 -20.483 -1.132 1.00 94.88 331 VAL A O 1
ATOM 2339 N N . THR A 1 332 ? 7.088 -21.098 0.984 1.00 95.25 332 THR A N 1
ATOM 2340 C CA . THR A 1 332 ? 6.731 -19.766 1.485 1.00 95.25 332 THR A CA 1
ATOM 2341 C C . THR A 1 332 ? 8.007 -18.934 1.595 1.00 95.25 332 THR A C 1
ATOM 2343 O O . THR A 1 332 ? 8.851 -19.268 2.435 1.00 95.25 332 THR A O 1
ATOM 2346 N N . PRO A 1 333 ? 8.165 -17.863 0.798 1.00 95.88 333 PRO A N 1
ATOM 2347 C CA . PRO A 1 333 ? 9.347 -17.018 0.868 1.00 95.88 333 PRO A CA 1
ATOM 2348 C C . PRO A 1 333 ? 9.435 -16.335 2.235 1.00 95.88 333 PRO A C 1
ATOM 2350 O O . PRO A 1 333 ? 8.423 -16.057 2.884 1.00 95.88 333 PRO A O 1
ATOM 2353 N N . THR A 1 334 ? 10.661 -16.100 2.700 1.00 97.25 334 THR A N 1
ATOM 2354 C CA . THR A 1 334 ? 10.929 -15.382 3.950 1.00 97.25 334 THR A CA 1
ATOM 2355 C C . THR A 1 334 ? 11.903 -14.245 3.684 1.00 97.25 334 THR A C 1
ATOM 2357 O O . THR A 1 334 ? 12.990 -14.481 3.160 1.00 97.25 334 THR A O 1
ATOM 2360 N N . THR A 1 335 ? 11.530 -13.032 4.084 1.00 98.06 335 THR A N 1
ATOM 2361 C CA . THR A 1 335 ? 12.362 -11.829 3.971 1.00 98.06 335 THR A CA 1
ATOM 2362 C C . THR A 1 335 ? 12.740 -11.334 5.360 1.00 98.06 335 THR A C 1
ATOM 2364 O O . THR A 1 335 ? 11.882 -11.127 6.218 1.00 98.06 335 THR A O 1
ATOM 2367 N N . GLU A 1 336 ? 14.033 -11.105 5.578 1.00 98.19 336 GLU A N 1
ATOM 2368 C CA . GLU A 1 336 ? 14.559 -10.512 6.808 1.00 98.19 336 GLU A CA 1
ATOM 2369 C C . GLU A 1 336 ? 14.738 -9.003 6.614 1.00 98.19 336 GLU A C 1
ATOM 2371 O O . GLU A 1 336 ? 15.543 -8.581 5.783 1.00 98.19 336 GLU A O 1
ATOM 2376 N N . ASN A 1 337 ? 14.047 -8.181 7.408 1.00 98.44 337 ASN A N 1
ATOM 2377 C CA . ASN A 1 337 ? 14.235 -6.729 7.400 1.00 98.44 337 ASN A CA 1
ATOM 2378 C C . ASN A 1 337 ? 14.698 -6.214 8.775 1.00 98.44 337 ASN A C 1
ATOM 2380 O O . ASN A 1 337 ? 13.874 -5.826 9.609 1.00 98.44 337 ASN A O 1
ATOM 2384 N N . PRO A 1 338 ? 16.016 -6.209 9.049 1.00 97.81 338 PRO A N 1
ATOM 2385 C CA . PRO A 1 338 ? 16.574 -5.627 10.270 1.00 97.81 338 PRO A CA 1
ATOM 2386 C C . PRO A 1 338 ? 16.893 -4.128 10.155 1.00 97.81 338 PRO A C 1
ATOM 2388 O O . PRO A 1 338 ? 17.281 -3.510 11.147 1.00 97.81 338 PRO A O 1
ATOM 2391 N N . GLY A 1 339 ? 16.817 -3.563 8.947 1.00 97.31 339 GLY A N 1
ATOM 2392 C CA . GLY A 1 339 ? 17.200 -2.189 8.635 1.00 97.31 339 GLY A CA 1
ATOM 2393 C C . GLY A 1 339 ? 16.018 -1.346 8.171 1.00 97.31 339 GLY A C 1
ATOM 2394 O O . GLY A 1 339 ? 14.878 -1.597 8.551 1.00 97.31 339 GLY A O 1
ATOM 2395 N N . ALA A 1 340 ? 16.315 -0.329 7.364 1.00 97.81 340 ALA A N 1
ATOM 2396 C CA . ALA A 1 340 ? 15.299 0.433 6.656 1.00 97.81 340 ALA A CA 1
ATOM 2397 C C . ALA A 1 340 ? 15.075 -0.183 5.270 1.00 97.81 340 ALA A C 1
ATOM 2399 O O . ALA A 1 340 ? 16.037 -0.424 4.538 1.00 97.81 340 ALA A O 1
ATOM 2400 N N . MET A 1 341 ? 13.811 -0.406 4.930 1.00 98.69 341 MET A N 1
ATOM 2401 C CA . MET A 1 341 ? 13.335 -0.722 3.591 1.00 98.69 341 MET A CA 1
ATOM 2402 C C . MET A 1 341 ? 12.461 0.446 3.135 1.00 98.69 341 MET A C 1
ATOM 2404 O O . MET A 1 341 ? 11.429 0.693 3.745 1.00 98.69 341 MET A O 1
ATOM 2408 N N . THR A 1 342 ? 12.872 1.185 2.109 1.00 98.44 342 THR A N 1
ATOM 2409 C CA . THR A 1 342 ? 12.227 2.445 1.713 1.00 98.44 342 THR A CA 1
ATOM 2410 C C . THR A 1 342 ? 11.584 2.326 0.338 1.00 98.44 342 THR A C 1
ATOM 2412 O O . THR A 1 342 ? 12.252 1.997 -0.638 1.00 98.44 342 THR A O 1
ATOM 2415 N N . ILE A 1 343 ? 10.296 2.640 0.256 1.00 98.25 343 ILE A N 1
ATOM 2416 C CA . ILE A 1 343 ? 9.525 2.768 -0.979 1.00 98.25 343 ILE A CA 1
ATOM 2417 C C . ILE A 1 343 ? 9.369 4.269 -1.232 1.00 98.25 343 ILE A C 1
ATOM 2419 O O . ILE A 1 343 ? 8.713 4.970 -0.459 1.00 98.25 343 ILE A O 1
ATOM 2423 N N . GLY A 1 344 ? 10.070 4.769 -2.249 1.00 93.19 344 GLY A N 1
ATOM 2424 C CA . GLY A 1 344 ? 10.052 6.183 -2.617 1.00 93.19 344 GLY A CA 1
ATOM 2425 C C . GLY A 1 344 ? 8.740 6.612 -3.271 1.00 93.19 344 GLY A C 1
ATOM 2426 O O . GLY A 1 344 ? 7.971 5.774 -3.732 1.00 93.19 344 GLY A O 1
ATOM 2427 N N . ASP A 1 345 ? 8.523 7.924 -3.337 1.00 85.25 345 ASP A N 1
ATOM 2428 C CA . ASP A 1 345 ? 7.362 8.535 -3.992 1.00 85.25 345 ASP A CA 1
ATOM 2429 C C . ASP A 1 345 ? 7.130 7.974 -5.409 1.00 85.25 345 ASP A C 1
ATOM 2431 O O . ASP A 1 345 ? 8.073 7.857 -6.200 1.00 85.25 345 ASP A O 1
ATOM 2435 N N . GLY A 1 346 ? 5.891 7.575 -5.706 1.00 81.19 346 GLY A N 1
ATOM 2436 C CA . GLY A 1 346 ? 5.503 6.966 -6.983 1.00 81.19 346 GLY A CA 1
ATOM 2437 C C . GLY A 1 346 ? 6.016 5.537 -7.229 1.00 81.19 346 GLY A C 1
ATOM 2438 O O . GLY A 1 346 ? 5.702 4.954 -8.270 1.00 81.19 346 GLY A O 1
ATOM 2439 N N . ALA A 1 347 ? 6.822 4.972 -6.323 1.00 87.56 347 ALA A N 1
ATOM 2440 C CA . ALA A 1 347 ? 7.386 3.634 -6.468 1.00 87.56 347 ALA A CA 1
ATOM 2441 C C . ALA A 1 347 ? 6.455 2.550 -5.906 1.00 87.56 347 ALA A C 1
ATOM 2443 O O . ALA A 1 347 ? 5.616 2.786 -5.035 1.00 87.56 347 ALA A O 1
ATOM 2444 N N . MET A 1 348 ? 6.660 1.323 -6.372 1.00 89.62 348 MET A N 1
ATOM 2445 C CA . MET A 1 348 ? 5.982 0.122 -5.901 1.00 89.62 348 MET A CA 1
ATOM 2446 C C . MET A 1 348 ? 7.013 -0.908 -5.429 1.00 89.62 348 MET A C 1
ATOM 2448 O O . MET A 1 348 ? 8.043 -1.090 -6.067 1.00 89.62 348 MET A O 1
ATOM 2452 N N . LEU A 1 349 ? 6.739 -1.625 -4.340 1.00 93.94 349 LEU A N 1
ATOM 2453 C CA . LEU A 1 349 ? 7.537 -2.780 -3.925 1.00 93.94 349 LEU A CA 1
ATOM 2454 C C . LEU A 1 349 ? 6.635 -4.004 -3.706 1.00 93.94 349 LEU A C 1
ATOM 2456 O O . LEU A 1 349 ? 5.799 -3.974 -2.795 1.00 93.94 349 LEU A O 1
ATOM 2460 N N . PRO A 1 350 ? 6.795 -5.087 -4.487 1.00 92.88 350 PRO A N 1
ATOM 2461 C CA . PRO A 1 350 ? 6.108 -6.341 -4.240 1.00 92.88 350 PRO A CA 1
ATOM 2462 C C . PRO A 1 350 ? 6.791 -7.142 -3.124 1.00 92.88 350 PRO A C 1
ATOM 2464 O O . PRO A 1 350 ? 8.015 -7.297 -3.096 1.00 92.88 350 PRO A O 1
ATOM 2467 N N . LEU A 1 351 ? 5.984 -7.681 -2.207 1.00 95.75 351 LEU A N 1
ATOM 2468 C CA . LEU A 1 351 ? 6.408 -8.599 -1.147 1.00 95.75 351 LEU A CA 1
ATOM 2469 C C . LEU A 1 351 ? 5.378 -9.722 -0.939 1.00 95.75 351 LEU A C 1
ATOM 2471 O O . LEU A 1 351 ? 4.174 -9.549 -1.152 1.00 95.75 351 LEU A O 1
ATOM 2475 N N . SER A 1 352 ? 5.856 -10.882 -0.485 1.00 95.56 352 SER A N 1
ATOM 2476 C CA . SER A 1 352 ? 5.037 -12.059 -0.168 1.00 95.56 352 SER A CA 1
ATOM 2477 C C . SER A 1 352 ? 5.661 -12.891 0.949 1.00 95.56 352 SER A C 1
ATOM 2479 O O . SER A 1 352 ? 6.865 -12.818 1.203 1.00 95.56 352 SER A O 1
ATOM 2481 N N . GLY A 1 353 ? 4.838 -13.724 1.581 1.00 96.75 353 GLY A N 1
ATOM 2482 C CA . GLY A 1 353 ? 5.261 -14.744 2.526 1.00 96.75 353 GLY A CA 1
ATOM 2483 C C . GLY A 1 353 ? 5.473 -14.187 3.927 1.00 96.75 353 GLY A C 1
ATOM 2484 O O . GLY A 1 353 ? 4.649 -13.435 4.444 1.00 96.75 353 GLY A O 1
ATOM 2485 N N . ILE A 1 354 ? 6.551 -14.607 4.580 1.00 98.38 354 ILE A N 1
ATOM 2486 C CA . ILE A 1 354 ? 6.870 -14.181 5.945 1.00 98.38 354 ILE A CA 1
ATOM 2487 C C . ILE A 1 354 ? 7.861 -13.026 5.877 1.00 98.38 354 ILE A C 1
ATOM 2489 O O . ILE A 1 354 ? 8.947 -13.170 5.321 1.00 98.38 354 ILE A O 1
ATOM 2493 N N . ILE A 1 355 ? 7.520 -11.898 6.491 1.00 98.56 355 ILE A N 1
ATOM 2494 C CA . ILE A 1 355 ? 8.423 -10.756 6.615 1.00 98.56 355 ILE A CA 1
ATOM 2495 C C . ILE A 1 355 ? 8.799 -10.600 8.089 1.00 98.56 355 ILE A C 1
ATOM 2497 O O . ILE A 1 355 ? 8.010 -10.082 8.882 1.00 98.56 355 ILE A O 1
ATOM 2501 N N . HIS A 1 356 ? 10.018 -11.022 8.441 1.00 98.56 356 HIS A N 1
ATOM 2502 C CA . HIS A 1 356 ? 10.624 -10.774 9.751 1.00 98.56 356 HIS A CA 1
ATOM 2503 C C . HIS A 1 356 ? 11.130 -9.331 9.808 1.00 98.56 356 HIS A C 1
ATOM 2505 O O . HIS A 1 356 ? 12.310 -9.028 9.602 1.00 98.56 356 HIS A O 1
ATOM 2511 N N . ASN A 1 357 ? 10.208 -8.418 10.077 1.00 98.62 357 ASN A N 1
ATOM 2512 C CA . ASN A 1 357 ? 10.474 -7.002 10.210 1.00 98.62 357 ASN A CA 1
ATOM 2513 C C . ASN A 1 357 ? 10.837 -6.665 11.657 1.00 98.62 357 ASN A C 1
ATOM 2515 O O . ASN A 1 357 ? 9.976 -6.522 12.520 1.00 98.62 357 ASN A O 1
ATOM 2519 N N . THR A 1 358 ? 12.136 -6.538 11.920 1.00 98.62 358 THR A N 1
ATOM 2520 C CA . THR A 1 358 ? 12.654 -6.006 13.195 1.00 98.62 358 THR A CA 1
ATOM 2521 C C . THR A 1 358 ? 13.106 -4.548 13.066 1.00 98.62 358 THR A C 1
ATOM 2523 O O . THR A 1 358 ? 13.364 -3.892 14.076 1.00 98.62 358 THR A O 1
ATOM 2526 N N . GLY A 1 359 ? 13.211 -4.051 11.828 1.00 98.69 359 GLY A N 1
ATOM 2527 C CA . GLY A 1 359 ? 13.493 -2.666 11.477 1.00 98.69 359 GLY A CA 1
ATOM 2528 C C . GLY A 1 359 ? 12.239 -1.906 11.040 1.00 98.69 359 GLY A C 1
ATOM 2529 O O . GLY A 1 359 ? 11.188 -1.998 11.681 1.00 98.69 359 GLY A O 1
ATOM 2530 N N . THR A 1 360 ? 12.372 -1.142 9.957 1.00 98.81 360 THR A N 1
ATOM 2531 C CA . THR A 1 360 ? 11.328 -0.251 9.436 1.00 98.81 360 THR A CA 1
ATOM 2532 C C . THR A 1 360 ? 11.106 -0.504 7.948 1.00 98.81 360 THR A C 1
ATOM 2534 O O . THR A 1 360 ? 12.066 -0.595 7.183 1.00 98.81 360 THR A O 1
ATOM 2537 N N . ILE A 1 361 ? 9.843 -0.580 7.535 1.00 98.88 361 ILE A N 1
ATOM 2538 C CA . ILE A 1 361 ? 9.412 -0.435 6.141 1.00 98.88 361 ILE A CA 1
ATOM 2539 C C . ILE A 1 361 ? 8.793 0.960 6.013 1.00 98.88 361 ILE A C 1
ATOM 2541 O O . ILE A 1 361 ? 7.889 1.289 6.774 1.00 98.88 361 ILE A O 1
ATOM 2545 N N . GLU A 1 362 ? 9.284 1.795 5.107 1.00 98.81 362 GLU A N 1
ATOM 2546 C CA . GLU A 1 362 ? 8.863 3.190 4.949 1.00 98.81 362 GLU A CA 1
ATOM 2547 C C . GLU A 1 362 ? 8.202 3.396 3.587 1.00 98.81 362 GLU A C 1
ATOM 2549 O O . GLU A 1 362 ? 8.821 3.110 2.565 1.00 98.81 362 GLU A O 1
ATOM 2554 N N . LEU A 1 363 ? 6.978 3.922 3.568 1.00 98.69 363 LEU A N 1
ATOM 2555 C CA . LEU A 1 363 ? 6.318 4.433 2.368 1.00 98.69 363 LEU A CA 1
ATOM 2556 C C . LEU A 1 363 ? 6.428 5.960 2.412 1.00 98.69 363 LEU A C 1
ATOM 2558 O O . LEU A 1 363 ? 5.991 6.589 3.379 1.00 98.69 363 LEU A O 1
ATOM 2562 N N . GLN A 1 364 ? 7.091 6.544 1.415 1.00 97.19 364 GLN A N 1
ATOM 2563 C CA . GLN A 1 364 ? 7.454 7.962 1.390 1.00 97.19 364 GLN A CA 1
ATOM 2564 C C . GLN A 1 364 ? 6.697 8.733 0.302 1.00 97.19 364 GLN A C 1
ATOM 2566 O O . GLN A 1 364 ? 7.316 9.490 -0.448 1.00 97.19 364 GLN A O 1
ATOM 2571 N N . ALA A 1 365 ? 5.373 8.566 0.229 1.00 90.69 365 ALA A N 1
ATOM 2572 C CA . ALA A 1 365 ? 4.561 9.337 -0.707 1.00 90.69 365 ALA A CA 1
ATOM 2573 C C . ALA A 1 365 ? 4.695 10.850 -0.476 1.00 90.69 365 ALA A C 1
ATOM 2575 O O . ALA A 1 365 ? 4.823 11.317 0.666 1.00 90.69 365 ALA A O 1
ATOM 2576 N N . SER A 1 366 ? 4.672 11.593 -1.579 1.00 87.44 366 SER A N 1
ATOM 2577 C CA . SER A 1 366 ? 4.759 13.050 -1.669 1.00 87.44 366 SER A CA 1
ATOM 2578 C C . SER A 1 366 ? 3.945 13.567 -2.871 1.00 87.44 366 SER A C 1
ATOM 2580 O O . SER A 1 366 ? 4.382 14.476 -3.588 1.00 87.44 366 SER A O 1
ATOM 2582 N N . GLY A 1 367 ? 2.744 13.016 -3.063 1.00 75.81 367 GLY A N 1
ATOM 2583 C CA . GLY A 1 367 ? 1.802 13.394 -4.118 1.00 75.81 367 GLY A CA 1
ATOM 2584 C C . GLY A 1 367 ? 1.629 12.372 -5.245 1.00 75.81 367 GLY A C 1
ATOM 2585 O O . GLY A 1 367 ? 0.739 12.569 -6.079 1.00 75.81 367 GLY A O 1
ATOM 2586 N N . ASP A 1 368 ? 2.432 11.305 -5.276 1.00 77.56 368 ASP A N 1
ATOM 2587 C CA . ASP A 1 368 ? 2.243 10.155 -6.160 1.00 77.56 368 ASP A CA 1
ATOM 2588 C C . ASP A 1 368 ? 2.027 8.860 -5.353 1.00 77.56 368 ASP A C 1
ATOM 2590 O O . ASP A 1 368 ? 2.590 8.660 -4.271 1.00 77.56 368 ASP A O 1
ATOM 2594 N N . ASP A 1 369 ? 1.206 7.953 -5.899 1.00 81.56 369 ASP A N 1
ATOM 2595 C CA . ASP A 1 369 ? 0.891 6.666 -5.267 1.00 81.56 369 ASP A CA 1
ATOM 2596 C C . ASP A 1 369 ? 2.167 5.865 -4.976 1.00 81.56 369 ASP A C 1
ATOM 2598 O O . ASP A 1 369 ? 2.883 5.449 -5.885 1.00 81.56 369 ASP A O 1
ATOM 2602 N N . THR A 1 370 ? 2.421 5.620 -3.692 1.00 86.06 370 THR A N 1
ATOM 2603 C CA . THR A 1 370 ? 3.566 4.854 -3.190 1.00 86.06 370 THR A CA 1
ATOM 2604 C C . THR A 1 370 ? 3.065 3.547 -2.607 1.00 86.06 370 THR A C 1
ATOM 2606 O O . THR A 1 370 ? 2.363 3.543 -1.593 1.00 86.06 370 THR A O 1
ATOM 2609 N N . LEU A 1 371 ? 3.393 2.432 -3.254 1.00 90.81 371 LEU A N 1
ATOM 2610 C CA . LEU A 1 371 ? 2.665 1.178 -3.089 1.00 90.81 371 LEU A CA 1
ATOM 2611 C C . LEU A 1 371 ? 3.529 0.062 -2.492 1.00 90.81 371 LEU A C 1
ATOM 2613 O O . LEU A 1 371 ? 4.444 -0.456 -3.126 1.00 90.81 371 LEU A O 1
ATOM 2617 N N . LEU A 1 372 ? 3.161 -0.410 -1.303 1.00 96.44 372 LEU A N 1
ATOM 2618 C CA . LEU A 1 372 ? 3.544 -1.738 -0.835 1.00 96.44 372 LEU A CA 1
ATOM 2619 C C . LEU A 1 372 ? 2.531 -2.763 -1.366 1.00 96.44 372 LEU A C 1
ATOM 2621 O O . LEU A 1 372 ? 1.398 -2.854 -0.881 1.00 96.44 372 LEU A O 1
ATOM 2625 N N . GLN A 1 373 ? 2.943 -3.539 -2.367 1.00 92.62 373 GLN A N 1
ATOM 2626 C CA . GLN A 1 373 ? 2.088 -4.512 -3.036 1.00 92.62 373 GLN A CA 1
ATOM 2627 C C . GLN A 1 373 ? 2.254 -5.898 -2.406 1.00 92.62 373 GLN A C 1
ATOM 2629 O O . GLN A 1 373 ? 3.299 -6.537 -2.496 1.00 92.62 373 GLN A O 1
ATOM 2634 N N . LEU A 1 374 ? 1.184 -6.410 -1.808 1.00 93.81 374 LEU A N 1
ATOM 2635 C CA . LEU A 1 374 ? 1.115 -7.780 -1.317 1.00 93.81 374 LEU A CA 1
ATOM 2636 C C . LEU A 1 374 ? 0.722 -8.700 -2.476 1.00 93.81 374 LEU A C 1
ATOM 2638 O O . LEU A 1 374 ? -0.355 -8.546 -3.069 1.00 93.81 374 LEU A O 1
ATOM 2642 N N . ILE A 1 375 ? 1.585 -9.657 -2.805 1.00 88.44 375 ILE A N 1
ATOM 2643 C CA . ILE A 1 375 ? 1.367 -10.611 -3.904 1.00 88.44 375 ILE A CA 1
ATOM 2644 C C . ILE A 1 375 ? 1.059 -12.021 -3.371 1.00 88.44 375 ILE A C 1
ATOM 2646 O O . ILE A 1 375 ? 1.164 -12.287 -2.172 1.00 88.44 375 ILE A O 1
ATOM 2650 N N . GLN A 1 376 ? 0.664 -12.937 -4.262 1.00 85.94 376 GLN A N 1
ATOM 2651 C CA . GLN A 1 376 ? 0.430 -14.354 -3.950 1.00 85.94 376 GLN A CA 1
ATOM 2652 C C . GLN A 1 376 ? -0.599 -14.577 -2.818 1.00 85.94 376 GLN A C 1
ATOM 2654 O O . GLN A 1 376 ? -1.782 -14.290 -2.984 1.00 85.94 376 GLN A O 1
ATOM 2659 N N . THR A 1 377 ? -0.181 -15.142 -1.678 1.00 87.56 377 THR A N 1
ATOM 2660 C CA . THR A 1 377 ? -1.031 -15.398 -0.508 1.00 87.56 377 THR A CA 1
ATOM 2661 C C . THR A 1 377 ? -1.058 -14.213 0.447 1.00 87.56 377 THR A C 1
ATOM 2663 O O . THR A 1 377 ? -1.869 -14.212 1.364 1.00 87.56 377 THR A O 1
ATOM 2666 N N . GLY A 1 378 ? -0.216 -13.204 0.218 1.00 94.00 378 GLY A N 1
ATOM 2667 C CA . GLY A 1 378 ? -0.057 -12.053 1.089 1.00 94.00 378 GLY A CA 1
ATOM 2668 C C . GLY A 1 378 ? 1.138 -12.166 2.022 1.00 94.00 378 GLY A C 1
ATOM 2669 O O . GLY A 1 378 ? 2.089 -12.897 1.741 1.00 94.00 378 GLY A O 1
ATOM 2670 N N . ILE A 1 379 ? 1.098 -11.399 3.108 1.00 97.75 379 ILE A N 1
ATOM 2671 C CA . ILE A 1 379 ? 2.208 -11.211 4.039 1.00 97.75 379 ILE A CA 1
ATOM 2672 C C . ILE A 1 379 ? 1.778 -11.559 5.462 1.00 97.75 379 ILE A C 1
ATOM 2674 O O . ILE A 1 379 ? 0.800 -11.018 5.978 1.00 97.75 379 ILE A O 1
ATOM 2678 N N . THR A 1 380 ? 2.588 -12.376 6.133 1.00 98.69 380 THR A N 1
ATOM 2679 C CA . THR A 1 380 ? 2.655 -12.418 7.595 1.00 98.69 380 THR A CA 1
ATOM 2680 C C . THR A 1 380 ? 3.779 -11.504 8.064 1.00 98.69 380 THR A C 1
ATOM 2682 O O . THR A 1 380 ? 4.954 -11.784 7.826 1.00 98.69 380 THR A O 1
ATOM 2685 N N . LEU A 1 381 ? 3.416 -10.417 8.741 1.00 98.56 381 LEU A N 1
ATOM 2686 C CA . LEU A 1 381 ? 4.339 -9.405 9.236 1.00 98.56 381 LEU A CA 1
ATOM 2687 C C . LEU A 1 381 ? 4.604 -9.628 10.729 1.00 98.56 381 LEU A C 1
ATOM 2689 O O . LEU A 1 381 ? 3.719 -9.425 11.564 1.00 98.56 381 LEU A O 1
ATOM 2693 N N . ASN A 1 382 ? 5.818 -10.061 11.067 1.00 98.44 382 ASN A N 1
ATOM 2694 C CA . ASN A 1 382 ? 6.238 -10.352 12.439 1.00 98.44 382 ASN A CA 1
ATOM 2695 C C . ASN A 1 382 ? 7.613 -9.728 12.758 1.00 98.44 382 ASN A C 1
ATOM 2697 O O . ASN A 1 382 ? 8.246 -9.141 11.887 1.00 98.44 382 ASN A O 1
ATOM 2701 N N . GLY A 1 383 ? 8.078 -9.808 14.007 1.00 98.19 383 GLY A N 1
ATOM 2702 C CA . GLY A 1 383 ? 9.391 -9.289 14.418 1.00 98.19 383 GLY A CA 1
ATOM 2703 C C . GLY A 1 383 ? 9.351 -7.990 15.231 1.00 98.19 383 GLY A C 1
ATOM 2704 O O . GLY A 1 383 ? 10.397 -7.554 15.717 1.00 98.19 383 GLY A O 1
ATOM 2705 N N . GLY A 1 384 ? 8.168 -7.412 15.453 1.00 98.31 384 GLY A N 1
ATOM 2706 C CA . GLY A 1 384 ? 7.969 -6.265 16.343 1.00 98.31 384 GLY A CA 1
ATOM 2707 C C . GLY A 1 384 ? 8.484 -4.920 15.819 1.00 98.31 384 GLY A C 1
ATOM 2708 O O . GLY A 1 384 ? 8.639 -3.987 16.610 1.00 98.31 384 GLY A O 1
ATOM 2709 N N . GLY A 1 385 ? 8.800 -4.830 14.526 1.00 98.75 385 GLY A N 1
ATOM 2710 C CA . GLY A 1 385 ? 9.240 -3.615 13.848 1.00 98.75 385 GLY A CA 1
ATOM 2711 C C . GLY A 1 385 ? 8.096 -2.671 13.470 1.00 98.75 385 GLY A C 1
ATOM 2712 O O . GLY A 1 385 ? 7.004 -2.694 14.050 1.00 98.75 385 GLY A O 1
ATOM 2713 N N . GLN A 1 386 ? 8.372 -1.802 12.498 1.00 98.75 386 GLN A N 1
ATOM 2714 C CA . GLN A 1 386 ? 7.456 -0.751 12.054 1.00 98.75 386 GLN A CA 1
ATOM 2715 C C . GLN A 1 386 ? 7.196 -0.789 10.546 1.00 98.75 386 GLN A C 1
ATOM 2717 O O . GLN A 1 386 ? 8.093 -1.098 9.760 1.00 98.75 386 GLN A O 1
ATOM 2722 N N . VAL A 1 387 ? 5.985 -0.399 10.157 1.00 98.88 387 VAL A N 1
ATOM 2723 C CA . VAL A 1 387 ? 5.641 0.074 8.814 1.00 98.88 387 VAL A CA 1
ATOM 2724 C C . VAL A 1 387 ? 5.188 1.524 8.960 1.00 98.88 387 VAL A C 1
ATOM 2726 O O . VAL A 1 387 ? 4.208 1.804 9.647 1.00 98.88 387 VAL A O 1
ATOM 2729 N N . VAL A 1 388 ? 5.924 2.456 8.367 1.00 98.88 388 VAL A N 1
ATOM 2730 C CA . VAL A 1 388 ? 5.705 3.897 8.516 1.00 98.88 388 VAL A CA 1
ATOM 2731 C C . VAL A 1 388 ? 5.287 4.474 7.175 1.00 98.88 388 VAL A C 1
ATOM 2733 O O . VAL A 1 388 ? 6.039 4.409 6.210 1.00 98.88 388 VAL A O 1
ATOM 2736 N N . LEU A 1 389 ? 4.091 5.044 7.128 1.00 98.88 389 LEU A N 1
ATOM 2737 C CA . LEU A 1 389 ? 3.552 5.764 5.988 1.00 98.88 389 LEU A CA 1
ATOM 2738 C C . LEU A 1 389 ? 3.782 7.260 6.236 1.00 98.88 389 LEU A C 1
ATOM 2740 O O . LEU A 1 389 ? 3.563 7.742 7.354 1.00 98.88 389 LEU A O 1
ATOM 2744 N N . SER A 1 390 ? 4.248 8.002 5.229 1.00 98.69 390 SER A N 1
ATOM 2745 C CA . SER A 1 390 ? 4.336 9.463 5.320 1.00 98.69 390 SER A CA 1
ATOM 2746 C C . SER A 1 390 ? 2.951 10.084 5.574 1.00 98.69 390 SER A C 1
ATOM 2748 O O . SER A 1 390 ? 1.912 9.432 5.460 1.00 98.69 390 SER A O 1
ATOM 2750 N N . ASP A 1 391 ? 2.913 11.356 5.979 1.00 98.06 391 ASP A N 1
ATOM 2751 C CA . ASP A 1 391 ? 1.649 12.071 6.195 1.00 98.06 391 ASP A CA 1
ATOM 2752 C C . ASP A 1 391 ? 1.049 12.543 4.860 1.00 98.06 391 ASP A C 1
ATOM 2754 O O . ASP A 1 391 ? 0.981 13.742 4.594 1.00 98.06 391 ASP A O 1
ATOM 2758 N N . ASP A 1 392 ? 0.672 11.585 4.018 1.00 95.31 392 ASP A N 1
ATOM 2759 C CA . ASP A 1 392 ? 0.173 11.773 2.656 1.00 95.31 392 ASP A CA 1
ATOM 2760 C C . ASP A 1 392 ? -0.858 10.672 2.327 1.00 95.31 392 ASP A C 1
ATOM 2762 O O . ASP A 1 392 ? -0.719 9.525 2.766 1.00 95.31 392 ASP A O 1
ATOM 2766 N N . ASP A 1 393 ? -1.919 11.019 1.595 1.00 90.00 393 ASP A N 1
ATOM 2767 C CA . ASP A 1 393 ? -3.018 10.113 1.245 1.00 90.00 393 ASP A CA 1
ATOM 2768 C C . ASP A 1 393 ? -2.669 9.111 0.129 1.00 90.00 393 ASP A C 1
ATOM 2770 O O . ASP A 1 393 ? -3.389 8.124 -0.045 1.00 90.00 393 ASP A O 1
ATOM 2774 N N . HIS A 1 394 ? -1.541 9.311 -0.558 1.00 86.38 394 HIS A N 1
ATOM 2775 C CA . HIS A 1 394 ? -1.043 8.460 -1.641 1.00 86.38 394 HIS A CA 1
ATOM 2776 C C . HIS A 1 394 ? -0.177 7.284 -1.153 1.00 86.38 394 HIS A C 1
ATOM 2778 O O . HIS A 1 394 ? 0.314 6.493 -1.957 1.00 86.38 394 HIS A O 1
ATOM 2784 N N . ASN A 1 395 ? 0.027 7.107 0.157 1.00 95.00 395 ASN A N 1
ATOM 2785 C CA . ASN A 1 395 ? 0.630 5.868 0.657 1.00 95.00 395 ASN A CA 1
ATOM 2786 C C . ASN A 1 395 ? -0.383 4.726 0.569 1.00 95.00 395 ASN A C 1
ATOM 2788 O O . ASN A 1 395 ? -1.498 4.839 1.079 1.00 95.00 395 ASN A O 1
ATOM 2792 N N . VAL A 1 396 ? 0.005 3.601 -0.026 1.00 94.12 396 VAL A N 1
ATOM 2793 C CA . VAL A 1 396 ? -0.901 2.476 -0.262 1.00 94.12 396 VAL A CA 1
ATOM 2794 C C . VAL A 1 396 ? -0.262 1.162 0.166 1.00 94.12 396 VAL A C 1
ATOM 2796 O O . VAL A 1 396 ? 0.829 0.807 -0.265 1.00 94.12 396 VAL A O 1
ATOM 2799 N N . ILE A 1 397 ? -0.986 0.383 0.967 1.00 97.38 397 ILE A N 1
ATOM 2800 C CA . ILE A 1 397 ? -0.708 -1.035 1.205 1.00 97.38 397 ILE A CA 1
ATOM 2801 C C . ILE A 1 397 ? -1.874 -1.820 0.619 1.00 97.38 397 ILE A C 1
ATOM 2803 O O . ILE A 1 397 ? -2.984 -1.719 1.134 1.00 97.38 397 ILE A O 1
ATOM 2807 N N . ALA A 1 398 ? -1.670 -2.601 -0.439 1.00 90.31 398 ALA A N 1
ATOM 2808 C CA . ALA A 1 398 ? -2.776 -3.294 -1.108 1.00 90.31 398 ALA A CA 1
ATOM 2809 C C . ALA A 1 398 ? -2.417 -4.720 -1.521 1.00 90.31 398 ALA A C 1
ATOM 2811 O O . ALA A 1 398 ? -1.255 -5.049 -1.744 1.00 90.31 398 ALA A O 1
ATOM 2812 N N . GLY A 1 399 ? -3.435 -5.575 -1.632 1.00 87.81 399 GLY A N 1
ATOM 2813 C CA . GLY A 1 399 ? -3.306 -6.920 -2.177 1.00 87.81 399 GLY A CA 1
ATOM 2814 C C . GLY A 1 399 ? -3.565 -6.951 -3.681 1.00 87.81 399 GLY A C 1
ATOM 2815 O O . GLY A 1 399 ? -4.402 -6.212 -4.197 1.00 87.81 399 GLY A O 1
ATOM 2816 N N . THR A 1 400 ? -2.892 -7.850 -4.396 1.00 82.00 400 THR A N 1
ATOM 2817 C CA . THR A 1 400 ? -3.149 -8.088 -5.835 1.00 82.00 400 THR A CA 1
ATOM 2818 C C . THR A 1 400 ? -4.542 -8.669 -6.104 1.00 82.00 400 THR A C 1
ATOM 2820 O O . THR A 1 400 ? -5.044 -8.609 -7.228 1.00 82.00 400 THR A O 1
ATOM 2823 N N . ALA A 1 401 ? -5.193 -9.222 -5.079 1.00 84.31 401 ALA A N 1
ATOM 2824 C CA . ALA A 1 401 ? -6.565 -9.708 -5.115 1.00 84.31 401 ALA A CA 1
ATOM 2825 C C . ALA A 1 401 ? -7.195 -9.657 -3.715 1.00 84.31 401 ALA A C 1
ATOM 2827 O O . ALA A 1 401 ? -6.502 -9.577 -2.702 1.00 84.31 401 ALA A O 1
ATOM 2828 N N . SER A 1 402 ? -8.523 -9.767 -3.638 1.00 87.44 402 SER A N 1
ATOM 2829 C CA . SER A 1 402 ? -9.254 -9.656 -2.369 1.00 87.44 402 SER A CA 1
ATOM 2830 C C . SER A 1 402 ? -8.934 -10.773 -1.368 1.00 87.44 402 SER A C 1
ATOM 2832 O O . SER A 1 402 ? -9.191 -10.625 -0.179 1.00 87.44 402 SER A O 1
ATOM 2834 N N . ASN A 1 403 ? -8.413 -11.914 -1.823 1.00 88.94 403 ASN A N 1
ATOM 2835 C CA . ASN A 1 403 ? -8.030 -13.043 -0.971 1.00 88.94 403 ASN A CA 1
ATOM 2836 C C . ASN A 1 403 ? -6.573 -12.984 -0.482 1.00 88.94 403 ASN A C 1
ATOM 2838 O O . ASN A 1 403 ? -6.167 -13.878 0.256 1.00 88.94 403 ASN A O 1
ATOM 2842 N N . VAL A 1 404 ? -5.798 -11.984 -0.903 1.00 93.12 404 VAL A N 1
ATOM 2843 C CA . VAL A 1 404 ? -4.450 -11.729 -0.384 1.00 93.12 404 VAL A CA 1
ATOM 2844 C C . VAL A 1 404 ? -4.572 -11.238 1.056 1.00 93.12 404 VAL A C 1
ATOM 2846 O O . VAL A 1 404 ? -5.395 -10.359 1.324 1.00 93.12 404 VAL A O 1
ATOM 2849 N N . THR A 1 405 ? -3.787 -11.799 1.980 1.00 97.50 405 THR A N 1
ATOM 2850 C CA . THR A 1 405 ? -3.862 -11.441 3.403 1.00 97.50 405 THR A CA 1
ATOM 2851 C C . THR A 1 405 ? -2.750 -10.486 3.828 1.00 97.50 405 THR A C 1
ATOM 2853 O O . THR A 1 405 ? -1.599 -10.626 3.432 1.00 97.50 405 THR A O 1
ATOM 2856 N N . LEU A 1 406 ? -3.082 -9.512 4.669 1.00 98.69 406 LEU A N 1
ATOM 2857 C CA . LEU A 1 406 ? -2.120 -8.825 5.522 1.00 98.69 406 LEU A CA 1
ATOM 2858 C C . LEU A 1 406 ? -2.371 -9.289 6.953 1.00 98.69 406 LEU A C 1
ATOM 2860 O O . LEU A 1 406 ? -3.369 -8.898 7.559 1.00 98.69 406 LEU A O 1
ATOM 2864 N N . ASP A 1 407 ? -1.467 -10.106 7.481 1.00 98.75 407 ASP A N 1
ATOM 2865 C CA . ASP A 1 407 ? -1.491 -10.556 8.868 1.00 98.75 407 ASP A CA 1
ATOM 2866 C C . ASP A 1 407 ? -0.445 -9.759 9.662 1.00 98.75 407 ASP A C 1
ATOM 2868 O O . ASP A 1 407 ? 0.740 -10.103 9.677 1.00 98.75 407 ASP A O 1
ATOM 2872 N N . ASN A 1 408 ? -0.868 -8.665 10.302 1.00 98.81 408 ASN A N 1
ATOM 2873 C CA . ASN A 1 408 ? -0.014 -7.863 11.179 1.00 98.81 408 ASN A CA 1
ATOM 2874 C C . ASN A 1 408 ? 0.053 -8.503 12.570 1.00 98.81 408 ASN A C 1
ATOM 2876 O O . ASN A 1 408 ? -0.833 -8.277 13.395 1.00 98.81 408 ASN A O 1
ATOM 2880 N N . VAL A 1 409 ? 1.083 -9.309 12.831 1.00 98.81 409 VAL A N 1
ATOM 2881 C CA . VAL A 1 409 ? 1.167 -10.135 14.046 1.00 98.81 409 VAL A CA 1
ATOM 2882 C C . VAL A 1 409 ? 1.566 -9.310 15.268 1.00 98.81 409 VAL A C 1
ATOM 2884 O O . VAL A 1 409 ? 0.913 -9.366 16.304 1.00 98.81 409 VAL A O 1
ATOM 2887 N N . ASP A 1 410 ? 2.663 -8.563 15.168 1.00 98.56 410 ASP A N 1
ATOM 2888 C CA . ASP A 1 410 ? 3.254 -7.843 16.304 1.00 98.56 410 ASP A CA 1
ATOM 2889 C C . ASP A 1 410 ? 3.910 -6.509 15.918 1.00 98.56 410 ASP A C 1
ATOM 2891 O O . ASP A 1 410 ? 4.559 -5.880 16.755 1.00 98.56 410 ASP A O 1
ATOM 2895 N N . ASN A 1 411 ? 3.750 -6.069 14.669 1.00 98.81 411 ASN A N 1
ATOM 2896 C CA . ASN A 1 411 ? 4.332 -4.826 14.180 1.00 98.81 411 ASN A CA 1
ATOM 2897 C C . ASN A 1 411 ? 3.395 -3.632 14.420 1.00 98.81 411 ASN A C 1
ATOM 2899 O O . ASN A 1 411 ? 2.193 -3.773 14.682 1.00 98.81 411 ASN A O 1
ATOM 2903 N N . VAL A 1 412 ? 3.971 -2.434 14.311 1.00 98.88 412 VAL A N 1
ATOM 2904 C CA . VAL A 1 412 ? 3.233 -1.167 14.319 1.00 98.88 412 VAL A CA 1
ATOM 2905 C C . VAL A 1 412 ? 3.152 -0.630 12.896 1.00 98.88 412 VAL A C 1
ATOM 2907 O O . VAL A 1 412 ? 4.182 -0.323 12.304 1.00 98.88 412 VAL A O 1
ATOM 2910 N N . ILE A 1 413 ? 1.943 -0.493 12.359 1.00 98.94 413 ILE A N 1
ATOM 2911 C CA . ILE A 1 413 ? 1.678 0.224 11.108 1.00 98.94 413 ILE A CA 1
ATOM 2912 C C . ILE A 1 413 ? 1.191 1.621 11.486 1.00 98.94 413 ILE A C 1
ATOM 2914 O O . ILE A 1 413 ? 0.232 1.740 12.244 1.00 98.94 413 ILE A O 1
ATOM 2918 N N . SER A 1 414 ? 1.836 2.680 11.003 1.00 98.88 414 SER A N 1
ATOM 2919 C CA . SER A 1 414 ? 1.481 4.047 11.395 1.00 98.88 414 SER A CA 1
ATOM 2920 C C . SER A 1 414 ? 1.633 5.060 10.274 1.00 98.88 414 SER A C 1
ATOM 2922 O O . SER A 1 414 ? 2.558 4.925 9.480 1.00 98.88 414 SER A O 1
ATOM 2924 N N . GLY A 1 415 ? 0.801 6.100 10.263 1.00 98.75 415 GLY A N 1
ATOM 2925 C CA . GLY A 1 415 ? 0.901 7.214 9.312 1.00 98.75 415 GLY A CA 1
ATOM 2926 C C . GLY A 1 415 ? -0.455 7.629 8.752 1.00 98.75 415 GLY A C 1
ATOM 2927 O O . GLY A 1 415 ? -1.457 7.569 9.467 1.00 98.75 415 GLY A O 1
ATOM 2928 N N . ALA A 1 416 ? -0.473 8.040 7.485 1.00 98.50 416 ALA A N 1
ATOM 2929 C CA . ALA A 1 416 ? -1.677 8.315 6.702 1.00 98.50 416 ALA A CA 1
ATOM 2930 C C . ALA A 1 416 ? -1.647 7.550 5.368 1.00 98.50 416 ALA A C 1
ATOM 2932 O O . ALA A 1 416 ? -0.601 7.032 4.983 1.00 98.50 416 ALA A O 1
ATOM 2933 N N . GLY A 1 417 ? -2.792 7.441 4.688 1.00 97.44 417 GLY A N 1
ATOM 2934 C CA . GLY A 1 417 ? -2.908 6.732 3.410 1.00 97.44 417 GLY A CA 1
ATOM 2935 C C . GLY A 1 417 ? -4.008 5.674 3.398 1.00 97.44 417 GLY A C 1
ATOM 2936 O O . GLY A 1 417 ? -5.040 5.812 4.055 1.00 97.44 417 GLY A O 1
ATOM 2937 N N . GLN A 1 418 ? -3.793 4.607 2.636 1.00 96.12 418 GLN A N 1
ATOM 2938 C CA . GLN A 1 418 ? -4.772 3.561 2.352 1.00 96.12 418 GLN A CA 1
ATOM 2939 C C . GLN A 1 418 ? -4.220 2.170 2.682 1.00 96.12 418 GLN A C 1
ATOM 2941 O O . GLN A 1 418 ? -3.149 1.783 2.218 1.00 96.12 418 GLN A O 1
ATOM 2946 N N . ILE A 1 419 ? -5.001 1.369 3.406 1.00 98.19 419 ILE A N 1
ATOM 2947 C CA . ILE A 1 419 ? -4.779 -0.068 3.584 1.00 98.19 419 ILE A CA 1
ATOM 2948 C C . ILE A 1 419 ? -5.930 -0.817 2.910 1.00 98.19 419 ILE A C 1
ATOM 2950 O O . ILE A 1 419 ? -7.066 -0.801 3.375 1.00 98.19 419 ILE A O 1
ATOM 2954 N N . GLY A 1 420 ? -5.613 -1.499 1.816 1.00 91.81 420 GLY A N 1
ATOM 2955 C CA . GLY A 1 420 ? -6.436 -2.479 1.120 1.00 91.81 420 GLY A CA 1
ATOM 2956 C C . GLY A 1 420 ? -7.062 -2.010 -0.194 1.00 91.81 420 GLY A C 1
ATOM 2957 O O . GLY A 1 420 ? -7.181 -2.834 -1.099 1.00 91.81 420 GLY A O 1
ATOM 2958 N N . GLN A 1 421 ? -7.434 -0.730 -0.336 1.00 86.19 421 GLN A N 1
ATOM 2959 C CA . GLN A 1 421 ? -8.128 -0.173 -1.520 1.00 86.19 421 GLN A CA 1
ATOM 2960 C C . GLN A 1 421 ? -9.296 -1.041 -2.050 1.00 86.19 421 GLN A C 1
ATOM 2962 O O . GLN A 1 421 ? -9.519 -1.178 -3.256 1.00 86.19 421 GLN A O 1
ATOM 2967 N N . GLY A 1 422 ? -10.025 -1.701 -1.154 1.00 83.75 422 GLY A N 1
ATOM 2968 C CA . GLY A 1 422 ? -11.138 -2.582 -1.498 1.00 83.75 422 GLY A CA 1
ATOM 2969 C C . GLY A 1 422 ? -10.738 -4.013 -1.892 1.00 83.75 422 GLY A C 1
ATOM 2970 O O . GLY A 1 422 ? -11.611 -4.834 -2.182 1.00 83.75 422 GLY A O 1
ATOM 2971 N N . SER A 1 423 ? -9.441 -4.337 -1.917 1.00 83.25 423 SER A N 1
ATOM 2972 C CA . SER A 1 423 ? -8.887 -5.617 -2.376 1.00 83.25 423 SER A CA 1
ATOM 2973 C C . SER A 1 423 ? -7.780 -6.121 -1.442 1.00 83.25 423 SER A C 1
ATOM 2975 O O . SER A 1 423 ? -6.598 -6.139 -1.783 1.00 83.25 423 SER A O 1
ATOM 2977 N N . LEU A 1 424 ? -8.180 -6.552 -0.243 1.00 90.38 424 LEU A N 1
ATOM 2978 C CA . LEU A 1 424 ? -7.298 -7.153 0.761 1.00 90.38 424 LEU A CA 1
ATOM 2979 C C . LEU A 1 424 ? -8.135 -7.920 1.795 1.00 90.38 424 LEU A C 1
ATOM 2981 O O . LEU A 1 424 ? -9.294 -7.585 2.031 1.00 90.38 424 LEU A O 1
ATOM 2985 N N . THR A 1 425 ? -7.560 -8.927 2.441 1.00 97.56 425 THR A N 1
ATOM 2986 C CA . THR A 1 425 ? -8.047 -9.463 3.720 1.00 97.56 425 THR A CA 1
ATOM 2987 C C . THR A 1 425 ? -7.091 -9.018 4.825 1.00 97.56 425 THR A C 1
ATOM 2989 O O . THR A 1 425 ? -5.892 -9.238 4.708 1.00 97.56 425 THR A O 1
ATOM 2992 N N . LEU A 1 426 ? -7.592 -8.394 5.893 1.00 98.75 426 LEU A N 1
ATOM 2993 C CA . LEU A 1 426 ? -6.757 -7.857 6.974 1.00 98.75 426 LEU A CA 1
ATOM 2994 C C . LEU A 1 426 ? -7.010 -8.596 8.292 1.00 98.75 426 LEU A C 1
ATOM 2996 O O . LEU A 1 426 ? -8.150 -8.640 8.766 1.00 98.75 426 LEU A O 1
ATOM 3000 N N . SER A 1 427 ? -5.936 -9.100 8.900 1.00 98.75 427 SER A N 1
ATOM 3001 C CA . SER A 1 427 ? -5.897 -9.579 10.282 1.00 98.75 427 SER A CA 1
ATOM 3002 C C . SER A 1 427 ? -4.887 -8.756 11.079 1.00 98.75 427 SER A C 1
ATOM 3004 O O . SER A 1 427 ? -3.695 -8.756 10.781 1.00 98.75 427 SER A O 1
ATOM 3006 N N . ASN A 1 428 ? -5.358 -8.040 12.097 1.00 98.88 428 ASN A N 1
ATOM 3007 C CA . ASN A 1 428 ? -4.518 -7.213 12.955 1.00 98.88 428 ASN A CA 1
ATOM 3008 C C . ASN A 1 428 ? -4.453 -7.784 14.375 1.00 98.88 428 ASN A C 1
ATOM 3010 O O . ASN A 1 428 ? -5.442 -7.744 15.106 1.00 98.88 428 ASN A O 1
ATOM 3014 N N . GLU A 1 429 ? -3.281 -8.267 14.776 1.00 98.81 429 GLU A N 1
ATOM 3015 C CA . GLU A 1 429 ? -2.918 -8.625 16.156 1.00 98.81 429 GLU A CA 1
ATOM 3016 C C . GLU A 1 429 ? -1.939 -7.605 16.775 1.00 98.81 429 GLU A C 1
ATOM 3018 O O . GLU A 1 429 ? -1.879 -7.478 18.000 1.00 98.81 429 GLU A O 1
ATOM 3023 N N . GLY A 1 430 ? -1.232 -6.838 15.936 1.00 98.75 430 GLY A N 1
ATOM 3024 C CA . GLY A 1 430 ? -0.367 -5.722 16.316 1.00 98.75 430 GLY A CA 1
ATOM 3025 C C . GLY A 1 430 ? -1.111 -4.393 16.509 1.00 98.75 430 GLY A C 1
ATOM 3026 O O . GLY A 1 430 ? -2.230 -4.339 17.026 1.00 98.75 430 GLY A O 1
ATOM 3027 N N . ILE A 1 431 ? -0.465 -3.292 16.119 1.00 98.94 431 ILE A N 1
ATOM 3028 C CA . ILE A 1 431 ? -1.029 -1.935 16.200 1.00 98.94 431 ILE A CA 1
ATOM 3029 C C . ILE A 1 431 ? -1.127 -1.348 14.794 1.00 98.94 431 ILE A C 1
ATOM 3031 O O . ILE A 1 431 ? -0.161 -1.404 14.036 1.00 98.94 431 ILE A O 1
ATOM 3035 N N . ILE A 1 432 ? -2.272 -0.749 14.474 1.00 98.94 432 ILE A N 1
ATOM 3036 C CA . ILE A 1 432 ? -2.439 0.158 13.335 1.00 98.94 432 ILE A CA 1
ATOM 3037 C C . ILE A 1 432 ? -2.859 1.516 13.902 1.00 98.94 432 ILE A C 1
ATOM 3039 O O . ILE A 1 432 ? -3.910 1.594 14.533 1.00 98.94 432 ILE A O 1
ATOM 3043 N N . ASP A 1 433 ? -2.046 2.554 13.705 1.00 98.94 433 ASP A N 1
ATOM 3044 C CA . ASP A 1 433 ? -2.236 3.892 14.284 1.00 98.94 433 ASP A CA 1
ATOM 3045 C C . ASP A 1 433 ? -2.258 4.985 13.203 1.00 98.94 433 ASP A C 1
ATOM 3047 O O . ASP A 1 433 ? -1.267 5.241 12.513 1.00 98.94 433 ASP A O 1
ATOM 3051 N N . ALA A 1 434 ? -3.394 5.662 13.065 1.00 98.88 434 ALA A N 1
ATOM 3052 C CA . ALA A 1 434 ? -3.521 6.848 12.232 1.00 98.88 434 ALA A CA 1
ATOM 3053 C C . ALA A 1 434 ? -2.876 8.051 12.937 1.00 98.88 434 ALA A C 1
ATOM 3055 O O . ALA A 1 434 ? -3.523 8.733 13.735 1.00 98.88 434 ALA A O 1
ATOM 3056 N N . THR A 1 435 ? -1.601 8.314 12.647 1.00 98.62 435 THR A N 1
ATOM 3057 C CA . THR A 1 435 ? -0.798 9.360 13.311 1.00 98.62 435 THR A CA 1
ATOM 3058 C C . THR A 1 435 ? -0.772 10.686 12.545 1.00 98.62 435 THR A C 1
ATOM 3060 O O . THR A 1 435 ? -0.376 11.713 13.104 1.00 98.62 435 THR A O 1
ATOM 3063 N N . GLY A 1 436 ? -1.186 10.672 11.274 1.00 97.94 436 GLY A N 1
ATOM 3064 C CA . GLY A 1 436 ? -1.077 11.797 10.347 1.00 97.94 436 GLY A CA 1
ATOM 3065 C C . GLY A 1 436 ? -2.111 12.913 10.529 1.00 97.94 436 GLY A C 1
ATOM 3066 O O . GLY A 1 436 ? -3.069 12.833 11.309 1.00 97.94 436 GLY A O 1
ATOM 3067 N N . THR A 1 437 ? -1.903 13.995 9.783 1.00 98.06 437 THR A N 1
ATOM 3068 C CA . THR A 1 437 ? -2.907 15.041 9.559 1.00 98.06 437 THR A CA 1
ATOM 3069 C C . THR A 1 437 ? -3.839 14.697 8.400 1.00 98.06 437 THR A C 1
ATOM 3071 O O . THR A 1 437 ? -4.984 15.153 8.407 1.00 98.06 437 THR A O 1
ATOM 3074 N N . HIS A 1 438 ? -3.392 13.849 7.472 1.00 97.62 438 HIS A N 1
ATOM 3075 C CA . HIS A 1 438 ? -4.241 13.124 6.532 1.00 97.62 438 HIS A CA 1
ATOM 3076 C C . HIS A 1 438 ? -4.804 11.858 7.188 1.00 97.62 438 HIS A C 1
ATOM 3078 O O . HIS A 1 438 ? -4.259 11.344 8.168 1.00 97.62 438 HIS A O 1
ATOM 3084 N N . ALA A 1 439 ? -5.936 11.378 6.677 1.00 98.06 439 ALA A N 1
ATOM 3085 C CA . ALA A 1 439 ? -6.579 10.188 7.216 1.00 98.06 439 ALA A CA 1
ATOM 3086 C C . ALA A 1 439 ? -5.794 8.921 6.853 1.00 98.06 439 ALA A C 1
ATOM 3088 O O . ALA A 1 439 ? -5.242 8.809 5.757 1.00 98.06 439 ALA A O 1
ATOM 3089 N N . LEU A 1 440 ? -5.813 7.941 7.754 1.00 98.88 440 LEU A N 1
ATOM 3090 C CA . LEU A 1 440 ? -5.537 6.553 7.399 1.00 98.88 440 LEU A CA 1
ATOM 3091 C C . LEU A 1 440 ? -6.873 5.857 7.156 1.00 98.88 440 LEU A C 1
ATOM 3093 O O . LEU A 1 440 ? -7.730 5.824 8.038 1.00 98.88 440 LEU A O 1
ATOM 3097 N N . VAL A 1 441 ? -7.059 5.299 5.968 1.00 98.69 441 VAL A N 1
ATOM 3098 C CA . VAL A 1 441 ? -8.281 4.592 5.582 1.00 98.69 441 VAL A CA 1
ATOM 3099 C C . VAL A 1 441 ? -7.978 3.106 5.454 1.00 98.69 441 VAL A C 1
ATOM 3101 O O . VAL A 1 441 ? -7.047 2.709 4.758 1.00 98.69 441 VAL A O 1
ATOM 3104 N N . ILE A 1 442 ? -8.777 2.270 6.113 1.00 98.75 442 ILE A N 1
ATOM 3105 C CA . ILE A 1 442 ? -8.731 0.815 5.978 1.00 98.75 442 ILE A CA 1
ATOM 3106 C C . ILE A 1 442 ? -9.967 0.367 5.201 1.00 98.75 442 ILE A C 1
ATOM 3108 O O . ILE A 1 442 ? -11.083 0.373 5.726 1.00 98.75 442 ILE A O 1
ATOM 3112 N N . ASP A 1 443 ? -9.748 -0.047 3.957 1.00 97.12 443 ASP A N 1
ATOM 3113 C CA . ASP A 1 443 ? -10.768 -0.560 3.050 1.00 97.12 443 ASP A CA 1
ATOM 3114 C C . ASP A 1 443 ? -10.362 -1.940 2.515 1.00 97.12 443 ASP A C 1
ATOM 3116 O O . ASP A 1 443 ? -9.560 -2.075 1.591 1.00 97.12 443 ASP A O 1
ATOM 3120 N N . THR A 1 444 ? -10.944 -2.989 3.086 1.00 96.56 444 THR A N 1
ATOM 3121 C CA . THR A 1 444 ? -10.821 -4.383 2.638 1.00 96.56 444 THR A CA 1
ATOM 3122 C C . THR A 1 444 ? -11.961 -4.804 1.701 1.00 96.56 444 THR A C 1
ATOM 3124 O O . THR A 1 444 ? -12.111 -5.986 1.372 1.00 96.56 444 THR A O 1
ATOM 3127 N N . GLY A 1 445 ? -12.790 -3.853 1.261 1.00 94.94 445 GLY A N 1
ATOM 3128 C CA . GLY A 1 445 ? -13.927 -4.068 0.382 1.00 94.94 445 GLY A CA 1
ATOM 3129 C C . GLY A 1 445 ? -15.005 -4.919 1.046 1.00 94.94 445 GLY A C 1
ATOM 3130 O O . GLY A 1 445 ? -15.570 -4.569 2.078 1.00 94.94 445 GLY A O 1
ATOM 3131 N N . ALA A 1 446 ? -15.321 -6.062 0.435 1.00 94.94 446 ALA A N 1
ATOM 3132 C CA . ALA A 1 446 ? -16.329 -6.980 0.968 1.00 94.94 446 ALA A CA 1
ATOM 3133 C C . ALA A 1 446 ? -15.822 -7.840 2.140 1.00 94.94 446 ALA A C 1
ATOM 3135 O O . ALA A 1 446 ? -16.625 -8.511 2.794 1.00 94.94 446 ALA A O 1
ATOM 3136 N N . ASN A 1 447 ? -14.509 -7.868 2.384 1.00 97.19 447 ASN A N 1
ATOM 3137 C CA . ASN A 1 447 ? -13.941 -8.632 3.486 1.00 97.19 447 ASN A CA 1
ATOM 3138 C C . ASN A 1 447 ? -14.100 -7.880 4.807 1.00 97.19 447 ASN A C 1
ATOM 3140 O O . ASN A 1 447 ? -14.097 -6.652 4.850 1.00 97.19 447 ASN A O 1
ATOM 3144 N N . VAL A 1 448 ? -14.209 -8.645 5.890 1.00 98.38 448 VAL A N 1
ATOM 3145 C CA . VAL A 1 448 ? -14.285 -8.115 7.252 1.00 98.38 448 VAL A CA 1
ATOM 3146 C C . VAL A 1 448 ? -12.870 -7.926 7.794 1.00 98.38 448 VAL A C 1
ATOM 3148 O O . VAL A 1 448 ? -12.060 -8.849 7.721 1.00 98.38 448 VAL A O 1
ATOM 3151 N N . ILE A 1 449 ? -12.598 -6.766 8.388 1.00 98.81 449 ILE A N 1
ATOM 3152 C CA . ILE A 1 449 ? -11.369 -6.484 9.133 1.00 98.81 449 ILE A CA 1
ATOM 3153 C C . ILE A 1 449 ? -11.400 -7.299 10.428 1.00 98.81 449 ILE A C 1
ATOM 3155 O O . ILE A 1 449 ? -12.242 -7.058 11.298 1.00 98.81 449 ILE A O 1
ATOM 3159 N N . ALA A 1 450 ? -10.493 -8.263 10.580 1.00 98.75 450 ALA A N 1
ATOM 3160 C CA . ALA A 1 450 ? -10.330 -8.993 11.831 1.00 98.75 450 ALA A CA 1
ATOM 3161 C C . ALA A 1 450 ? -9.364 -8.226 12.742 1.00 98.75 450 ALA A C 1
ATOM 3163 O O . ALA A 1 450 ? -8.175 -8.138 12.452 1.00 98.75 450 ALA A O 1
ATOM 3164 N N . ASN A 1 451 ? -9.862 -7.673 13.851 1.00 98.81 451 ASN A N 1
ATOM 3165 C CA . ASN A 1 451 ? -9.028 -6.951 14.811 1.00 98.81 451 ASN A CA 1
ATOM 3166 C C . ASN A 1 451 ? -8.968 -7.682 16.156 1.00 98.81 451 ASN A C 1
ATOM 3168 O O . ASN A 1 451 ? -9.964 -7.765 16.876 1.00 98.81 451 ASN A O 1
ATOM 3172 N N . ALA A 1 452 ? -7.796 -8.187 16.513 1.00 98.69 452 ALA A N 1
ATOM 3173 C CA . ALA A 1 452 ? -7.462 -8.715 17.836 1.00 98.69 452 ALA A CA 1
ATOM 3174 C C . ALA A 1 452 ? -6.446 -7.831 18.583 1.00 98.69 452 ALA A C 1
ATOM 3176 O O . ALA A 1 452 ? -6.375 -7.899 19.811 1.00 98.69 452 ALA A O 1
ATOM 3177 N N . GLY A 1 453 ? -5.712 -6.990 17.853 1.00 98.75 453 GLY A N 1
ATOM 3178 C CA . GLY A 1 453 ? -4.803 -5.977 18.371 1.00 98.75 453 GLY A CA 1
ATOM 3179 C C . GLY A 1 453 ? -5.485 -4.624 18.576 1.00 98.75 453 GLY A C 1
ATOM 3180 O O . GLY A 1 453 ? -6.613 -4.547 19.075 1.00 98.75 453 GLY A O 1
ATOM 3181 N N . THR A 1 454 ? -4.799 -3.553 18.184 1.00 98.94 454 THR A N 1
ATOM 3182 C CA . THR A 1 454 ? -5.283 -2.175 18.323 1.00 98.94 454 THR A CA 1
ATOM 3183 C C . THR A 1 454 ? -5.447 -1.505 16.961 1.00 98.94 454 THR A C 1
ATOM 3185 O O . THR A 1 454 ? -4.518 -1.500 16.156 1.00 98.94 454 THR A O 1
ATOM 3188 N N . LEU A 1 455 ? -6.615 -0.900 16.745 1.00 98.94 455 LEU A N 1
ATOM 3189 C CA . LEU A 1 455 ? -6.877 0.106 15.716 1.00 98.94 455 LEU A CA 1
ATOM 3190 C C . LEU A 1 455 ? -6.980 1.466 16.416 1.00 98.94 455 LEU A C 1
ATOM 3192 O O . LEU A 1 455 ? -7.904 1.670 17.203 1.00 98.94 455 LEU A O 1
ATOM 3196 N N . GLU A 1 456 ? -6.029 2.365 16.188 1.00 98.75 456 GLU A N 1
ATOM 3197 C CA . GLU A 1 456 ? -5.858 3.612 16.939 1.00 98.75 456 GLU A CA 1
ATOM 3198 C C . GLU A 1 456 ? -5.866 4.843 16.025 1.00 98.75 456 GLU A C 1
ATOM 3200 O O . GLU A 1 456 ? -5.414 4.796 14.884 1.00 98.75 456 GLU A O 1
ATOM 3205 N N . ALA A 1 457 ? -6.385 5.957 16.539 1.00 98.81 457 ALA A N 1
ATOM 3206 C CA . ALA A 1 457 ? -6.222 7.275 15.945 1.00 98.81 457 ALA A CA 1
ATOM 3207 C C . ALA A 1 457 ? -5.624 8.243 16.969 1.00 98.81 457 ALA A C 1
ATOM 3209 O O . ALA A 1 457 ? -6.306 8.667 17.911 1.00 98.81 457 ALA A O 1
ATOM 3210 N N . THR A 1 458 ? -4.365 8.619 16.755 1.00 98.62 458 THR A N 1
ATOM 3211 C CA . THR A 1 458 ? -3.660 9.659 17.523 1.00 98.62 458 THR A CA 1
ATOM 3212 C C . THR A 1 458 ? -3.557 10.989 16.767 1.00 98.62 458 THR A C 1
ATOM 3214 O O . THR A 1 458 ? -3.473 12.055 17.382 1.00 98.62 458 THR A O 1
ATOM 3217 N N . GLY A 1 459 ? -3.571 10.936 15.435 1.00 98.31 459 GLY A N 1
ATOM 3218 C CA . GLY A 1 459 ? -3.460 12.065 14.520 1.00 98.31 459 GLY A CA 1
ATOM 3219 C C . GLY A 1 459 ? -4.783 12.787 14.269 1.00 98.31 459 GLY A C 1
ATOM 3220 O O . GLY A 1 459 ? -5.876 12.257 14.480 1.00 98.31 459 GLY A O 1
ATOM 3221 N N . THR A 1 460 ? -4.691 14.029 13.791 1.00 97.81 460 THR A N 1
ATOM 3222 C CA . THR A 1 460 ? -5.871 14.863 13.509 1.00 97.81 460 THR A CA 1
ATOM 3223 C C . THR A 1 460 ? -6.601 14.470 12.229 1.00 97.81 460 THR A C 1
ATOM 3225 O O . THR A 1 460 ? -7.749 14.874 12.066 1.00 97.81 460 THR A O 1
ATOM 3228 N N . GLY A 1 461 ? -5.953 13.722 11.329 1.00 98.12 461 GLY A N 1
ATOM 3229 C CA . GLY A 1 461 ? -6.592 13.189 10.123 1.00 98.12 461 GLY A CA 1
ATOM 3230 C C . GLY A 1 461 ? -7.568 12.050 10.415 1.00 98.12 461 GLY A C 1
ATOM 3231 O O . GLY A 1 461 ? -8.551 11.885 9.699 1.00 98.12 461 GLY A O 1
ATOM 3232 N N . GLY A 1 462 ? -7.339 11.329 11.516 1.00 98.62 462 GLY A N 1
ATOM 3233 C CA . GLY A 1 462 ? -8.200 10.249 11.983 1.00 98.62 462 GLY A CA 1
ATOM 3234 C C . GLY A 1 462 ? -8.019 8.925 11.240 1.00 98.62 462 GLY A C 1
ATOM 3235 O O . GLY A 1 462 ? -7.321 8.822 10.231 1.00 98.62 462 GLY A O 1
ATOM 3236 N N . LEU A 1 463 ? -8.664 7.898 11.786 1.00 98.94 463 LEU A N 1
ATOM 3237 C CA . LEU A 1 463 ? -8.743 6.553 11.233 1.00 98.94 463 LEU A CA 1
ATOM 3238 C C . LEU A 1 463 ? -10.143 6.319 10.666 1.00 98.94 463 LEU A C 1
ATOM 3240 O O . LEU A 1 463 ? -11.132 6.451 11.388 1.00 98.94 463 LEU A O 1
ATOM 3244 N N . VAL A 1 464 ? -10.232 5.912 9.404 1.00 98.88 464 VAL A N 1
ATOM 3245 C CA . VAL A 1 464 ? -11.493 5.523 8.763 1.00 98.88 464 VAL A CA 1
ATOM 3246 C C . VAL A 1 464 ? -11.498 4.017 8.531 1.00 98.88 464 VAL A C 1
ATOM 3248 O O . VAL A 1 464 ? -10.622 3.475 7.862 1.00 98.88 464 VAL A O 1
ATOM 3251 N N . LEU A 1 465 ? -12.499 3.329 9.072 1.00 98.81 465 LEU A N 1
ATOM 3252 C CA . LEU A 1 465 ? -12.749 1.904 8.868 1.00 98.81 465 LEU A CA 1
ATOM 3253 C C . LEU A 1 465 ? -13.889 1.772 7.852 1.00 98.81 465 LEU A C 1
ATOM 3255 O O . LEU A 1 465 ? -15.065 1.739 8.220 1.00 98.81 465 LEU A O 1
ATOM 3259 N N . ALA A 1 466 ? -13.526 1.750 6.569 1.00 98.50 466 ALA A N 1
ATOM 3260 C CA . ALA A 1 466 ? -14.472 1.745 5.451 1.00 98.50 466 ALA A CA 1
ATOM 3261 C C . ALA A 1 466 ? -15.189 0.390 5.294 1.00 98.50 466 ALA A C 1
ATOM 3263 O O . ALA A 1 466 ? -16.308 0.303 4.789 1.00 98.50 466 ALA A O 1
ATOM 3264 N N . SER A 1 467 ? -14.555 -0.694 5.747 1.00 98.44 467 SER A N 1
ATOM 3265 C CA . SER A 1 467 ? -15.121 -2.047 5.729 1.00 98.44 467 SER A CA 1
ATOM 3266 C C . SER A 1 467 ? -15.667 -2.479 7.091 1.00 98.44 467 SER A C 1
ATOM 3268 O O . SER A 1 467 ? -15.340 -1.907 8.130 1.00 98.44 467 SER A O 1
ATOM 3270 N N . ALA A 1 468 ? -16.499 -3.525 7.096 1.00 98.56 468 ALA A N 1
ATOM 3271 C CA . ALA A 1 468 ? -17.006 -4.117 8.334 1.00 98.56 468 ALA A CA 1
ATOM 3272 C C . ALA A 1 468 ? -15.860 -4.626 9.222 1.00 98.56 468 ALA A C 1
ATOM 3274 O O . ALA A 1 468 ? -14.858 -5.140 8.724 1.00 98.56 468 ALA A O 1
ATOM 3275 N N . VAL A 1 469 ? -16.034 -4.541 10.541 1.00 98.88 469 VAL A N 1
ATOM 3276 C CA . VAL A 1 469 ? -15.011 -4.883 11.535 1.00 98.88 469 VAL A CA 1
ATOM 3277 C C . VAL A 1 469 ? -15.521 -5.986 12.457 1.00 98.88 469 VAL A C 1
ATOM 3279 O O . VAL A 1 469 ? -16.580 -5.874 13.075 1.00 98.88 469 VAL A O 1
ATOM 3282 N N . ALA A 1 470 ? -14.737 -7.049 12.608 1.00 98.69 470 ALA A N 1
ATOM 3283 C CA . ALA A 1 470 ? -14.872 -8.017 13.688 1.00 98.69 470 ALA A CA 1
ATOM 3284 C C . ALA A 1 470 ? -13.844 -7.680 14.774 1.00 98.69 470 ALA A C 1
ATOM 3286 O O . ALA A 1 470 ? -12.690 -8.109 14.722 1.00 98.69 470 ALA A O 1
ATOM 3287 N N . ASN A 1 471 ? -14.265 -6.886 15.759 1.00 98.56 471 ASN A N 1
ATOM 3288 C CA . ASN A 1 471 ? -13.402 -6.408 16.827 1.00 98.56 471 ASN A CA 1
ATOM 3289 C C . ASN A 1 471 ? -13.429 -7.359 18.031 1.00 98.56 471 ASN A C 1
ATOM 3291 O O . ASN A 1 471 ? -14.431 -7.490 18.734 1.00 98.56 471 ASN A O 1
ATOM 3295 N N . SER A 1 472 ? -12.299 -7.998 18.297 1.00 98.31 472 SER A N 1
ATOM 3296 C CA . SER A 1 472 ? -12.004 -8.745 19.524 1.00 98.31 472 SER A CA 1
ATOM 3297 C C . SER A 1 472 ? -10.931 -8.070 20.388 1.00 98.31 472 SER A C 1
ATOM 3299 O O . SER A 1 472 ? -10.804 -8.412 21.563 1.00 98.31 472 SER A O 1
ATOM 3301 N N . GLY A 1 473 ? -10.209 -7.103 19.813 1.00 98.44 473 GLY A N 1
ATOM 3302 C CA . GLY A 1 473 ? -9.203 -6.273 20.467 1.00 98.44 473 GLY A CA 1
ATOM 3303 C C . GLY A 1 473 ? -9.738 -4.897 20.866 1.00 98.44 473 GLY A C 1
ATOM 3304 O O . GLY A 1 473 ? -10.771 -4.781 21.537 1.00 98.44 473 GLY A O 1
ATOM 3305 N N . LEU A 1 474 ? -9.011 -3.851 20.475 1.00 98.81 474 LEU A N 1
ATOM 3306 C CA . LEU A 1 474 ? -9.290 -2.461 20.820 1.00 98.81 474 LEU A CA 1
ATOM 3307 C C . LEU A 1 474 ? -9.464 -1.592 19.568 1.00 98.81 474 LEU A C 1
ATOM 3309 O O . LEU A 1 474 ? -8.641 -1.630 18.658 1.00 98.81 474 LEU A O 1
ATOM 3313 N N . ILE A 1 475 ? -10.512 -0.771 19.574 1.00 98.88 475 ILE A N 1
ATOM 3314 C CA . ILE A 1 475 ? -10.644 0.422 18.730 1.00 98.88 475 ILE A CA 1
ATOM 3315 C C . ILE A 1 475 ? -10.424 1.636 19.639 1.00 98.88 475 ILE A C 1
ATOM 3317 O O . ILE A 1 475 ? -11.082 1.736 20.673 1.00 98.88 475 ILE A O 1
ATOM 3321 N N . TRP A 1 476 ? -9.509 2.543 19.305 1.00 98.88 476 TRP A N 1
ATOM 3322 C CA . TRP A 1 476 ? -9.105 3.625 20.204 1.00 98.88 476 TRP A CA 1
ATOM 3323 C C . TRP A 1 476 ? -9.035 4.984 19.509 1.00 98.88 476 TRP A C 1
ATOM 3325 O O . TRP A 1 476 ? -8.176 5.232 18.670 1.00 98.88 476 TRP A O 1
ATOM 3335 N N . ALA A 1 477 ? -9.906 5.901 19.922 1.00 98.81 477 ALA A N 1
ATOM 3336 C CA . ALA A 1 477 ? -9.769 7.322 19.635 1.00 98.81 477 ALA A CA 1
ATOM 3337 C C . ALA A 1 477 ? -8.912 7.984 20.726 1.00 98.81 477 ALA A C 1
ATOM 3339 O O . ALA A 1 477 ? -9.420 8.378 21.781 1.00 98.81 477 ALA A O 1
ATOM 3340 N N . ASN A 1 478 ? -7.601 8.070 20.500 1.00 98.19 478 ASN A N 1
ATOM 3341 C CA . ASN A 1 478 ? -6.634 8.605 21.457 1.00 98.19 478 ASN A CA 1
ATOM 3342 C C . ASN A 1 478 ? -6.338 10.083 21.163 1.00 98.19 478 ASN A C 1
ATOM 3344 O O . ASN A 1 478 ? -5.259 10.462 20.713 1.00 98.19 478 ASN A O 1
ATOM 3348 N N . GLY A 1 479 ? -7.348 10.932 21.358 1.00 97.38 479 GLY A N 1
ATOM 3349 C CA . GLY A 1 479 ? -7.314 12.343 20.965 1.00 97.38 479 GLY A CA 1
ATOM 3350 C C . GLY A 1 479 ? -7.583 12.600 19.476 1.00 97.38 479 GLY A C 1
ATOM 3351 O O . GLY A 1 479 ? -8.008 13.706 19.147 1.00 97.38 479 GLY A O 1
ATOM 3352 N N . GLY A 1 480 ? -7.392 11.602 18.606 1.00 98.31 480 GLY A N 1
ATOM 3353 C CA . GLY A 1 480 ? -7.841 11.603 17.211 1.00 98.31 480 GLY A CA 1
ATOM 3354 C C . GLY A 1 480 ? -9.283 11.111 17.041 1.00 98.31 480 GLY A C 1
ATOM 3355 O O . GLY A 1 480 ? -9.982 10.818 18.014 1.00 98.31 480 GLY A O 1
ATOM 3356 N N . SER A 1 481 ? -9.738 11.016 15.790 1.00 98.62 481 SER A N 1
ATOM 3357 C CA . SER A 1 481 ? -11.076 10.503 15.454 1.00 98.62 481 SER A CA 1
ATOM 3358 C C . SER A 1 481 ? -10.998 9.116 14.825 1.00 98.62 481 SER A C 1
ATOM 3360 O O . SER A 1 481 ? -10.154 8.893 13.962 1.00 98.62 481 SER A O 1
ATOM 3362 N N . VAL A 1 482 ? -11.887 8.206 15.221 1.00 98.88 482 VAL A N 1
ATOM 3363 C CA . VAL A 1 482 ? -12.130 6.940 14.522 1.00 98.88 482 VAL A CA 1
ATOM 3364 C C . VAL A 1 482 ? -13.545 6.955 13.956 1.00 98.88 482 VAL A C 1
ATOM 3366 O O . VAL A 1 482 ? -14.510 7.026 14.716 1.00 98.88 482 VAL A O 1
ATOM 3369 N N . THR A 1 483 ? -13.671 6.831 12.641 1.00 98.88 483 THR A N 1
ATOM 3370 C CA . THR A 1 483 ? -14.957 6.692 11.951 1.00 98.88 483 THR A CA 1
ATOM 3371 C C . THR A 1 483 ? -15.089 5.269 11.428 1.00 98.88 483 THR A C 1
ATOM 3373 O O . THR A 1 483 ? -14.285 4.823 10.614 1.00 98.88 483 THR A O 1
ATOM 3376 N N . ALA A 1 484 ? -16.102 4.542 11.890 1.00 98.69 484 ALA A N 1
ATOM 3377 C CA . ALA A 1 484 ? -16.449 3.219 11.392 1.00 98.69 484 ALA A CA 1
ATOM 3378 C C . ALA A 1 484 ? -17.650 3.313 10.448 1.00 98.69 484 ALA A C 1
ATOM 3380 O O . ALA A 1 484 ? -18.793 3.469 10.887 1.00 98.69 484 ALA A O 1
ATOM 3381 N N . GLU A 1 485 ? -17.376 3.220 9.148 1.00 98.62 485 GLU A N 1
ATOM 3382 C CA . GLU A 1 485 ? -18.399 3.232 8.100 1.00 98.62 485 GLU A CA 1
ATOM 3383 C C . GLU A 1 485 ? -19.095 1.869 7.986 1.00 98.62 485 GLU A C 1
ATOM 3385 O O . GLU A 1 485 ? -20.303 1.786 7.761 1.00 98.62 485 GLU A O 1
ATOM 3390 N N . GLY A 1 486 ? -18.331 0.787 8.175 1.00 95.69 486 GLY A N 1
ATOM 3391 C CA . GLY A 1 486 ? -18.836 -0.582 8.204 1.00 95.69 486 GLY A CA 1
ATOM 3392 C C . GLY A 1 486 ? -19.415 -1.008 9.558 1.00 95.69 486 GLY A C 1
ATOM 3393 O O . GLY A 1 486 ? -19.146 -0.410 10.599 1.00 95.69 486 GLY A O 1
ATOM 3394 N N . GLU A 1 487 ? -20.201 -2.092 9.554 1.00 98.31 487 GLU A N 1
ATOM 3395 C CA . GLU A 1 487 ? -20.736 -2.697 10.784 1.00 98.31 487 GLU A CA 1
ATOM 3396 C C . GLU A 1 487 ? -19.597 -3.121 11.723 1.00 98.31 487 GLU A C 1
ATOM 3398 O O . GLU A 1 487 ? -18.643 -3.772 11.290 1.00 98.31 487 GLU A O 1
ATOM 3403 N N . VAL A 1 488 ? -19.720 -2.812 13.018 1.00 98.75 488 VAL A N 1
ATOM 3404 C CA . VAL A 1 488 ? -18.747 -3.225 14.040 1.00 98.75 488 VAL A CA 1
ATOM 3405 C C . VAL A 1 488 ? -19.336 -4.318 14.921 1.00 98.75 488 VAL A C 1
ATOM 3407 O O . VAL A 1 488 ? -20.254 -4.102 15.711 1.00 98.75 488 VAL A O 1
ATOM 3410 N N . THR A 1 489 ? -18.765 -5.512 14.811 1.00 98.44 489 THR A N 1
ATOM 3411 C CA . THR A 1 489 ? -19.166 -6.714 15.547 1.00 98.44 489 THR A CA 1
ATOM 3412 C C . THR A 1 489 ? -18.063 -7.181 16.494 1.00 98.44 489 THR A C 1
ATOM 3414 O O . THR A 1 489 ? -16.968 -6.621 16.535 1.00 98.44 489 THR A O 1
ATOM 3417 N N . GLY A 1 490 ? -18.343 -8.241 17.252 1.00 96.12 490 GLY A N 1
ATOM 3418 C CA . GLY A 1 490 ? -17.393 -8.848 18.174 1.00 96.12 490 GLY A CA 1
ATOM 3419 C C . GLY A 1 490 ? -17.536 -8.336 19.604 1.00 96.12 490 GLY A C 1
ATOM 3420 O O . GLY A 1 490 ? -18.527 -7.716 19.980 1.00 96.12 490 GLY A O 1
ATOM 3421 N N . ASN A 1 491 ? -16.568 -8.704 20.430 1.00 92.94 491 ASN A N 1
ATOM 3422 C CA . ASN A 1 491 ? -16.592 -8.561 21.885 1.00 92.94 491 ASN A CA 1
ATOM 3423 C C . ASN A 1 491 ? -15.358 -7.818 22.420 1.00 92.94 491 ASN A C 1
ATOM 3425 O O . ASN A 1 491 ? -15.060 -7.898 23.612 1.00 92.94 491 ASN A O 1
ATOM 3429 N N . GLY A 1 492 ? -14.641 -7.134 21.528 1.00 94.19 492 GLY A N 1
ATOM 3430 C CA . GLY A 1 492 ? -13.609 -6.162 21.856 1.00 94.19 492 GLY A CA 1
ATOM 3431 C C . GLY A 1 492 ? -14.194 -4.833 22.339 1.00 94.19 492 GLY A C 1
ATOM 3432 O O . GLY A 1 492 ? -15.409 -4.611 22.321 1.00 94.19 492 GLY A O 1
ATOM 3433 N N . ASN A 1 493 ? -13.306 -3.938 22.763 1.00 95.88 493 ASN A N 1
ATOM 3434 C CA . ASN A 1 493 ? -13.674 -2.639 23.319 1.00 95.88 493 ASN A CA 1
ATOM 3435 C C . ASN A 1 493 ? -13.454 -1.511 22.309 1.00 95.88 493 ASN A C 1
ATOM 3437 O O . ASN A 1 493 ? -12.623 -1.616 21.405 1.00 95.88 493 ASN A O 1
ATOM 3441 N N . ALA A 1 494 ? -14.174 -0.417 22.524 1.00 98.62 494 ALA A N 1
ATOM 3442 C CA . ALA A 1 494 ? -13.920 0.887 21.941 1.00 98.62 494 ALA A CA 1
ATOM 3443 C C . ALA A 1 494 ? -13.576 1.870 23.075 1.00 98.62 494 ALA A C 1
ATOM 3445 O O . ALA A 1 494 ? -14.293 1.926 24.075 1.00 98.62 494 ALA A O 1
ATOM 3446 N N . LEU A 1 495 ? -12.479 2.616 22.959 1.00 98.81 495 LEU A N 1
ATOM 3447 C CA . LEU A 1 495 ? -12.005 3.555 23.980 1.00 98.81 495 LEU A CA 1
ATOM 3448 C C . LEU A 1 495 ? -11.906 4.967 23.406 1.00 98.81 495 LEU A C 1
ATOM 3450 O O . LEU A 1 495 ? -11.369 5.160 22.317 1.00 98.81 495 LEU A O 1
ATOM 3454 N N . ILE A 1 496 ? -12.387 5.946 24.166 1.00 98.88 496 ILE A N 1
ATOM 3455 C CA . ILE A 1 496 ? -12.269 7.370 23.857 1.00 98.88 496 ILE A CA 1
ATOM 3456 C C . ILE A 1 496 ? -11.413 8.024 24.941 1.00 98.88 496 ILE A C 1
ATOM 3458 O O . ILE A 1 496 ? -11.769 7.991 26.118 1.00 98.88 496 ILE A O 1
ATOM 3462 N N . SER A 1 497 ? -10.292 8.622 24.546 1.00 98.31 497 SER A N 1
ATOM 3463 C CA . SER A 1 497 ? -9.374 9.341 25.435 1.00 98.31 497 SER A CA 1
ATOM 3464 C C . SER A 1 497 ? -9.134 10.762 24.928 1.00 98.31 497 SER A C 1
ATOM 3466 O O . SER A 1 497 ? -9.198 11.033 23.729 1.00 98.31 497 SER A O 1
ATOM 3468 N N . GLY A 1 498 ? -8.819 11.687 25.841 1.00 97.19 498 GLY A N 1
ATOM 3469 C CA . GLY A 1 498 ? -8.583 13.090 25.487 1.00 97.19 498 GLY A CA 1
ATOM 3470 C C . GLY A 1 498 ? -9.791 13.710 24.778 1.00 97.19 498 GLY A C 1
ATOM 3471 O O . GLY A 1 498 ? -10.920 13.476 25.188 1.00 97.19 498 GLY A O 1
ATOM 3472 N N . ALA A 1 499 ? -9.554 14.474 23.711 1.00 96.81 499 ALA A N 1
ATOM 3473 C CA . ALA A 1 499 ? -10.610 15.039 22.861 1.00 96.81 499 ALA A CA 1
ATOM 3474 C C . ALA A 1 499 ? -11.040 14.087 21.722 1.00 96.81 499 ALA A C 1
ATOM 3476 O O . ALA A 1 499 ? -11.466 14.538 20.660 1.00 96.81 499 ALA A O 1
ATOM 3477 N N . GLY A 1 500 ? -10.838 12.778 21.906 1.00 98.31 500 GLY A N 1
ATOM 3478 C CA . GLY A 1 500 ? -11.074 11.785 20.868 1.00 98.31 500 GLY A CA 1
ATOM 3479 C C . GLY A 1 500 ? -12.546 11.667 20.480 1.00 98.31 500 GLY A C 1
ATOM 3480 O O . GLY A 1 500 ? -13.444 11.932 21.281 1.00 98.31 500 GLY A O 1
ATOM 3481 N N . THR A 1 501 ? -12.785 11.233 19.246 1.00 98.69 501 THR A N 1
ATOM 3482 C CA . THR A 1 501 ? -14.132 10.974 18.723 1.00 98.69 501 THR A CA 1
ATOM 3483 C C . THR A 1 501 ? -14.225 9.552 18.192 1.00 98.69 501 THR A C 1
ATOM 3485 O O . THR A 1 501 ? -13.344 9.119 17.454 1.00 98.69 501 THR A O 1
ATOM 3488 N N . ILE A 1 502 ? -15.292 8.832 18.531 1.00 98.81 502 ILE A N 1
ATOM 3489 C CA . ILE A 1 502 ? -15.682 7.613 17.813 1.00 98.81 502 ILE A CA 1
ATOM 3490 C C . ILE A 1 502 ? -17.033 7.851 17.154 1.00 98.81 502 ILE A C 1
ATOM 3492 O O . ILE A 1 502 ? -17.998 8.204 17.827 1.00 98.81 502 ILE A O 1
ATOM 3496 N N . GLU A 1 503 ? -17.106 7.606 15.852 1.00 98.62 503 GLU A N 1
ATOM 3497 C CA . GLU A 1 503 ? -18.335 7.646 15.067 1.00 98.62 503 GLU A CA 1
ATOM 3498 C C . GLU A 1 503 ? -18.638 6.257 14.503 1.00 98.62 503 GLU A C 1
ATOM 3500 O O . GLU A 1 503 ? -17.804 5.655 13.829 1.00 98.62 503 GLU A O 1
ATOM 3505 N N . PHE A 1 504 ? -19.838 5.745 14.772 1.00 98.62 504 PHE A N 1
ATOM 3506 C CA . PHE A 1 504 ? -20.364 4.543 14.127 1.00 98.62 504 PHE A CA 1
ATOM 3507 C C . PHE A 1 504 ? -21.442 4.952 13.123 1.00 98.62 504 PHE A C 1
ATOM 3509 O O . PHE A 1 504 ? -22.552 5.318 13.522 1.00 98.62 504 PHE A O 1
ATOM 3516 N N . GLN A 1 505 ? -21.120 4.871 11.827 1.00 98.19 505 GLN A N 1
ATOM 3517 C CA . GLN A 1 505 ? -22.074 5.194 10.762 1.00 98.19 505 GLN A CA 1
ATOM 3518 C C . GLN A 1 505 ? -23.064 4.046 10.496 1.00 98.19 505 GLN A C 1
ATOM 3520 O O . GLN A 1 505 ? -24.197 4.266 10.065 1.00 98.19 505 GLN A O 1
ATOM 3525 N N . ALA A 1 506 ? -22.644 2.812 10.783 1.00 97.50 506 ALA A N 1
ATOM 3526 C CA . ALA A 1 506 ? -23.455 1.601 10.698 1.00 97.50 506 ALA A CA 1
ATOM 3527 C C . ALA A 1 506 ? -23.743 0.999 12.086 1.00 97.50 506 ALA A C 1
ATOM 3529 O O . ALA A 1 506 ? -23.314 1.509 13.124 1.00 97.50 506 ALA A O 1
ATOM 3530 N N . ALA A 1 507 ? -24.477 -0.118 12.106 1.00 97.88 507 ALA A N 1
ATOM 3531 C CA . ALA A 1 507 ? -24.753 -0.865 13.328 1.00 97.88 507 ALA A CA 1
ATOM 3532 C C . ALA A 1 507 ? -23.453 -1.245 14.064 1.00 97.88 507 ALA A C 1
ATOM 3534 O O . ALA A 1 507 ? -22.455 -1.640 13.456 1.00 97.88 507 ALA A O 1
ATOM 3535 N N . SER A 1 508 ? -23.471 -1.140 15.393 1.00 98.19 508 SER A N 1
ATOM 3536 C CA . SER A 1 508 ? -22.306 -1.440 16.226 1.00 98.19 508 SER A CA 1
ATOM 3537 C C . SER A 1 508 ? -22.701 -2.163 17.509 1.00 98.19 508 SER A C 1
ATOM 3539 O O . SER A 1 508 ? -23.625 -1.771 18.226 1.00 98.19 508 SER A O 1
ATOM 3541 N N . ALA A 1 509 ? -21.968 -3.233 17.810 1.00 97.31 509 ALA A N 1
ATOM 3542 C CA . ALA A 1 509 ? -22.053 -3.990 19.052 1.00 97.31 509 ALA A CA 1
ATOM 3543 C C . ALA A 1 509 ? -20.905 -3.666 20.028 1.00 97.31 509 ALA A C 1
ATOM 3545 O O . ALA A 1 509 ? -20.786 -4.320 21.065 1.00 97.31 509 ALA A O 1
ATOM 3546 N N . ALA A 1 510 ? -20.059 -2.680 19.713 1.00 96.62 510 ALA A N 1
ATOM 3547 C CA . ALA A 1 510 ? -18.862 -2.375 20.490 1.00 96.62 510 ALA A CA 1
ATOM 3548 C C . ALA A 1 510 ? -19.183 -1.890 21.917 1.00 96.62 510 ALA A C 1
ATOM 3550 O O . ALA A 1 510 ? -20.095 -1.092 22.144 1.00 96.62 510 ALA A O 1
ATOM 3551 N N . GLY A 1 511 ? -18.390 -2.341 22.892 1.00 97.88 511 GLY A N 1
ATOM 3552 C CA . GLY A 1 511 ? -18.393 -1.770 24.238 1.00 97.88 511 GLY A CA 1
ATOM 3553 C C . GLY A 1 511 ? -17.566 -0.487 24.277 1.00 97.88 511 GLY A C 1
ATOM 3554 O O . GLY A 1 511 ? -16.342 -0.563 24.334 1.00 97.88 511 GLY A O 1
ATOM 3555 N N . VAL A 1 512 ? -18.219 0.674 24.254 1.00 98.69 512 VAL A N 1
ATOM 3556 C CA . VAL A 1 512 ? -17.580 1.994 24.309 1.00 98.69 512 VAL A CA 1
ATOM 3557 C C . VAL A 1 512 ? -17.297 2.397 25.754 1.00 98.69 512 VAL A C 1
ATOM 3559 O O . VAL A 1 512 ? -18.159 2.290 26.626 1.00 98.69 512 VAL A O 1
ATOM 3562 N N . THR A 1 513 ? -16.092 2.890 26.015 1.00 98.50 513 THR A N 1
ATOM 3563 C CA . THR A 1 513 ? -15.699 3.486 27.294 1.00 98.50 513 THR A CA 1
ATOM 3564 C C . THR A 1 513 ? -15.075 4.853 27.054 1.00 98.50 513 THR A C 1
ATOM 3566 O O . THR A 1 513 ? -14.158 4.972 26.246 1.00 98.50 513 THR A O 1
ATOM 3569 N N . PHE A 1 514 ? -15.541 5.864 27.778 1.00 98.50 514 PHE A N 1
ATOM 3570 C CA . PHE A 1 514 ? -14.840 7.134 27.931 1.00 98.50 514 PHE A CA 1
ATOM 3571 C C . PHE A 1 514 ? -13.802 6.994 29.046 1.00 98.50 514 PHE A C 1
ATOM 3573 O O . PHE A 1 514 ? -14.099 6.485 30.133 1.00 98.50 514 PHE A O 1
ATOM 3580 N N . ASP A 1 515 ? -12.563 7.386 28.764 1.00 97.31 515 ASP A N 1
ATOM 3581 C CA . ASP A 1 515 ? -11.524 7.473 29.782 1.00 97.31 515 ASP A CA 1
ATOM 3582 C C . ASP A 1 515 ? -11.859 8.586 30.787 1.00 97.31 515 ASP A C 1
ATOM 3584 O O . ASP A 1 515 ? -12.498 9.579 30.468 1.00 97.31 515 ASP A O 1
ATOM 3588 N N . THR A 1 516 ? -11.368 8.453 32.014 1.00 92.94 516 THR A N 1
ATOM 3589 C CA . THR A 1 516 ? -11.669 9.330 33.159 1.00 92.94 516 THR A CA 1
ATOM 3590 C C . THR A 1 516 ? -11.286 10.800 32.989 1.00 92.94 516 THR A C 1
ATOM 3592 O O . THR A 1 516 ? -11.644 11.624 33.826 1.00 92.94 516 THR A O 1
ATOM 3595 N N . THR A 1 517 ? -10.490 11.125 31.974 1.00 91.31 517 THR A N 1
ATOM 3596 C CA . THR A 1 517 ? -10.095 12.500 31.644 1.00 91.31 517 THR A CA 1
ATOM 3597 C C . THR A 1 517 ? -10.488 12.881 30.222 1.00 91.31 517 THR A C 1
ATOM 3599 O O . THR A 1 517 ? -9.910 13.822 29.670 1.00 91.31 517 THR A O 1
ATOM 3602 N N . ALA A 1 518 ? -11.372 12.107 29.594 1.00 95.25 518 ALA A N 1
ATOM 3603 C CA . ALA A 1 518 ? -11.868 12.427 28.274 1.00 95.25 518 ALA A CA 1
ATOM 3604 C C . ALA A 1 518 ? -12.686 13.730 28.312 1.00 95.25 518 ALA A C 1
ATOM 3606 O O . ALA A 1 518 ? -13.259 14.129 29.324 1.00 95.25 518 ALA A O 1
ATOM 3607 N N . ALA A 1 519 ? -12.638 14.437 27.194 1.00 96.12 519 ALA A N 1
ATOM 3608 C CA . ALA A 1 519 ? -13.639 15.399 26.772 1.00 96.12 519 ALA A CA 1
ATOM 3609 C C . ALA A 1 519 ? -14.091 14.913 25.393 1.00 96.12 519 ALA A C 1
ATOM 3611 O O . ALA A 1 519 ? -13.776 15.529 24.374 1.00 96.12 519 ALA A O 1
ATOM 3612 N N . GLY A 1 520 ? -14.616 13.688 25.381 1.00 96.81 520 GLY A N 1
ATOM 3613 C CA . GLY A 1 520 ? -14.744 12.879 24.181 1.00 96.81 520 GLY A CA 1
ATOM 3614 C C . GLY A 1 520 ? -16.127 12.945 23.553 1.00 96.81 520 GLY A C 1
ATOM 3615 O O . GLY A 1 520 ? -17.110 13.310 24.199 1.00 96.81 520 GLY A O 1
ATOM 3616 N N . HIS A 1 521 ? -16.203 12.484 22.308 1.00 97.62 521 HIS A N 1
ATOM 3617 C CA . HIS A 1 521 ? -17.440 12.448 21.533 1.00 97.62 521 HIS A CA 1
ATOM 3618 C C . HIS A 1 521 ? -17.741 11.022 21.059 1.00 97.62 521 HIS A C 1
ATOM 3620 O O . HIS A 1 521 ? -16.908 10.383 20.413 1.00 97.62 521 HIS A O 1
ATOM 3626 N N . LEU A 1 522 ? -18.941 10.520 21.351 1.00 98.50 522 LEU A N 1
ATOM 3627 C CA . LEU A 1 522 ? -19.477 9.311 20.719 1.00 98.50 522 LEU A CA 1
ATOM 3628 C C . LEU A 1 522 ? -20.613 9.700 19.777 1.00 98.50 522 LEU A C 1
ATOM 3630 O O . LEU A 1 522 ? -21.626 10.221 20.230 1.00 98.50 522 LEU A O 1
ATOM 3634 N N . ILE A 1 523 ? -20.484 9.384 18.494 1.00 98.12 523 ILE A N 1
ATOM 3635 C CA . ILE A 1 523 ? -21.505 9.648 17.480 1.00 98.12 523 ILE A CA 1
ATOM 3636 C C . ILE A 1 523 ? -22.101 8.319 17.014 1.00 98.12 523 ILE A C 1
ATOM 3638 O O . ILE A 1 523 ? -21.381 7.395 16.630 1.00 98.12 523 ILE A O 1
ATOM 3642 N N . LEU A 1 524 ? -23.429 8.213 17.078 1.00 98.06 524 LEU A N 1
ATOM 3643 C CA . LEU A 1 524 ? -24.189 7.045 16.641 1.00 98.06 524 LEU A CA 1
ATOM 3644 C C . LEU A 1 524 ? -25.146 7.443 15.517 1.00 98.06 524 LEU A C 1
ATOM 3646 O O . LEU A 1 524 ? -26.243 7.948 15.786 1.00 98.06 524 LEU A O 1
ATOM 3650 N N . ASP A 1 525 ? -24.764 7.170 14.269 1.00 96.81 525 ASP A N 1
ATOM 3651 C CA . ASP A 1 525 ? -25.630 7.468 13.125 1.00 96.81 525 ASP A CA 1
ATOM 3652 C C . ASP A 1 525 ? -26.796 6.481 13.032 1.00 96.81 525 ASP A C 1
ATOM 3654 O O . ASP A 1 525 ? -27.938 6.870 12.772 1.00 96.81 525 ASP A O 1
ATOM 3658 N N . ASP A 1 526 ? -26.518 5.206 13.321 1.00 96.12 526 ASP A N 1
ATOM 3659 C CA . ASP A 1 526 ? -27.512 4.137 13.424 1.00 96.12 526 ASP A CA 1
ATOM 3660 C C . ASP A 1 526 ? -27.756 3.720 14.884 1.00 96.12 526 ASP A C 1
ATOM 3662 O O . ASP A 1 526 ? -27.648 2.554 15.281 1.00 96.12 526 ASP A O 1
ATOM 3666 N N . ALA A 1 527 ? -28.115 4.698 15.719 1.00 96.50 527 ALA A N 1
ATOM 3667 C CA . ALA A 1 527 ? -28.385 4.491 17.144 1.00 96.50 527 ALA A CA 1
ATOM 3668 C C . ALA A 1 527 ? -29.506 3.468 17.434 1.00 96.50 527 ALA A C 1
ATOM 3670 O O . ALA A 1 527 ? -29.610 2.963 18.553 1.00 96.50 527 ALA A O 1
ATOM 3671 N N . PHE A 1 528 ? -30.352 3.145 16.448 1.00 96.25 528 PHE A N 1
ATOM 3672 C CA . PHE A 1 528 ? -31.421 2.148 16.581 1.00 96.25 528 PHE A CA 1
ATOM 3673 C C . PHE A 1 528 ? -30.912 0.705 16.494 1.00 96.25 528 PHE A C 1
ATOM 3675 O O . PHE A 1 528 ? -31.568 -0.197 17.022 1.00 96.25 528 PHE A O 1
ATOM 3682 N N . HIS A 1 529 ? -29.756 0.491 15.860 1.00 97.19 529 HIS A N 1
ATOM 3683 C CA . HIS A 1 529 ? -29.085 -0.806 15.764 1.00 97.19 529 HIS A CA 1
ATOM 3684 C C . HIS A 1 529 ? -27.782 -0.864 16.574 1.00 97.19 529 HIS A C 1
ATOM 3686 O O . HIS A 1 529 ? -27.065 -1.862 16.513 1.00 97.19 529 HIS A O 1
ATOM 3692 N N . PHE A 1 530 ? -27.493 0.157 17.386 1.00 97.81 530 PHE A N 1
ATOM 3693 C CA . PHE A 1 530 ? -26.454 0.067 18.403 1.00 97.81 530 PHE A CA 1
ATOM 3694 C C . PHE A 1 530 ? -26.875 -0.927 19.496 1.00 97.81 530 PHE A C 1
ATOM 3696 O O . PHE A 1 530 ? -27.819 -0.690 20.250 1.00 97.81 530 PHE A O 1
ATOM 3703 N N . SER A 1 531 ? -26.172 -2.055 19.587 1.00 96.81 531 SER A N 1
ATOM 3704 C CA . SER A 1 531 ? -26.423 -3.103 20.589 1.00 96.81 531 SER A CA 1
ATOM 3705 C C . SER A 1 531 ? -25.323 -3.208 21.645 1.00 96.81 531 SER A C 1
ATOM 3707 O O . SER A 1 531 ? -25.366 -4.106 22.488 1.00 96.81 531 SER A O 1
ATOM 3709 N N . GLY A 1 532 ? -24.319 -2.334 21.562 1.00 96.62 532 GLY A N 1
ATOM 3710 C CA . GLY A 1 532 ? -23.209 -2.260 22.497 1.00 96.62 532 GLY A CA 1
ATOM 3711 C C . GLY A 1 532 ? -23.580 -1.630 23.840 1.00 96.62 532 GLY A C 1
ATOM 3712 O O . GLY A 1 532 ? -24.748 -1.454 24.199 1.00 96.62 532 GLY A O 1
ATOM 3713 N N . THR A 1 533 ? -22.550 -1.270 24.597 1.00 97.50 533 THR A N 1
ATOM 3714 C CA . THR A 1 533 ? -22.683 -0.561 25.876 1.00 97.50 533 THR A CA 1
ATOM 3715 C C . THR A 1 533 ? -21.822 0.687 25.878 1.00 97.50 533 THR A C 1
ATOM 3717 O O . THR A 1 533 ? -20.780 0.684 25.238 1.00 97.50 533 THR A O 1
ATOM 3720 N N . VAL A 1 534 ? -22.195 1.702 26.653 1.00 98.44 534 VAL A N 1
ATOM 3721 C CA . VAL A 1 534 ? -21.391 2.915 26.850 1.00 98.44 534 VAL A CA 1
ATOM 3722 C C . VAL A 1 534 ? -21.089 3.091 28.337 1.00 98.44 534 VAL A C 1
ATOM 3724 O O . VAL A 1 534 ? -21.994 3.037 29.165 1.00 98.44 534 VAL A O 1
ATOM 3727 N N . GLY A 1 535 ? -19.829 3.279 28.709 1.00 97.38 535 GLY A N 1
ATOM 3728 C CA . GLY A 1 535 ? -19.413 3.504 30.094 1.00 97.38 535 GLY A CA 1
ATOM 3729 C C . GLY A 1 535 ? -18.477 4.697 30.237 1.00 97.38 535 GLY A C 1
ATOM 3730 O O . GLY A 1 535 ? -17.891 5.147 29.260 1.00 97.38 535 GLY A O 1
ATOM 3731 N N . GLY A 1 536 ? -18.319 5.186 31.466 1.00 96.06 536 GLY A N 1
ATOM 3732 C CA . GLY A 1 536 ? -17.325 6.214 31.796 1.00 96.06 536 GLY A CA 1
ATOM 3733 C C . GLY A 1 536 ? -17.740 7.659 31.519 1.00 96.06 536 GLY A C 1
ATOM 3734 O O . GLY A 1 536 ? -16.940 8.539 31.789 1.00 96.06 536 GLY A O 1
ATOM 3735 N N . VAL A 1 537 ? -18.970 7.899 31.051 1.00 96.56 537 VAL A N 1
ATOM 3736 C CA . VAL A 1 537 ? -19.467 9.239 30.692 1.00 96.56 537 VAL A CA 1
ATOM 3737 C C . VAL A 1 537 ? -19.382 10.193 31.888 1.00 96.56 537 VAL A C 1
ATOM 3739 O O . VAL A 1 537 ? -19.951 9.911 32.950 1.00 96.56 537 VAL A O 1
ATOM 3742 N N . ASP A 1 538 ? -18.722 11.334 31.711 1.00 93.75 538 ASP A N 1
ATOM 3743 C CA . ASP A 1 538 ? -18.648 12.402 32.704 1.00 93.75 538 ASP A CA 1
ATOM 3744 C C . ASP A 1 538 ? -19.199 13.751 32.197 1.00 93.75 538 ASP A C 1
ATOM 3746 O O . ASP A 1 538 ? -19.977 13.810 31.247 1.00 93.75 538 ASP A O 1
ATOM 3750 N N . GLY A 1 539 ? -18.903 14.839 32.917 1.00 93.62 539 GLY A N 1
ATOM 3751 C CA . GLY A 1 539 ? -19.405 16.178 32.598 1.00 93.62 539 GLY A CA 1
ATOM 3752 C C . GLY A 1 539 ? -18.804 16.840 31.354 1.00 93.62 539 GLY A C 1
ATOM 3753 O O . GLY A 1 539 ? -19.288 17.898 30.947 1.00 93.62 539 GLY A O 1
ATOM 3754 N N . ASN A 1 540 ? -17.742 16.267 30.791 1.00 94.44 540 ASN A N 1
ATOM 3755 C CA . ASN A 1 540 ? -17.027 16.785 29.628 1.00 94.44 540 ASN A CA 1
ATOM 3756 C C . ASN A 1 540 ? -17.290 15.974 28.357 1.00 94.44 540 ASN A C 1
ATOM 3758 O O . ASN A 1 540 ? -16.859 16.405 27.290 1.00 94.44 540 ASN A O 1
ATOM 3762 N N . ASP A 1 541 ? -17.973 14.839 28.474 1.00 96.81 541 ASP A N 1
ATOM 3763 C CA . ASP A 1 541 ? -18.277 13.954 27.358 1.00 96.81 541 ASP A CA 1
ATOM 3764 C C . ASP A 1 541 ? -19.657 14.246 26.765 1.00 96.81 541 ASP A C 1
ATOM 3766 O O . ASP A 1 541 ? -20.573 14.747 27.438 1.00 96.81 541 ASP A O 1
ATOM 3770 N N . ASP A 1 542 ? -19.837 13.851 25.509 1.00 96.31 542 ASP A N 1
ATOM 3771 C CA . ASP A 1 542 ? -21.147 13.830 24.879 1.00 96.31 542 ASP A CA 1
ATOM 3772 C C . ASP A 1 542 ? -21.390 12.606 23.993 1.00 96.31 542 ASP A C 1
ATOM 3774 O O . ASP A 1 542 ? -20.481 11.931 23.502 1.00 96.31 542 ASP A O 1
ATOM 3778 N N . ILE A 1 543 ? -22.679 12.294 23.856 1.00 97.81 543 ILE A N 1
ATOM 3779 C CA . ILE A 1 543 ? -23.186 11.233 22.994 1.00 97.81 543 ILE A CA 1
ATOM 3780 C C . ILE A 1 543 ? -24.157 11.871 22.004 1.00 97.81 543 ILE A C 1
ATOM 3782 O O . ILE A 1 543 ? -25.223 12.351 22.397 1.00 97.81 543 ILE A O 1
ATOM 3786 N N . ASP A 1 544 ? -23.807 11.867 20.726 1.00 97.19 544 ASP A N 1
ATOM 3787 C CA . ASP A 1 544 ? -24.656 12.342 19.642 1.00 97.19 544 ASP A CA 1
ATOM 3788 C C . ASP A 1 544 ? -25.485 11.190 19.065 1.00 97.19 544 ASP A C 1
ATOM 3790 O O . ASP A 1 544 ? -24.959 10.185 18.581 1.00 97.19 544 ASP A O 1
ATOM 3794 N N . ILE A 1 545 ? -26.806 11.337 19.140 1.00 97.38 545 ILE A N 1
ATOM 3795 C CA . ILE A 1 545 ? -27.781 10.372 18.645 1.00 97.38 545 ILE A CA 1
ATOM 3796 C C . ILE A 1 545 ? -28.377 10.916 17.350 1.00 97.38 545 ILE A C 1
ATOM 3798 O O . ILE A 1 545 ? -29.284 11.760 17.380 1.00 97.38 545 ILE A O 1
ATOM 3802 N N . LYS A 1 546 ? -27.926 10.415 16.196 1.00 95.38 546 LYS A N 1
ATOM 3803 C CA . LYS A 1 546 ? -28.582 10.763 14.931 1.00 95.38 546 LYS A CA 1
ATOM 3804 C C . LYS A 1 546 ? -29.895 10.005 14.766 1.00 95.38 546 LYS A C 1
ATOM 3806 O O . LYS A 1 546 ? -30.193 9.023 15.445 1.00 95.38 546 LYS A O 1
ATOM 3811 N N . GLY A 1 547 ? -30.735 10.516 13.866 1.00 91.06 547 GLY A N 1
ATOM 3812 C CA . GLY A 1 547 ? -32.037 9.922 13.556 1.00 91.06 547 GLY A CA 1
ATOM 3813 C C . GLY A 1 547 ? -33.129 10.192 14.597 1.00 91.06 547 GLY A C 1
ATOM 3814 O O . GLY A 1 547 ? -34.293 9.902 14.331 1.00 91.06 547 GLY A O 1
ATOM 3815 N N . VAL A 1 548 ? -32.792 10.797 15.741 1.00 94.38 548 VAL A N 1
ATOM 3816 C CA . VAL A 1 548 ? -33.752 11.373 16.691 1.00 94.38 548 VAL A CA 1
ATOM 3817 C C . VAL A 1 548 ? -33.630 12.893 16.630 1.00 94.38 548 VAL A C 1
ATOM 3819 O O . VAL A 1 548 ? -32.642 13.459 17.093 1.00 94.38 548 VAL A O 1
ATOM 3822 N N . SER A 1 549 ? -34.616 13.572 16.043 1.00 93.50 549 SER A N 1
ATOM 3823 C CA . SER A 1 549 ? -34.526 15.019 15.821 1.00 93.50 549 SER A CA 1
ATOM 3824 C C . SER A 1 549 ? -34.682 15.816 17.119 1.00 93.50 549 SER A C 1
ATOM 3826 O O . SER A 1 549 ? -35.603 15.565 17.901 1.00 93.50 549 SER A O 1
ATOM 3828 N N . PHE A 1 550 ? -33.856 16.847 17.309 1.00 94.62 550 PHE A N 1
ATOM 3829 C CA . PHE A 1 550 ? -34.026 17.805 18.400 1.00 94.62 550 PHE A CA 1
ATOM 3830 C C . PHE A 1 550 ? -35.204 18.771 18.160 1.00 94.62 550 PHE A C 1
ATOM 3832 O O . PHE A 1 550 ? -35.315 19.424 17.119 1.00 94.62 550 PHE A O 1
ATOM 3839 N N . GLY A 1 551 ? -36.085 18.919 19.150 1.00 91.88 551 GLY A N 1
ATOM 3840 C CA . GLY A 1 551 ? -37.228 19.824 19.100 1.00 91.88 551 GLY A CA 1
ATOM 3841 C C . GLY A 1 551 ? -38.133 19.734 20.329 1.00 91.88 551 GLY A C 1
ATOM 3842 O O . GLY A 1 551 ? -37.818 19.106 21.330 1.00 91.88 551 GLY A O 1
ATOM 3843 N N . ALA A 1 552 ? -39.309 20.363 20.254 1.00 87.44 552 ALA A N 1
ATOM 3844 C CA . ALA A 1 552 ? -40.233 20.456 21.392 1.00 87.44 552 ALA A CA 1
ATOM 3845 C C . ALA A 1 552 ? -40.817 19.106 21.868 1.00 87.44 552 ALA A C 1
ATOM 3847 O O . ALA A 1 552 ? -41.432 19.060 22.931 1.00 87.44 552 ALA A O 1
ATOM 3848 N N . GLY A 1 553 ? -40.689 18.044 21.065 1.00 88.19 553 GLY A N 1
ATOM 3849 C CA . GLY A 1 553 ? -41.118 16.682 21.402 1.00 88.19 553 GLY A CA 1
ATOM 3850 C C . GLY A 1 553 ? -39.984 15.770 21.869 1.00 88.19 553 GLY A C 1
ATOM 3851 O O . GLY A 1 553 ? -40.255 14.620 22.204 1.00 88.19 553 GLY A O 1
ATOM 3852 N N . THR A 1 554 ? -38.743 16.262 21.878 1.00 95.31 554 THR A N 1
ATOM 3853 C CA . THR A 1 554 ? -37.574 15.475 22.264 1.00 95.31 554 THR A CA 1
ATOM 3854 C C . THR A 1 554 ? -37.543 15.293 23.772 1.00 95.31 554 THR A C 1
ATOM 3856 O O . THR A 1 554 ? -37.737 16.244 24.525 1.00 95.31 554 THR A O 1
ATOM 3859 N N . THR A 1 555 ? -37.318 14.063 24.217 1.00 95.62 555 THR A N 1
ATOM 3860 C CA . THR A 1 555 ? -37.167 13.730 25.633 1.00 95.62 555 THR A CA 1
ATOM 3861 C C . THR A 1 555 ? -36.006 12.772 25.827 1.00 95.62 555 THR A C 1
ATOM 3863 O O . THR A 1 555 ? -35.875 11.805 25.071 1.00 95.62 555 THR A O 1
ATOM 3866 N N . VAL A 1 556 ? -35.231 13.006 26.884 1.00 97.00 556 VAL A N 1
ATOM 3867 C CA . VAL A 1 556 ? -34.217 12.091 27.408 1.00 97.00 556 VAL A CA 1
ATOM 3868 C C . VAL A 1 556 ? -34.679 11.523 28.750 1.00 97.00 556 VAL A C 1
ATOM 3870 O O . VAL A 1 556 ? -35.287 12.219 29.564 1.00 97.00 556 VAL A O 1
ATOM 3873 N N . SER A 1 557 ? -34.430 10.239 28.987 1.00 96.50 557 SER A N 1
ATOM 3874 C CA . SER A 1 557 ? -34.661 9.619 30.294 1.00 96.50 557 SER A CA 1
ATOM 3875 C C . SER A 1 557 ? -33.671 8.493 30.547 1.00 96.50 557 SER A C 1
ATOM 3877 O O . SER A 1 557 ? -33.289 7.783 29.621 1.00 96.50 557 SER A O 1
ATOM 3879 N N . PHE A 1 558 ? -33.280 8.301 31.804 1.00 97.12 558 PHE A N 1
ATOM 3880 C CA . PHE A 1 558 ? -32.420 7.197 32.212 1.00 97.12 558 PHE A CA 1
ATOM 3881 C C . PHE A 1 558 ? -33.142 6.312 33.227 1.00 97.12 558 PHE A C 1
ATOM 3883 O O . PHE A 1 558 ? -33.659 6.791 34.237 1.00 97.12 558 PHE A O 1
ATOM 3890 N N . THR A 1 559 ? -33.193 5.009 32.943 1.00 96.56 559 THR A N 1
ATOM 3891 C CA . THR A 1 559 ? -33.776 4.005 33.841 1.00 96.56 559 THR A CA 1
ATOM 3892 C C . THR A 1 559 ? -32.689 3.063 34.331 1.00 96.56 559 THR A C 1
ATOM 3894 O O . THR A 1 559 ? -32.135 2.292 33.548 1.00 96.56 559 THR A O 1
ATOM 3897 N N . GLU A 1 560 ? -32.411 3.095 35.632 1.00 95.62 560 GLU A N 1
ATOM 3898 C CA . GLU A 1 560 ? -31.456 2.186 36.267 1.00 95.62 560 GLU A CA 1
ATOM 3899 C C . GLU A 1 560 ? -31.868 0.718 36.110 1.00 95.62 560 GLU A C 1
ATOM 3901 O O . GLU A 1 560 ? -33.043 0.345 36.204 1.00 95.62 560 GLU A O 1
ATOM 3906 N N . ASN A 1 561 ? -30.873 -0.144 35.912 1.00 93.12 561 ASN A N 1
ATOM 3907 C CA . ASN A 1 561 ? -31.073 -1.581 35.923 1.00 93.12 561 ASN A CA 1
ATOM 3908 C C . ASN A 1 561 ? -31.235 -2.104 37.364 1.00 93.12 561 ASN A C 1
ATOM 3910 O O . ASN A 1 561 ? -30.810 -1.488 38.339 1.00 93.12 561 ASN A O 1
ATOM 3914 N N . GLN A 1 562 ? -31.813 -3.300 37.514 1.00 92.50 562 GLN A N 1
ATOM 3915 C CA . GLN A 1 562 ? -32.053 -3.891 38.838 1.00 92.50 562 GLN A CA 1
ATOM 3916 C C . GLN A 1 562 ? -30.759 -4.177 39.627 1.00 92.50 562 GLN A C 1
ATOM 3918 O O . GLN A 1 562 ? -30.798 -4.294 40.852 1.00 92.50 562 GLN A O 1
ATOM 3923 N N . ALA A 1 563 ? -29.625 -4.319 38.937 1.00 90.69 563 ALA A N 1
ATOM 3924 C CA . ALA A 1 563 ? -28.335 -4.613 39.548 1.00 90.69 563 ALA A CA 1
ATOM 3925 C C . ALA A 1 563 ? -27.634 -3.364 40.117 1.00 90.69 563 ALA A C 1
ATOM 3927 O O . ALA A 1 563 ? -26.684 -3.517 40.882 1.00 90.69 563 ALA A O 1
ATOM 3928 N N . GLY A 1 564 ? -28.083 -2.152 39.769 1.00 88.38 564 GLY A N 1
ATOM 3929 C CA . GLY A 1 564 ? -27.441 -0.892 40.159 1.00 88.38 564 GLY A CA 1
ATOM 3930 C C . GLY A 1 564 ? -26.053 -0.684 39.539 1.00 88.38 564 GLY A C 1
ATOM 3931 O O . GLY A 1 564 ? -25.237 0.049 40.099 1.00 88.38 564 GLY A O 1
ATOM 3932 N N . THR A 1 565 ? -25.762 -1.363 38.423 1.00 93.19 565 THR A N 1
ATOM 3933 C CA . THR A 1 565 ? -24.464 -1.320 37.716 1.00 93.19 565 THR A CA 1
ATOM 3934 C C . THR A 1 565 ? -24.522 -0.545 36.397 1.00 93.19 565 THR A C 1
ATOM 3936 O O . THR A 1 565 ? -23.548 -0.533 35.648 1.00 93.19 565 THR A O 1
ATOM 3939 N N . GLY A 1 566 ? -25.676 0.033 36.072 1.00 96.19 566 GLY A N 1
ATOM 3940 C CA . GLY A 1 566 ? -25.959 0.637 34.777 1.00 96.19 566 GLY A CA 1
ATOM 3941 C C . GLY A 1 566 ? -27.445 0.905 34.597 1.00 96.19 566 GLY A C 1
ATOM 3942 O O . GLY A 1 566 ? -28.231 0.801 35.541 1.00 96.19 566 GLY A O 1
ATOM 3943 N N . GLY A 1 567 ? -27.846 1.179 33.363 1.00 97.25 567 GLY A N 1
ATOM 3944 C CA . GLY A 1 567 ? -29.239 1.406 33.001 1.00 97.25 567 GLY A CA 1
ATOM 3945 C C . GLY A 1 567 ? -29.429 1.610 31.506 1.00 97.25 567 GLY A C 1
ATOM 3946 O O . GLY A 1 567 ? -28.506 1.414 30.718 1.00 97.25 567 GLY A O 1
ATOM 3947 N N . THR A 1 568 ? -30.635 1.999 31.116 1.00 97.81 568 THR A N 1
ATOM 3948 C CA . THR A 1 568 ? -30.968 2.332 29.729 1.00 97.81 568 THR A CA 1
ATOM 3949 C C . THR A 1 568 ? -31.245 3.823 29.623 1.00 97.81 568 THR A C 1
ATOM 3951 O O . THR A 1 568 ? -32.182 4.327 30.247 1.00 97.81 568 THR A O 1
ATOM 3954 N N . LEU A 1 569 ? -30.436 4.514 28.824 1.00 98.31 569 LEU A N 1
ATOM 3955 C CA . LEU A 1 569 ? -30.693 5.868 28.355 1.00 98.31 569 LEU A CA 1
ATOM 3956 C C . LEU A 1 569 ? -31.639 5.785 27.153 1.00 98.31 569 LEU A C 1
ATOM 3958 O O . LEU A 1 569 ? -31.322 5.158 26.147 1.00 98.31 569 LEU A O 1
ATOM 3962 N N . THR A 1 570 ? -32.814 6.388 27.271 1.00 98.06 570 THR A N 1
ATOM 3963 C CA . THR A 1 570 ? -33.836 6.431 26.221 1.00 98.06 570 THR A CA 1
ATOM 3964 C C . THR A 1 570 ? -33.934 7.854 25.689 1.00 98.06 570 THR A C 1
ATOM 3966 O O . THR A 1 570 ? -34.237 8.771 26.456 1.00 98.06 570 THR A O 1
ATOM 3969 N N . VAL A 1 571 ? -33.720 8.029 24.384 1.00 97.75 571 VAL A N 1
ATOM 3970 C CA . VAL A 1 571 ? -33.852 9.314 23.681 1.00 97.75 571 VAL A CA 1
ATOM 3971 C C . VAL A 1 571 ? -34.934 9.170 22.620 1.00 97.75 571 VAL A C 1
ATOM 3973 O O . VAL A 1 571 ? -34.904 8.232 21.824 1.00 97.75 571 VAL A O 1
ATOM 3976 N N . THR A 1 572 ? -35.925 10.061 22.608 1.00 96.81 572 THR A N 1
ATOM 3977 C CA . THR A 1 572 ? -37.022 9.999 21.632 1.00 96.81 572 THR A CA 1
ATOM 3978 C C . THR A 1 572 ? -37.520 11.375 21.232 1.00 96.81 572 THR A C 1
ATOM 3980 O O . THR A 1 572 ? -37.582 12.259 22.074 1.00 96.81 572 THR A O 1
ATOM 3983 N N . ASP A 1 573 ? -37.919 11.534 19.971 1.00 95.00 573 ASP A N 1
ATOM 3984 C CA . ASP A 1 573 ? -38.609 12.716 19.426 1.00 95.00 573 ASP A CA 1
ATOM 3985 C C . ASP A 1 573 ? -40.142 12.512 19.338 1.00 95.00 573 ASP A C 1
ATOM 3987 O O . ASP A 1 573 ? -40.872 13.333 18.777 1.00 95.00 573 ASP A O 1
ATOM 3991 N N . GLY A 1 574 ? -40.636 11.390 19.879 1.00 93.88 574 GLY A N 1
ATOM 3992 C CA . GLY A 1 574 ? -42.025 10.937 19.806 1.00 93.88 574 GLY A CA 1
ATOM 3993 C C . GLY A 1 574 ? -42.365 10.087 18.573 1.00 93.88 574 GLY A C 1
ATOM 3994 O O . GLY A 1 574 ? -43.401 9.419 18.580 1.00 93.88 574 GLY A O 1
ATOM 3995 N N . ALA A 1 575 ? -41.516 10.076 17.542 1.00 94.25 575 ALA A N 1
ATOM 3996 C CA . ALA A 1 575 ? -41.646 9.230 16.353 1.00 94.25 575 ALA A CA 1
ATOM 3997 C C . ALA A 1 575 ? -40.593 8.111 16.324 1.00 94.25 575 ALA A C 1
ATOM 3999 O O . ALA A 1 575 ? -40.911 6.970 15.988 1.00 94.25 575 ALA A O 1
ATOM 4000 N N . HIS A 1 576 ? -39.369 8.433 16.725 1.00 95.31 576 HIS A N 1
ATOM 4001 C CA . HIS A 1 576 ? -38.215 7.553 16.785 1.00 95.31 576 HIS A CA 1
ATOM 4002 C C . HIS A 1 576 ? -37.702 7.473 18.223 1.00 95.31 576 HIS A C 1
ATOM 4004 O O . HIS A 1 576 ? -37.786 8.443 18.982 1.00 95.31 576 HIS A O 1
ATOM 4010 N N . THR A 1 577 ? -37.183 6.312 18.619 1.00 96.81 577 THR A N 1
ATOM 4011 C CA . THR A 1 577 ? -36.676 6.072 19.975 1.00 96.81 577 THR A CA 1
ATOM 4012 C C . THR A 1 577 ? -35.395 5.251 19.917 1.00 96.81 577 THR A C 1
ATOM 4014 O O . THR A 1 577 ? -35.428 4.106 19.469 1.00 96.81 577 THR A O 1
ATOM 4017 N N . ALA A 1 578 ? -34.294 5.815 20.408 1.00 97.81 578 ALA A N 1
ATOM 4018 C CA . ALA A 1 578 ? -33.029 5.117 20.612 1.00 97.81 578 ALA A CA 1
ATOM 4019 C C . ALA A 1 578 ? -32.894 4.691 22.082 1.00 97.81 578 ALA A C 1
ATOM 4021 O O . ALA A 1 578 ? -33.285 5.431 22.989 1.00 97.81 578 ALA A O 1
ATOM 4022 N N . ASN A 1 579 ? -32.348 3.494 22.314 1.00 98.06 579 ASN A N 1
ATOM 4023 C CA . ASN A 1 579 ? -32.121 2.944 23.649 1.00 98.06 579 ASN A CA 1
ATOM 4024 C C . ASN A 1 579 ? -30.653 2.548 23.784 1.00 98.06 579 ASN A C 1
ATOM 4026 O O . ASN A 1 579 ? -30.230 1.558 23.195 1.00 98.06 579 ASN A O 1
ATOM 4030 N N . ILE A 1 580 ? -29.898 3.293 24.585 1.00 98.38 580 ILE A N 1
ATOM 4031 C CA . ILE A 1 580 ? -28.467 3.075 24.785 1.00 98.38 580 ILE A CA 1
ATOM 4032 C C . ILE A 1 580 ? -28.244 2.462 26.164 1.00 98.38 580 ILE A C 1
ATOM 4034 O O . ILE A 1 580 ? -28.730 2.971 27.178 1.00 98.38 580 ILE A O 1
ATOM 4038 N N . VAL A 1 581 ? -27.520 1.346 26.219 1.00 97.94 581 VAL A N 1
ATOM 4039 C CA . VAL A 1 581 ? -27.171 0.703 27.488 1.00 97.94 581 VAL A CA 1
ATOM 4040 C C . VAL A 1 581 ? -25.966 1.417 28.084 1.00 97.94 581 VAL A C 1
ATOM 4042 O O . VAL A 1 581 ? -24.877 1.361 27.520 1.00 97.94 581 VAL A O 1
ATOM 4045 N N . LEU A 1 582 ? -26.151 2.049 29.243 1.00 98.19 582 LEU A N 1
ATOM 4046 C CA . LEU A 1 582 ? -25.063 2.676 29.985 1.00 98.19 582 LEU A CA 1
ATOM 4047 C C . LEU A 1 582 ? -24.557 1.765 31.106 1.00 98.19 582 LEU A C 1
ATOM 4049 O O . LEU A 1 582 ? -25.349 1.159 31.834 1.00 98.19 582 LEU A O 1
ATOM 4053 N N . LEU A 1 583 ? -23.240 1.714 31.283 1.00 96.69 583 LEU A N 1
ATOM 4054 C CA . LEU A 1 583 ? -22.551 1.083 32.408 1.00 96.69 583 LEU A CA 1
ATOM 4055 C C . LEU A 1 583 ? -22.068 2.164 33.376 1.00 96.69 583 LEU A C 1
ATOM 4057 O O . LEU A 1 583 ? -21.487 3.162 32.955 1.00 96.69 583 LEU A O 1
ATOM 4061 N N . GLY A 1 584 ? -22.294 1.960 34.673 1.00 93.56 584 GLY A N 1
ATOM 4062 C CA . GLY A 1 584 ? -21.980 2.936 35.721 1.00 93.56 584 GLY A CA 1
ATOM 4063 C C . GLY A 1 584 ? -23.210 3.414 36.491 1.00 93.56 584 GLY A C 1
ATOM 4064 O O . GLY A 1 584 ? -24.326 2.947 36.271 1.00 93.56 584 GLY A O 1
ATOM 4065 N N . GLN A 1 585 ? -22.991 4.320 37.440 1.00 91.38 585 GLN A N 1
ATOM 4066 C CA . GLN A 1 585 ? -24.058 4.935 38.22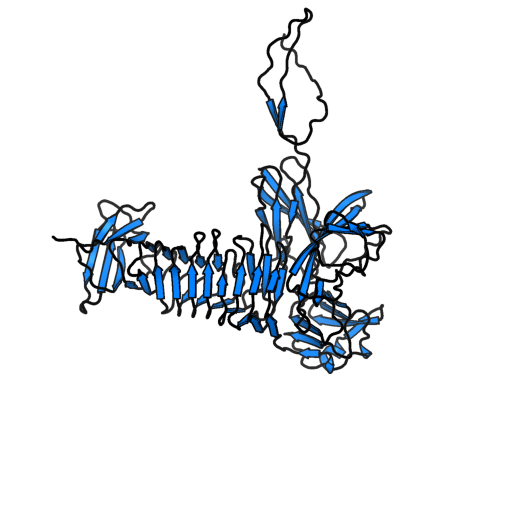9 1.00 91.38 585 GLN A CA 1
ATOM 4067 C C . GLN A 1 585 ? -24.227 6.383 37.786 1.00 91.38 585 GLN A C 1
ATOM 4069 O O . GLN A 1 585 ? -23.273 7.154 37.851 1.00 91.38 585 GLN A O 1
ATOM 4074 N N . TYR A 1 586 ? -25.438 6.731 37.359 1.00 93.19 586 TYR A N 1
ATOM 4075 C CA . TYR A 1 586 ? -25.770 8.052 36.833 1.00 93.19 586 TYR A CA 1
ATOM 4076 C C . TYR A 1 586 ? -27.002 8.596 37.549 1.00 93.19 586 TYR A C 1
ATOM 4078 O O . TYR A 1 586 ? -27.931 7.836 37.821 1.00 93.19 586 TYR A O 1
ATOM 4086 N N . ASP A 1 587 ? -27.033 9.901 37.832 1.00 91.62 587 ASP A N 1
ATOM 4087 C CA . ASP A 1 587 ? -28.270 10.551 38.273 1.00 91.62 587 ASP A CA 1
ATOM 4088 C C . ASP A 1 587 ? -29.261 10.573 37.096 1.00 91.62 587 ASP A C 1
ATOM 4090 O O . ASP A 1 587 ? -28.932 11.131 36.044 1.00 91.62 587 ASP A O 1
ATOM 4094 N N . PRO A 1 588 ? -30.483 10.023 37.239 1.00 89.25 588 PRO A N 1
ATOM 4095 C CA . PRO A 1 588 ? -31.494 10.077 36.188 1.00 89.25 588 PRO A CA 1
ATOM 4096 C C . PRO A 1 588 ? -31.835 11.486 35.682 1.00 89.25 588 PRO A C 1
ATOM 4098 O O . PRO A 1 588 ? -32.326 11.614 34.564 1.00 89.25 588 PRO A O 1
ATOM 4101 N N . ASN A 1 589 ? -31.591 12.529 36.483 1.00 90.62 589 ASN A N 1
ATOM 4102 C CA . ASN A 1 589 ? -31.822 13.931 36.118 1.00 90.62 589 ASN A CA 1
ATOM 4103 C C . ASN A 1 589 ? -30.559 14.643 35.610 1.00 90.62 589 ASN A C 1
ATOM 4105 O O . ASN A 1 589 ? -30.632 15.818 35.265 1.00 90.62 589 ASN A O 1
ATOM 4109 N N . GLY A 1 590 ? -29.407 13.967 35.597 1.00 93.75 590 GLY A N 1
ATOM 4110 C CA . GLY A 1 590 ? -28.146 14.545 35.135 1.00 93.75 590 GLY A CA 1
ATOM 4111 C C . GLY A 1 590 ? -28.034 14.624 33.611 1.00 93.75 590 GLY A C 1
ATOM 4112 O O . GLY A 1 590 ? -27.187 15.353 33.110 1.00 93.75 590 GLY A O 1
ATOM 4113 N N . PHE A 1 591 ? -28.864 13.896 32.861 1.00 96.12 591 PHE A N 1
ATOM 4114 C CA . PHE A 1 591 ? -28.845 13.928 31.397 1.00 96.12 591 PHE A CA 1
ATOM 4115 C C . PHE A 1 591 ? -29.661 15.093 30.839 1.00 96.12 591 PHE A C 1
ATOM 4117 O O . PHE A 1 591 ? -30.778 15.348 31.288 1.00 96.12 591 PHE A O 1
ATOM 4124 N N . ALA A 1 592 ? -29.123 15.748 29.812 1.00 94.69 592 ALA A N 1
ATOM 4125 C CA . ALA A 1 592 ? -29.794 16.831 29.104 1.00 94.69 592 ALA A CA 1
ATOM 4126 C C . ALA A 1 592 ? -29.588 16.730 27.591 1.00 94.69 592 ALA A C 1
ATOM 4128 O O . ALA A 1 592 ? -28.469 16.503 27.122 1.00 94.69 592 ALA A O 1
ATOM 4129 N N . GLU A 1 593 ? -30.664 16.963 26.843 1.00 94.44 593 GLU A N 1
ATOM 4130 C CA . GLU A 1 593 ? -30.666 17.091 25.392 1.00 94.44 593 GLU A CA 1
ATOM 4131 C C . GLU A 1 593 ? -30.268 18.501 24.923 1.00 94.44 593 GLU A C 1
ATOM 4133 O O . GLU A 1 593 ? -30.649 19.521 25.508 1.00 94.44 593 GLU A O 1
ATOM 4138 N N . LYS A 1 594 ? -29.516 18.574 23.824 1.00 93.56 594 LYS A N 1
ATOM 4139 C CA . LYS A 1 594 ? -29.137 19.813 23.138 1.00 93.56 594 LYS A CA 1
ATOM 4140 C C . LYS A 1 594 ? -29.332 19.663 21.632 1.00 93.56 594 LYS A C 1
ATOM 4142 O O . LYS A 1 594 ? -29.270 18.561 21.089 1.00 93.56 594 LYS A O 1
ATOM 4147 N N . ALA A 1 595 ? -29.549 20.798 20.967 1.00 88.38 595 ALA A N 1
ATOM 4148 C CA . ALA A 1 595 ? -29.469 20.858 19.515 1.00 88.38 595 ALA A CA 1
ATOM 4149 C C . ALA A 1 595 ? -28.044 20.498 19.088 1.00 88.38 595 ALA A C 1
ATOM 4151 O O . ALA A 1 595 ? -27.087 21.070 19.618 1.00 88.38 595 ALA A O 1
ATOM 4152 N N . ASP A 1 596 ? -27.921 19.576 18.145 1.00 83.69 596 ASP A N 1
ATOM 4153 C CA . ASP A 1 596 ? -26.661 19.285 17.481 1.00 83.69 596 ASP A CA 1
ATOM 4154 C C . ASP A 1 596 ? -26.430 20.270 16.316 1.00 83.69 596 ASP A C 1
ATOM 4156 O O . ASP A 1 596 ? -27.208 21.201 16.069 1.00 83.69 596 ASP A O 1
ATOM 4160 N N . THR A 1 597 ? -25.318 20.101 15.603 1.00 77.62 597 THR A N 1
ATOM 4161 C CA . THR A 1 597 ? -25.009 20.869 14.385 1.00 77.62 597 THR A CA 1
ATOM 4162 C C . THR A 1 597 ? -25.637 20.261 13.125 1.00 77.62 597 THR A C 1
ATOM 4164 O O . THR A 1 597 ? -25.525 20.853 12.049 1.00 77.62 597 THR A O 1
ATOM 4167 N N . THR A 1 598 ? -26.305 19.108 13.244 1.00 79.94 598 THR A N 1
ATOM 4168 C CA . THR A 1 598 ? -26.892 18.346 12.136 1.00 79.94 598 THR A CA 1
ATOM 4169 C C . THR A 1 598 ? -28.370 17.996 12.397 1.00 79.94 598 THR A C 1
ATOM 4171 O O . THR A 1 598 ? -29.133 18.866 12.802 1.00 79.94 598 THR A O 1
ATOM 4174 N N . ASN A 1 599 ? -28.828 16.786 12.050 1.00 74.81 599 ASN A N 1
ATOM 4175 C CA . ASN A 1 599 ? -30.216 16.338 12.213 1.00 74.81 599 ASN A CA 1
ATOM 4176 C C . ASN A 1 599 ? -30.316 15.225 13.275 1.00 74.81 599 ASN A C 1
ATOM 4178 O O . ASN A 1 599 ? -30.802 14.127 12.986 1.00 74.81 599 ASN A O 1
ATOM 4182 N N . GLY A 1 600 ? -29.823 15.507 14.482 1.00 91.31 600 GLY A N 1
ATOM 4183 C CA . GLY A 1 600 ? -29.766 14.579 15.611 1.00 91.31 600 GLY A CA 1
ATOM 4184 C C . GLY A 1 600 ? -30.127 15.236 16.943 1.00 91.31 600 GLY A C 1
ATOM 4185 O O . GLY A 1 600 ? -30.754 16.299 16.995 1.00 91.31 600 GLY A O 1
ATOM 4186 N N . THR A 1 601 ? -29.765 14.562 18.031 1.00 96.00 601 THR A N 1
ATOM 4187 C CA . THR A 1 601 ? -29.894 15.061 19.401 1.00 96.00 601 THR A CA 1
ATOM 4188 C C . THR A 1 601 ? -28.605 14.770 20.157 1.00 96.00 601 THR A C 1
ATOM 4190 O O . THR A 1 601 ? -28.257 13.609 20.367 1.00 96.00 601 THR A O 1
ATOM 4193 N N . LEU A 1 602 ? -27.945 15.825 20.632 1.00 97.00 602 LEU A N 1
ATOM 4194 C CA . LEU A 1 602 ? -26.744 15.712 21.453 1.00 97.00 602 LEU A CA 1
ATOM 4195 C C . LEU A 1 602 ? -27.124 15.518 22.923 1.00 97.00 602 LEU A C 1
ATOM 4197 O O . LEU A 1 602 ? -27.911 16.299 23.466 1.00 97.00 602 LEU A O 1
ATOM 4201 N N . ILE A 1 603 ? -26.549 14.515 23.579 1.00 97.31 603 ILE A N 1
ATOM 4202 C CA . ILE A 1 603 ? -26.760 14.228 24.998 1.00 97.31 603 ILE A CA 1
ATOM 4203 C C . ILE A 1 603 ? -25.510 14.589 25.789 1.00 97.31 603 ILE A C 1
ATOM 4205 O O . ILE A 1 603 ? -24.415 14.125 25.489 1.00 97.31 603 ILE A O 1
ATOM 4209 N N . THR A 1 604 ? -25.704 15.380 26.843 1.00 95.38 604 THR A N 1
ATOM 4210 C CA . THR A 1 604 ? -24.665 15.707 27.831 1.00 95.38 604 THR A CA 1
ATOM 4211 C C . THR A 1 604 ? -25.070 15.221 29.215 1.00 95.38 604 THR A C 1
ATOM 4213 O O . THR A 1 604 ? -26.266 15.061 29.483 1.00 95.38 604 THR A O 1
ATOM 4216 N N . TYR A 1 605 ? -24.092 15.013 30.094 1.00 95.00 605 TYR A N 1
ATOM 4217 C CA . TYR A 1 605 ? -24.312 14.600 31.477 1.00 95.00 605 TYR A CA 1
ATOM 4218 C C . TYR A 1 605 ? -23.766 15.649 32.457 1.00 95.00 605 TYR A C 1
ATOM 4220 O O . TYR A 1 605 ? -22.706 16.216 32.234 1.00 95.00 605 TYR A O 1
ATOM 4228 N N . ASP A 1 606 ? -24.480 15.931 33.546 1.00 91.38 606 ASP A N 1
ATOM 4229 C CA . ASP A 1 606 ? -23.992 16.731 34.673 1.00 91.38 606 ASP A CA 1
ATOM 4230 C C . ASP A 1 606 ? -24.039 15.895 35.966 1.00 91.38 606 ASP A C 1
ATOM 4232 O O . ASP A 1 606 ? -25.121 15.678 36.527 1.00 91.38 606 ASP A O 1
ATOM 4236 N N . PRO A 1 607 ? -22.882 15.448 36.494 1.00 80.56 607 PRO A N 1
ATOM 4237 C CA . PRO A 1 607 ? -22.830 14.656 37.721 1.00 80.56 607 PRO A CA 1
ATOM 4238 C C . PRO A 1 607 ? -23.159 15.458 38.992 1.00 80.56 607 PRO A C 1
ATOM 4240 O O . PRO A 1 607 ? -23.287 14.870 40.066 1.00 80.56 607 PRO A O 1
ATOM 4243 N N . HIS A 1 608 ? -23.273 16.789 38.908 1.00 75.19 608 HIS A N 1
ATOM 4244 C CA . HIS A 1 608 ? -23.515 17.679 40.047 1.00 75.19 608 HIS A CA 1
ATOM 4245 C C . HIS A 1 608 ? -24.951 18.201 40.114 1.00 75.19 608 HIS A C 1
ATOM 4247 O O . HIS A 1 608 ? -25.199 19.179 40.827 1.00 75.19 608 HIS A O 1
ATOM 4253 N N . HIS A 1 609 ? -25.899 17.572 39.416 1.00 60.19 609 HIS A N 1
ATOM 4254 C CA . HIS A 1 609 ? -27.297 17.983 39.459 1.00 60.19 609 HIS A CA 1
ATOM 4255 C C . HIS A 1 609 ? -27.896 17.781 40.870 1.00 60.19 609 HIS A C 1
ATOM 4257 O O . HIS A 1 609 ? -28.451 16.742 41.211 1.00 60.19 609 HIS A O 1
ATOM 4263 N N . ILE A 1 610 ? -27.771 18.795 41.733 1.00 43.34 610 ILE A N 1
ATOM 4264 C CA . ILE A 1 610 ? -28.462 18.858 43.024 1.00 43.34 610 ILE A CA 1
ATOM 4265 C C . ILE A 1 610 ? -29.856 19.433 42.759 1.00 43.34 610 ILE A C 1
ATOM 4267 O O . ILE A 1 610 ? -29.976 20.590 42.356 1.00 43.34 610 ILE A O 1
ATOM 4271 N N . ALA A 1 611 ? -30.873 18.599 42.985 1.00 41.16 611 ALA A N 1
ATOM 4272 C CA . ALA A 1 611 ? -32.298 18.908 42.828 1.00 41.16 611 ALA A CA 1
ATOM 4273 C C . ALA A 1 611 ? -32.772 20.205 43.510 1.00 41.16 611 ALA A C 1
ATOM 4275 O O . ALA A 1 611 ? -32.278 20.529 44.620 1.00 41.16 611 ALA A O 1
#

Sequence (611 aa):
GSGAFSITTSALTQGAHTITAKATDAAGNTGAASSGYAVTIDTTGPSVSGLQAAHNNNKASGSVSDNFAGTVTVHVLVSTNGGSTYTDKGTTSVSVDGSSSTNWSFTVPGGLGNGDKVEAYAVDSAGNQGATIGPVTAPAGVAGYDINLGLVSSTQSGQVVTIQNVPTDWTFNSGIHNADGSWTVANANVAALTVTPAAGFVGAVLLDVYSMQTDGAGATHQLLTPDNIEAYAPGSPIFAWSGDDTLTGSSGHDTFVFSQPIGNDVVHSFEVSSDVIDLISYGWQSFADVQTHTADDANGNAVITLADGQTITLDGVHAADLTAANFEFDVTPTTENPGAMTIGDGAMLPLSGIIHNTGTIELQASGDDTLLQLIQTGITLNGGGQVVLSDDDHNVIAGTASNVTLDNVDNVISGAGQIGQGSLTLSNEGIIDATGTHALVIDTGANVIANAGTLEATGTGGLVLASAVANSGLIWANGGSVTAEGEVTGNGNALISGAGTIEFQAASAAGVTFDTTAAGHLILDDAFHFSGTVGGVDGNDDIDIKGVSFGAGTTVSFTENQAGTGGTLTVTDGAHTANIVLLGQYDPNGFAEKADTTNGTLITYDPHHIA

Secondary structure (DSSP, 8-state):
-------PPPPPPSEEEEE----B-TTS-B-PPPPPEEEEE-----EEEEEEEETTTTEEEEEEE-SSEEEEEEEEEEESTT-S--EEEEEEEEEEESSS-EEEEEE-TT---TT-EEEEEEE-TT--B-PEEPPPB-EEEETTS-EE--PPPPS-TT-EEEEES--TT-EESSSEE-TTS-EEEES--GGG-EEE--TT--EEEEEEEEEEEE-TTS-EEEEEEEEEEEEEPTTSPEEP-SS--EEE--SS--EEEEESS--EEEEES--TTT-EEEEESS---SHHHHHHTEEE-TTS-EEEE-GGG-EEEETT--TTT--GGGEEES---EEEESSEEEEETT-EEEEEEEEEESSEEEEE-SSS-EEEEEEEEEEEEESS-EEEE-SSTTEEEEESSTT-EEEESSPEEEESEEESTT--EEEESSEEEE-SSSPEEE--TTS-EEESSEEEE-STT-EEE-S-EEESSEEEEESSEEEE-S-EESS-EEEEETT-EEEESS-B--EEEE-TT---EEEETTTTT--SEEE---TT-EEEEETS--STT-EEEEEE-TTSSEEEEEEE-SS-EEEEEEES---TTSEEEEE-SSSEEEEEE-TT---

pLDDT: mean 90.22, std 11.17, range [41.16, 98.94]